Protein AF-V8AS07-F1 (afdb_monomer_lite)

pLDDT: mean 76.25, std 29.18, range [22.47, 98.94]

Radius of gyration: 30.53 Å; chains: 1; bounding box: 105×80×82 Å

Sequence (457 aa):
MKKITSTLALSVILLGAISPPVQTFANVQEEKEVNSTIPEYSSENENKISSSEEEQTLLESEEISEQNENIESPNLSSEDDQSLLGTEEEERAAVSSNDNYQISEQTESNDSTSSDYLIPDEALRKIINAKLGKLTSYSPSAEELESITGTLSLTGSKSNFLKVDSWDGLEYLQGITGLSFMYVETSSEVLTKIKSLENLTTISFNAITFTGTDASMKVNGKDVGIQQEVDFSPLGEVTNLQNLYMTYMNTEIKGTTGYPRLKGNLTGLGSLSHLKRLDIGQLGETDDNSFKWIENMTSLEQINIYETTMNSVTSISTLPNLASLNVVENKIRDFSPIVDKTYFKGASGNNYILDSVSMYSNPELGGRLVNINNLVTVGEVGMSSASIQRFTSYNNFTVKSTSFEGTTLDGVIQMGDLISLNNYNWQTGQYDKWETSIQGTAIPYTVTTNNNKTISG

Structure (mmCIF, N/CA/C/O backbone):
data_AF-V8AS07-F1
#
_entry.id   AF-V8AS07-F1
#
loop_
_atom_site.group_PDB
_atom_site.id
_atom_site.type_symbol
_atom_site.label_atom_id
_atom_site.label_alt_id
_atom_site.label_comp_id
_atom_site.label_asym_id
_atom_site.label_entity_id
_atom_site.label_seq_id
_atom_site.pdbx_PDB_ins_code
_atom_site.Cartn_x
_atom_site.Cartn_y
_atom_site.Cartn_z
_atom_site.occupancy
_atom_site.B_iso_or_equiv
_atom_site.auth_seq_id
_atom_site.auth_comp_id
_atom_site.auth_asym_id
_atom_site.auth_atom_id
_atom_site.pdbx_PDB_model_num
ATOM 1 N N . MET A 1 1 ? -55.309 -29.130 3.486 1.00 35.31 1 MET A N 1
ATOM 2 C CA . MET A 1 1 ? -54.346 -28.952 2.369 1.00 35.31 1 MET A CA 1
ATOM 3 C C . MET A 1 1 ? -53.855 -27.507 2.355 1.00 35.31 1 MET A C 1
ATOM 5 O O . MET A 1 1 ? -54.479 -26.673 2.995 1.00 35.31 1 MET A O 1
ATOM 9 N N . LYS A 1 2 ? -52.714 -27.237 1.707 1.00 33.47 2 LYS A N 1
ATOM 10 C CA . LYS A 1 2 ? -51.941 -25.983 1.812 1.00 33.47 2 LYS A CA 1
ATOM 11 C C . LYS A 1 2 ? -52.696 -24.732 1.326 1.00 33.47 2 LYS A C 1
ATOM 13 O O . LYS A 1 2 ? -53.290 -24.773 0.254 1.00 33.47 2 LYS A O 1
ATOM 18 N N . LYS A 1 3 ? -52.453 -23.599 1.993 1.00 27.98 3 LYS A N 1
ATOM 19 C CA . LYS A 1 3 ? -51.850 -22.402 1.370 1.00 27.98 3 LYS A CA 1
ATOM 20 C C . LYS A 1 3 ? -51.173 -21.552 2.452 1.00 27.98 3 LYS A C 1
ATOM 22 O O . LYS A 1 3 ? -51.829 -21.094 3.375 1.00 27.98 3 LYS A O 1
ATOM 27 N N . ILE A 1 4 ? -49.855 -21.403 2.336 1.00 29.81 4 ILE A N 1
ATOM 28 C CA . ILE A 1 4 ? -49.030 -20.509 3.157 1.00 29.81 4 ILE A CA 1
ATOM 29 C C . ILE A 1 4 ? -48.803 -19.255 2.316 1.00 29.81 4 ILE A C 1
ATOM 31 O O . ILE A 1 4 ? -48.340 -19.368 1.181 1.00 29.81 4 ILE A O 1
ATOM 35 N N . THR A 1 5 ? -49.123 -18.083 2.853 1.00 28.44 5 THR A N 1
ATOM 36 C CA . THR A 1 5 ? -48.747 -16.790 2.270 1.00 28.44 5 THR A CA 1
ATOM 37 C C . THR A 1 5 ? -47.494 -16.286 2.970 1.00 28.44 5 THR A C 1
ATOM 39 O O . THR A 1 5 ? -47.561 -15.832 4.109 1.00 28.44 5 THR A O 1
ATOM 42 N N . SER A 1 6 ? -46.354 -16.397 2.288 1.00 27.47 6 SER A N 1
ATOM 43 C CA . SER A 1 6 ? -45.116 -15.715 2.665 1.00 27.47 6 SER A CA 1
ATOM 44 C C . SER A 1 6 ? -45.076 -14.369 1.947 1.00 27.47 6 SER A C 1
ATOM 46 O O . SER A 1 6 ? -45.119 -14.336 0.716 1.00 27.47 6 SER A O 1
ATOM 48 N N . THR A 1 7 ? -45.010 -13.277 2.706 1.00 27.50 7 THR A N 1
ATOM 49 C CA . THR A 1 7 ? -44.771 -11.933 2.171 1.00 27.50 7 THR A CA 1
ATOM 50 C C . THR A 1 7 ? -43.298 -11.614 2.376 1.00 27.50 7 THR A C 1
ATOM 52 O O . THR A 1 7 ? -42.867 -11.367 3.501 1.00 27.50 7 THR A O 1
ATOM 55 N N . LEU A 1 8 ? -42.516 -11.651 1.298 1.00 24.69 8 LEU A N 1
ATOM 56 C CA . LEU A 1 8 ? -41.088 -11.356 1.340 1.00 24.69 8 LEU A CA 1
ATOM 57 C C . LEU A 1 8 ? -40.881 -9.833 1.295 1.00 24.69 8 LEU A C 1
ATOM 59 O O . LEU A 1 8 ? -41.020 -9.219 0.238 1.00 24.69 8 LEU A O 1
ATOM 63 N N . ALA A 1 9 ? -40.565 -9.222 2.436 1.00 24.34 9 ALA A N 1
ATOM 64 C CA . ALA A 1 9 ? -40.139 -7.826 2.492 1.00 24.34 9 ALA A CA 1
ATOM 65 C C . ALA A 1 9 ? -38.654 -7.737 2.104 1.00 24.34 9 ALA A C 1
ATOM 67 O O . ALA A 1 9 ? -37.781 -8.171 2.854 1.00 24.34 9 ALA A O 1
ATOM 68 N N . LEU A 1 10 ? -38.372 -7.212 0.909 1.00 22.47 10 LEU A N 1
ATOM 69 C CA . LEU A 1 10 ? -37.012 -7.063 0.393 1.00 22.47 10 LEU A CA 1
ATOM 70 C C . LEU A 1 10 ? -36.414 -5.724 0.855 1.00 22.47 10 LEU A C 1
ATOM 72 O O . LEU A 1 10 ? -36.532 -4.708 0.172 1.00 22.47 10 LEU A O 1
ATOM 76 N N . SER A 1 11 ? -35.778 -5.728 2.025 1.00 23.64 11 SER A N 1
ATOM 77 C CA . SER A 1 11 ? -35.042 -4.574 2.552 1.00 23.64 11 SER A CA 1
ATOM 78 C C . SER A 1 11 ? -33.713 -4.401 1.810 1.00 23.64 11 SER A C 1
ATOM 80 O O . SER A 1 11 ? -32.730 -5.072 2.119 1.00 23.64 11 SER A O 1
ATOM 82 N N . VAL A 1 12 ? -33.671 -3.501 0.826 1.00 22.72 12 VAL A N 1
ATOM 83 C CA . VAL A 1 12 ? -32.427 -3.131 0.132 1.00 22.72 12 VAL A CA 1
ATOM 84 C C . VAL A 1 12 ? -31.586 -2.241 1.050 1.00 22.72 12 VAL A C 1
ATOM 86 O O . VAL A 1 12 ? -31.894 -1.065 1.234 1.00 22.72 12 VAL A O 1
ATOM 89 N N . ILE A 1 13 ? -30.518 -2.799 1.624 1.00 24.53 13 ILE A N 1
ATOM 90 C CA . ILE A 1 13 ? -29.507 -2.028 2.359 1.00 24.53 13 ILE A CA 1
ATOM 91 C C . ILE A 1 13 ? -28.520 -1.450 1.343 1.00 24.53 13 ILE A C 1
ATOM 93 O O . ILE A 1 13 ? -27.765 -2.180 0.701 1.00 24.53 13 ILE A O 1
ATOM 97 N N . LEU A 1 14 ? -28.535 -0.126 1.197 1.00 22.66 14 LEU A N 1
ATOM 98 C CA . LEU A 1 14 ? -27.652 0.603 0.293 1.00 22.66 14 LEU A CA 1
ATOM 99 C C . LEU A 1 14 ? -26.295 0.861 0.975 1.00 22.66 14 LEU A C 1
ATOM 101 O O . LEU A 1 14 ? -26.086 1.901 1.595 1.00 22.66 14 LEU A O 1
ATOM 105 N N . LEU A 1 15 ? -25.368 -0.096 0.880 1.00 25.67 15 LEU A N 1
ATOM 106 C CA . LEU A 1 15 ? -23.976 0.102 1.299 1.00 25.67 15 LEU A CA 1
ATOM 107 C C . LEU A 1 15 ? -23.233 0.940 0.250 1.00 25.67 15 LEU A C 1
ATOM 109 O O . LEU A 1 15 ? -22.753 0.426 -0.760 1.00 25.67 15 LEU A O 1
ATOM 113 N N . GLY A 1 16 ? -23.155 2.249 0.491 1.00 23.45 16 GLY A N 1
ATOM 114 C CA . GLY A 1 16 ? -22.367 3.171 -0.321 1.00 23.45 16 GLY A CA 1
ATOM 115 C C . GLY A 1 16 ? -20.869 2.968 -0.101 1.00 23.45 16 GLY A C 1
ATOM 116 O O . GLY A 1 16 ? -20.305 3.504 0.850 1.00 23.45 16 GLY A O 1
ATOM 117 N N . ALA A 1 17 ? -20.217 2.226 -0.995 1.00 26.30 17 ALA A N 1
ATOM 118 C CA . ALA A 1 17 ? -18.762 2.186 -1.070 1.00 26.30 17 ALA A CA 1
ATOM 119 C C . ALA A 1 17 ? -18.242 3.525 -1.621 1.00 26.30 17 ALA A C 1
ATOM 121 O O . ALA A 1 17 ? -18.351 3.797 -2.817 1.00 26.30 17 ALA A O 1
ATOM 122 N N . ILE A 1 18 ? -17.677 4.365 -0.750 1.00 25.77 18 ILE A N 1
ATOM 123 C CA . ILE A 1 18 ? -16.967 5.580 -1.164 1.00 25.77 18 ILE A CA 1
ATOM 124 C C . ILE A 1 18 ? -15.564 5.170 -1.624 1.00 25.77 18 ILE A C 1
ATOM 126 O O . ILE A 1 18 ? -14.598 5.240 -0.868 1.00 25.77 18 ILE A O 1
ATOM 130 N N . SER A 1 19 ? -15.455 4.716 -2.871 1.00 27.67 19 SER A N 1
ATOM 131 C CA . SER A 1 19 ? -14.158 4.629 -3.542 1.00 27.67 19 SER A CA 1
ATOM 132 C C . SER A 1 19 ? -13.630 6.046 -3.808 1.00 27.67 19 SER A C 1
ATOM 134 O O . SER A 1 19 ? -14.411 6.895 -4.252 1.00 27.67 19 SER A O 1
ATOM 136 N N . PRO A 1 20 ? -12.328 6.330 -3.612 1.00 27.73 20 PRO A N 1
ATOM 137 C CA . PRO A 1 20 ? -11.721 7.520 -4.202 1.00 27.73 20 PRO A CA 1
ATOM 138 C C . PRO A 1 20 ? -11.829 7.450 -5.741 1.00 27.73 20 PRO A C 1
ATOM 140 O O . PRO A 1 20 ? -11.970 6.355 -6.300 1.00 27.73 20 PRO A O 1
ATOM 143 N N . PRO A 1 21 ? -11.810 8.594 -6.448 1.00 25.47 21 PRO A N 1
ATOM 144 C CA . PRO A 1 21 ? -12.090 8.632 -7.878 1.00 25.47 21 PRO A CA 1
ATOM 145 C C . PRO A 1 21 ? -10.985 7.946 -8.690 1.00 25.47 21 PRO A C 1
ATOM 147 O O . PRO A 1 21 ? -9.935 8.524 -8.961 1.00 25.47 21 PRO A O 1
ATOM 150 N N . VAL A 1 22 ? -11.265 6.723 -9.142 1.00 27.30 22 VAL A N 1
ATOM 151 C CA . VAL A 1 22 ? -10.519 6.078 -10.225 1.00 27.30 22 VAL A CA 1
ATOM 152 C C . VAL A 1 22 ? -10.697 6.926 -11.484 1.00 27.30 22 VAL A C 1
ATOM 154 O O . VAL A 1 22 ? -11.825 7.109 -11.947 1.00 27.30 22 VAL A O 1
ATOM 157 N N . GLN A 1 23 ? -9.601 7.421 -12.063 1.00 27.28 23 GLN A N 1
ATOM 158 C CA . GLN A 1 23 ? -9.640 8.004 -13.404 1.00 27.28 23 GLN A CA 1
ATOM 159 C C . GLN A 1 23 ? -9.936 6.895 -14.419 1.00 27.28 23 GLN A C 1
ATOM 161 O O . GLN A 1 23 ? -9.062 6.131 -14.826 1.00 27.28 23 GLN A O 1
ATOM 166 N N . THR A 1 24 ? -11.200 6.780 -14.817 1.00 26.19 24 THR A N 1
ATOM 167 C CA . THR A 1 24 ? -11.625 5.843 -15.855 1.00 26.19 24 THR A CA 1
ATOM 168 C C . THR A 1 24 ? -11.226 6.372 -17.229 1.00 26.19 24 THR A C 1
ATOM 170 O O . THR A 1 24 ? -11.873 7.282 -17.752 1.00 26.19 24 THR A O 1
ATOM 173 N N . PHE A 1 25 ? -10.216 5.767 -17.855 1.00 26.56 25 PHE A N 1
ATOM 174 C CA . PHE A 1 25 ? -10.012 5.913 -19.295 1.00 26.56 25 PHE A CA 1
ATOM 175 C C . PHE A 1 25 ? -11.197 5.272 -20.029 1.00 26.56 25 PHE A C 1
ATOM 177 O O . PHE A 1 25 ? -11.398 4.057 -19.982 1.00 26.56 25 PHE A O 1
ATOM 184 N N . ALA A 1 26 ? -12.022 6.106 -20.664 1.00 26.03 26 ALA A N 1
ATOM 185 C CA . ALA A 1 26 ? -13.203 5.657 -21.386 1.00 26.03 26 ALA A CA 1
ATOM 186 C C . ALA A 1 26 ? -12.810 5.020 -22.726 1.00 26.03 26 ALA A C 1
ATOM 188 O O . ALA A 1 26 ? -12.146 5.637 -23.556 1.00 26.03 26 ALA A O 1
ATOM 189 N N . ASN A 1 27 ? -13.266 3.790 -22.940 1.00 24.78 27 ASN A N 1
ATOM 190 C CA . ASN A 1 27 ? -13.094 3.062 -24.190 1.00 24.78 27 ASN A CA 1
ATOM 191 C C . ASN A 1 27 ? -14.251 3.423 -25.139 1.00 24.78 27 ASN A C 1
ATOM 193 O O . ASN A 1 27 ? -15.411 3.234 -24.770 1.00 24.78 27 ASN A O 1
ATOM 197 N N . VAL A 1 28 ? -13.962 3.910 -26.349 1.00 26.05 28 VAL A N 1
ATOM 198 C CA . VAL A 1 28 ? -14.963 4.096 -27.414 1.00 26.05 28 VAL A CA 1
ATOM 199 C C . VAL A 1 28 ? -14.397 3.565 -28.727 1.00 26.05 28 VAL A C 1
ATOM 201 O O . VAL A 1 28 ? -13.428 4.104 -29.253 1.00 26.05 28 VAL A O 1
ATOM 204 N N . GLN A 1 29 ? -15.033 2.526 -29.270 1.00 24.09 29 GLN A N 1
ATOM 205 C CA . GLN A 1 29 ? -14.930 2.182 -30.685 1.00 24.09 29 GLN A CA 1
ATOM 206 C C . GLN A 1 29 ? -16.145 2.748 -31.421 1.00 24.09 29 GLN A C 1
ATOM 208 O O . GLN A 1 29 ? -17.269 2.379 -31.096 1.00 24.09 29 GLN A O 1
ATOM 213 N N . GLU A 1 30 ? -15.909 3.556 -32.451 1.00 26.02 30 GLU A N 1
ATOM 214 C CA . GLU A 1 30 ? -16.588 3.408 -33.744 1.00 26.02 30 GLU A CA 1
ATOM 215 C C . GLU A 1 30 ? -15.761 4.109 -34.836 1.00 26.02 30 GLU A C 1
ATOM 217 O O . GLU A 1 30 ? -15.125 5.135 -34.594 1.00 26.02 30 GLU A O 1
ATOM 222 N N . GLU A 1 31 ? -15.700 3.514 -36.027 1.00 28.41 31 GLU A N 1
ATOM 223 C CA . GLU A 1 31 ? -14.802 3.945 -37.103 1.00 28.41 31 GLU A CA 1
ATOM 224 C C . GLU A 1 31 ? -15.293 5.209 -37.826 1.00 28.41 31 GLU A C 1
ATOM 226 O O . GLU A 1 31 ? -16.447 5.280 -38.260 1.00 28.41 31 GLU A O 1
ATOM 231 N N . LYS A 1 32 ? -14.370 6.145 -38.094 1.00 24.34 32 LYS A N 1
ATOM 232 C CA . LYS A 1 32 ? -14.326 6.912 -39.354 1.00 24.34 32 LYS A CA 1
ATOM 233 C C . LYS A 1 32 ? -12.989 7.627 -39.544 1.00 24.34 32 LYS A C 1
ATOM 235 O O . LYS A 1 32 ? -12.542 8.362 -38.671 1.00 24.34 32 LYS A O 1
ATOM 240 N N . GLU A 1 33 ? -12.382 7.441 -40.714 1.00 28.94 33 GLU A N 1
ATOM 241 C CA . GLU A 1 33 ? -11.161 8.137 -41.131 1.00 28.94 33 GLU A CA 1
ATOM 242 C C . GLU A 1 33 ? -11.378 9.658 -41.231 1.00 28.94 33 GLU A C 1
ATOM 244 O O . GLU A 1 33 ? -12.151 10.102 -42.080 1.00 28.94 33 GLU A O 1
ATOM 249 N N . VAL A 1 34 ? -10.631 10.462 -40.462 1.00 24.69 34 VAL A N 1
ATOM 250 C CA . VAL A 1 34 ? -10.188 11.808 -40.878 1.00 24.69 34 VAL A CA 1
ATOM 251 C C . VAL A 1 34 ? -8.781 12.082 -40.325 1.00 24.69 34 VAL A C 1
ATOM 253 O O . VAL A 1 34 ? -8.415 11.637 -39.243 1.00 24.69 34 VAL A O 1
ATOM 256 N N . ASN A 1 35 ? -8.012 12.811 -41.130 1.00 23.98 35 ASN A N 1
ATOM 257 C CA . ASN A 1 35 ? -6.611 13.208 -41.002 1.00 23.98 35 ASN A CA 1
ATOM 258 C C . ASN A 1 35 ? -6.132 13.758 -39.637 1.00 23.98 35 ASN A C 1
ATOM 260 O O . ASN A 1 35 ? -6.882 14.344 -38.862 1.00 23.98 35 ASN A O 1
ATOM 264 N N . SER A 1 36 ? -4.817 13.659 -39.434 1.00 27.20 36 SER A N 1
ATOM 265 C CA . SER A 1 36 ? -4.051 14.091 -38.258 1.00 27.20 36 SER A CA 1
ATOM 266 C C . SER A 1 36 ? -4.047 15.601 -37.960 1.00 27.20 36 SER A C 1
ATOM 268 O O . SER A 1 36 ? -3.726 16.385 -38.854 1.00 27.20 36 SER A O 1
ATOM 270 N N . THR A 1 37 ? -4.152 15.962 -36.675 1.00 25.89 37 THR A N 1
ATOM 271 C CA . THR A 1 37 ? -3.365 17.037 -36.022 1.00 25.89 37 THR A CA 1
ATOM 272 C C . THR A 1 37 ? -3.343 16.833 -34.500 1.00 25.89 37 THR A C 1
ATOM 274 O O . THR A 1 37 ? -4.359 16.497 -33.898 1.00 25.89 37 THR A O 1
ATOM 277 N N . ILE A 1 38 ? -2.179 17.031 -33.873 1.00 26.34 38 ILE A N 1
ATOM 278 C CA . ILE A 1 38 ? -1.983 16.957 -32.413 1.00 26.34 38 ILE A CA 1
ATOM 279 C C . ILE A 1 38 ? -2.250 18.350 -31.809 1.00 26.34 38 ILE A C 1
ATOM 281 O O . ILE A 1 38 ? -1.741 19.321 -32.369 1.00 26.34 38 ILE A O 1
ATOM 285 N N . PRO A 1 39 ? -2.986 18.492 -30.688 1.00 24.47 39 PRO A N 1
ATOM 286 C CA . PRO A 1 39 ? -3.056 19.754 -29.954 1.00 24.47 39 PRO A CA 1
ATOM 287 C C . PRO A 1 39 ? -1.797 19.957 -29.100 1.00 24.47 39 PRO A C 1
ATOM 289 O O . PRO A 1 39 ? -1.475 19.124 -28.252 1.00 24.47 39 PRO A O 1
ATOM 292 N N . GLU A 1 40 ? -1.106 21.079 -29.289 1.00 24.48 40 GLU A N 1
ATOM 293 C CA . GLU A 1 40 ? -0.056 21.532 -28.373 1.00 24.48 40 GLU A CA 1
ATOM 294 C C . GLU A 1 40 ? -0.679 22.028 -27.058 1.00 24.48 40 GLU A C 1
ATOM 296 O O . GLU A 1 40 ? -1.606 22.838 -27.065 1.00 24.48 40 GLU A O 1
ATOM 301 N N . TYR A 1 41 ? -0.144 21.583 -25.917 1.00 23.58 41 TYR A N 1
ATOM 302 C CA . TYR A 1 41 ? -0.434 22.199 -24.621 1.00 23.58 41 TYR A CA 1
ATOM 303 C C . TYR A 1 41 ? 0.532 23.363 -24.386 1.00 23.58 41 TYR A C 1
ATOM 305 O O . TYR A 1 41 ? 1.686 23.168 -24.008 1.00 23.58 41 TYR A O 1
ATOM 313 N N . SER A 1 42 ? 0.048 24.585 -24.602 1.00 24.77 42 SER A N 1
ATOM 314 C CA . SER A 1 42 ? 0.774 25.822 -24.314 1.00 24.77 42 SER A CA 1
ATOM 315 C C . SER A 1 42 ? 0.813 26.115 -22.810 1.00 24.77 42 SER A C 1
ATOM 317 O O . SER A 1 42 ? -0.226 26.371 -22.199 1.00 24.77 42 SER A O 1
ATOM 319 N N . SER A 1 43 ? 2.007 26.155 -22.216 1.00 26.66 43 SER A N 1
ATOM 320 C CA . SER A 1 43 ? 2.220 26.727 -20.882 1.00 26.66 43 SER A CA 1
ATOM 321 C C . SER A 1 43 ? 2.628 28.199 -20.995 1.00 26.66 43 SER A C 1
ATOM 323 O O . SER A 1 43 ? 3.814 28.512 -21.105 1.00 26.66 43 SER A O 1
ATOM 325 N N . GLU A 1 44 ? 1.656 29.111 -20.957 1.00 25.00 44 GLU A N 1
ATOM 326 C CA . GLU A 1 44 ? 1.934 30.537 -20.766 1.00 25.00 44 GLU A CA 1
ATOM 327 C C . GLU A 1 44 ? 2.173 30.845 -19.282 1.00 25.00 44 GLU A C 1
ATOM 329 O O . GLU A 1 44 ? 1.285 30.678 -18.446 1.00 25.00 44 GLU A O 1
ATOM 334 N N . ASN A 1 45 ? 3.368 31.340 -18.965 1.00 26.23 45 ASN A N 1
ATOM 335 C CA . ASN A 1 45 ? 3.531 32.538 -18.140 1.00 26.23 45 ASN A CA 1
ATOM 336 C C . ASN A 1 45 ? 4.987 33.005 -18.224 1.00 26.23 45 ASN A C 1
ATOM 338 O O . ASN A 1 45 ? 5.867 32.508 -17.520 1.00 26.23 45 ASN A O 1
ATOM 342 N N . GLU A 1 46 ? 5.237 33.981 -19.096 1.00 26.31 46 GLU A N 1
ATOM 343 C CA . GLU A 1 46 ? 6.459 34.773 -19.018 1.00 26.31 46 GLU A CA 1
ATOM 344 C C . GLU A 1 46 ? 6.473 35.551 -17.697 1.00 26.31 46 GLU A C 1
ATOM 346 O O . GLU A 1 46 ? 5.472 36.153 -17.307 1.00 26.31 46 GLU A O 1
ATOM 351 N N . ASN A 1 47 ? 7.639 35.655 -17.063 1.00 27.27 47 ASN A N 1
ATOM 352 C CA . ASN A 1 47 ? 7.937 36.867 -16.317 1.00 27.27 47 ASN A CA 1
ATOM 353 C C . ASN A 1 47 ? 9.365 37.321 -16.612 1.00 27.27 47 ASN A C 1
ATOM 355 O O . ASN A 1 47 ? 10.304 36.529 -16.664 1.00 27.27 47 ASN A O 1
ATOM 359 N N . LYS A 1 48 ? 9.482 38.610 -16.913 1.00 26.52 48 LYS A N 1
ATOM 360 C CA . LYS A 1 48 ? 10.505 39.171 -17.795 1.00 26.52 48 LYS A CA 1
ATOM 361 C C . LYS A 1 48 ? 11.339 40.185 -17.027 1.00 26.52 48 LYS A C 1
ATOM 363 O O . LYS A 1 48 ? 10.829 41.252 -16.697 1.00 26.52 48 LYS A O 1
ATOM 368 N N . ILE A 1 49 ? 12.618 39.893 -16.795 1.00 26.25 49 ILE A N 1
ATOM 369 C CA . ILE A 1 49 ? 13.595 40.893 -16.33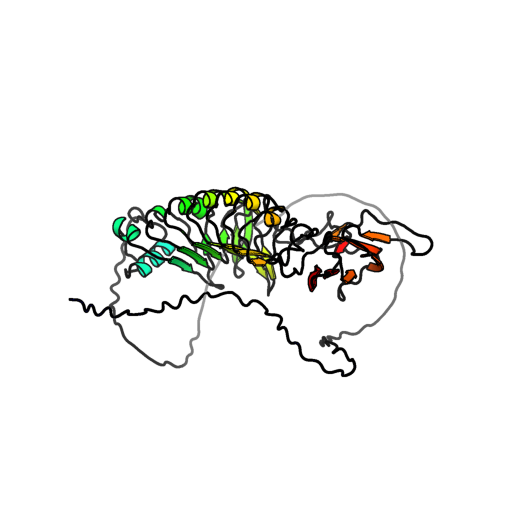7 1.00 26.25 49 ILE A CA 1
ATOM 370 C C . ILE A 1 49 ? 14.822 40.862 -17.254 1.00 26.25 49 ILE A C 1
ATOM 372 O O . ILE A 1 49 ? 15.269 39.806 -17.693 1.00 26.25 49 ILE A O 1
ATOM 376 N N . SER A 1 50 ? 15.276 42.065 -17.607 1.00 26.00 50 SER A N 1
ATOM 377 C CA . SER A 1 50 ? 16.228 42.354 -18.681 1.00 26.00 50 SER A CA 1
ATOM 378 C C . SER A 1 50 ? 17.687 42.123 -18.292 1.00 26.00 50 SER A C 1
ATOM 380 O O . SER A 1 50 ? 18.074 42.283 -17.138 1.00 26.00 50 SER A O 1
ATOM 382 N N . SER A 1 51 ? 18.497 41.854 -19.311 1.00 28.83 51 SER A N 1
ATOM 383 C CA . SER A 1 51 ? 19.958 41.927 -19.315 1.00 28.83 51 SER A CA 1
ATOM 384 C C . SER A 1 51 ? 20.502 43.363 -19.358 1.00 28.83 51 SER A C 1
ATOM 386 O O . SER A 1 51 ? 19.888 44.223 -19.992 1.00 28.83 51 SER A O 1
ATOM 388 N N . SER A 1 52 ? 21.705 43.540 -18.806 1.00 27.08 52 SER A N 1
ATOM 389 C CA . SER A 1 52 ? 22.801 44.444 -19.226 1.00 27.08 52 SER A CA 1
ATOM 390 C C . SER A 1 52 ? 24.049 43.988 -18.436 1.00 27.08 52 SER A C 1
ATOM 392 O O . SER A 1 52 ? 23.912 43.738 -17.241 1.00 27.08 52 SER A O 1
ATOM 394 N N . GLU A 1 53 ? 25.153 43.570 -19.069 1.00 29.98 53 GLU A N 1
ATOM 395 C CA . GLU A 1 53 ? 26.353 44.401 -19.363 1.00 29.98 53 GLU A CA 1
ATOM 396 C C . GLU A 1 53 ? 27.057 44.893 -18.067 1.00 29.98 53 GLU A C 1
ATOM 398 O O . GLU A 1 53 ? 26.392 45.306 -17.124 1.00 29.98 53 GLU A O 1
ATOM 403 N N . GLU A 1 54 ? 28.384 44.850 -17.896 1.00 27.44 54 GLU A N 1
ATOM 404 C CA . GLU A 1 54 ? 29.488 44.774 -18.870 1.00 27.44 54 GLU A CA 1
ATOM 405 C C . GLU A 1 54 ? 30.783 44.196 -18.222 1.00 27.44 54 GLU A C 1
ATOM 407 O O . GLU A 1 54 ? 30.777 43.765 -17.068 1.00 27.44 54 GLU A O 1
ATOM 412 N N . GLU A 1 55 ? 31.891 44.145 -18.968 1.00 28.73 55 GLU A N 1
ATOM 413 C CA . GLU A 1 55 ? 33.186 43.568 -18.558 1.00 28.73 55 GLU A CA 1
ATOM 414 C C . GLU A 1 55 ? 33.915 44.350 -17.441 1.00 28.73 55 GLU A C 1
ATOM 416 O O . GLU A 1 55 ? 33.885 45.578 -17.431 1.00 28.73 55 GLU A O 1
ATOM 421 N N . GLN A 1 56 ? 34.745 43.667 -16.630 1.00 28.44 56 GLN A N 1
ATOM 422 C CA . GLN A 1 56 ? 36.176 44.022 -16.556 1.00 28.44 56 GLN A CA 1
ATOM 423 C C . GLN A 1 56 ? 37.075 42.960 -15.899 1.00 28.44 56 GLN A C 1
ATOM 425 O O . GLN A 1 56 ? 36.734 42.308 -14.916 1.00 28.44 56 GLN A O 1
ATOM 430 N N . THR A 1 57 ? 38.268 42.821 -16.475 1.00 25.72 57 THR A N 1
ATOM 431 C CA . THR A 1 57 ? 39.391 41.988 -16.027 1.00 25.72 57 THR A CA 1
ATOM 432 C C . THR A 1 57 ? 40.176 42.620 -14.878 1.00 25.72 57 THR A C 1
ATOM 434 O O . THR A 1 57 ? 40.447 43.817 -14.951 1.00 25.72 57 THR A O 1
ATOM 437 N N . LEU A 1 58 ? 40.723 41.810 -13.963 1.00 25.58 58 LEU A N 1
ATOM 438 C CA . LEU A 1 58 ? 42.116 41.954 -13.501 1.00 25.58 58 LEU A CA 1
ATOM 439 C C . LEU A 1 58 ? 42.627 40.683 -12.795 1.00 25.58 58 LEU A C 1
ATOM 441 O O . LEU A 1 58 ? 41.853 39.889 -12.267 1.00 25.58 58 LEU A O 1
ATOM 445 N N . LEU A 1 59 ? 43.942 40.487 -12.885 1.00 27.44 59 LEU A N 1
ATOM 446 C CA . LEU A 1 59 ? 44.725 39.335 -12.424 1.00 27.44 59 LEU A CA 1
ATOM 447 C C . LEU A 1 59 ? 45.449 39.650 -11.104 1.00 27.44 59 LEU A C 1
ATOM 449 O O . LEU A 1 59 ? 45.612 40.824 -10.785 1.00 27.44 59 LEU A O 1
ATOM 453 N N . GLU A 1 60 ? 45.989 38.592 -10.475 1.00 28.69 60 GLU A N 1
ATOM 454 C CA . GLU A 1 60 ? 47.128 38.625 -9.528 1.00 28.69 60 GLU A CA 1
ATOM 455 C C . GLU A 1 60 ? 46.877 39.325 -8.163 1.00 28.69 60 GLU A C 1
ATOM 457 O O . GLU A 1 60 ? 46.071 40.239 -8.045 1.00 28.69 60 GLU A O 1
ATOM 462 N N . SER A 1 61 ? 47.511 38.949 -7.046 1.00 28.11 61 SER A N 1
ATOM 463 C CA . SER A 1 61 ? 48.349 37.786 -6.681 1.00 28.11 61 SER A CA 1
ATOM 464 C C . SER A 1 61 ? 48.694 37.885 -5.183 1.00 28.11 61 SER A C 1
ATOM 466 O O . SER A 1 61 ? 48.901 39.007 -4.736 1.00 28.11 61 SER A O 1
ATOM 468 N N . GLU A 1 62 ? 48.899 36.750 -4.490 1.00 28.75 62 GLU A N 1
ATOM 469 C CA . GLU A 1 62 ? 49.768 36.633 -3.284 1.00 28.75 62 GLU A CA 1
ATOM 470 C C . GLU A 1 62 ? 49.348 37.469 -2.028 1.00 28.75 62 GLU A C 1
ATOM 472 O O . GLU A 1 62 ? 48.594 38.428 -2.109 1.00 28.75 62 GLU A O 1
ATOM 477 N N . GLU A 1 63 ? 49.712 37.171 -0.776 1.00 28.16 63 GLU A N 1
ATOM 478 C CA . GLU A 1 63 ? 50.325 36.001 -0.127 1.00 28.16 63 GLU A CA 1
ATOM 479 C C . GLU A 1 63 ? 49.975 36.022 1.388 1.00 28.16 63 GLU A C 1
ATOM 481 O O . GLU A 1 63 ? 49.623 37.069 1.919 1.00 28.16 63 GLU A O 1
ATOM 486 N N . ILE A 1 64 ? 50.156 34.878 2.070 1.00 28.08 64 ILE A N 1
ATOM 487 C CA . ILE A 1 64 ? 50.627 34.735 3.474 1.00 28.08 64 ILE A CA 1
ATOM 488 C C . ILE A 1 64 ? 49.826 35.383 4.641 1.00 28.08 64 ILE A C 1
ATOM 490 O O . ILE A 1 64 ? 49.769 36.594 4.782 1.00 28.08 64 ILE A O 1
ATOM 494 N N . SER A 1 65 ? 49.329 34.485 5.518 1.00 26.02 65 SER A N 1
ATOM 495 C CA . SER A 1 65 ? 49.393 34.421 7.011 1.00 26.02 65 SER A CA 1
ATOM 496 C C . SER A 1 65 ? 49.138 35.688 7.884 1.00 26.02 65 SER A C 1
ATOM 498 O O . SER A 1 65 ? 49.144 36.817 7.427 1.00 26.02 65 SER A O 1
ATOM 500 N N . GLU A 1 66 ? 48.807 35.609 9.181 1.00 29.25 66 GLU A N 1
ATOM 501 C CA . GLU A 1 66 ? 48.984 34.540 10.170 1.00 29.25 66 GLU A CA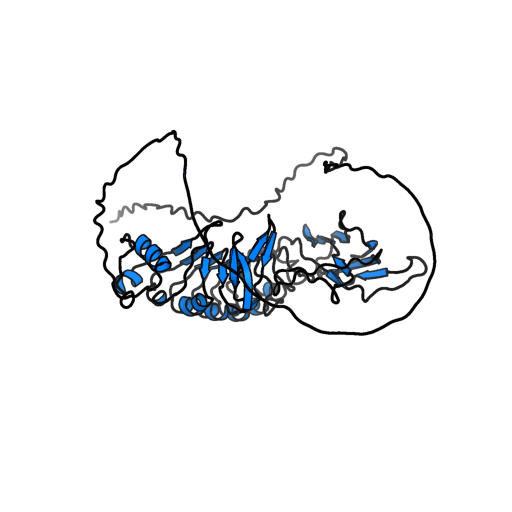 1
ATOM 502 C C . GLU A 1 66 ? 47.985 34.677 11.345 1.00 29.25 66 GLU A C 1
ATOM 504 O O . GLU A 1 66 ? 47.574 35.779 11.679 1.00 29.25 66 GLU A O 1
ATOM 509 N N . GLN A 1 67 ? 47.649 33.538 11.966 1.00 26.67 67 GLN A N 1
ATOM 510 C CA . GLN A 1 67 ? 47.363 33.309 13.400 1.00 26.67 67 GLN A CA 1
ATOM 511 C C . GLN A 1 67 ? 46.537 34.289 14.274 1.00 26.67 67 GLN A C 1
ATOM 513 O O . GLN A 1 67 ? 46.909 35.435 14.486 1.00 26.67 67 GLN A O 1
ATOM 518 N N . ASN A 1 68 ? 45.612 33.660 15.024 1.00 27.19 68 ASN A N 1
ATOM 519 C CA . ASN A 1 68 ? 45.318 33.883 16.457 1.00 27.19 68 ASN A CA 1
ATOM 520 C C . ASN A 1 68 ? 44.665 35.235 16.870 1.00 27.19 68 ASN A C 1
ATOM 522 O O . ASN A 1 68 ? 44.865 36.269 16.256 1.00 27.19 68 ASN A O 1
ATOM 526 N N . GLU A 1 69 ? 43.840 35.323 17.920 1.00 27.84 69 GLU A N 1
ATOM 527 C CA . GLU A 1 69 ? 43.452 34.358 18.962 1.00 27.84 69 GLU A CA 1
ATOM 528 C C . GLU A 1 69 ? 42.106 34.763 19.612 1.00 27.84 69 GLU A C 1
ATOM 530 O O . GLU A 1 69 ? 41.719 35.920 19.512 1.00 27.84 69 GLU A O 1
ATOM 535 N N . ASN A 1 70 ? 41.469 33.819 20.323 1.00 27.20 70 ASN A N 1
ATOM 536 C CA . ASN A 1 70 ? 40.654 33.981 21.549 1.00 27.20 70 ASN A CA 1
ATOM 537 C C . ASN A 1 70 ? 39.514 35.044 21.615 1.00 27.20 70 ASN A C 1
ATOM 539 O O . ASN A 1 70 ? 39.710 36.235 21.425 1.00 27.20 70 ASN A O 1
ATOM 543 N N . ILE A 1 71 ? 38.256 34.616 21.838 1.00 26.06 71 ILE A N 1
ATOM 544 C CA . ILE A 1 71 ? 37.576 34.569 23.168 1.00 26.06 71 ILE A CA 1
ATOM 545 C C . ILE A 1 71 ? 37.532 35.979 23.808 1.00 26.06 71 ILE A C 1
ATOM 547 O O . ILE A 1 71 ? 38.568 36.528 24.147 1.00 26.06 71 ILE A O 1
ATOM 551 N N . GLU A 1 72 ? 36.385 36.646 23.994 1.00 26.77 72 GLU A N 1
ATOM 552 C CA . GLU A 1 72 ? 35.334 36.279 24.960 1.00 26.77 72 GLU A CA 1
ATOM 553 C C . GLU A 1 72 ? 34.078 37.170 24.796 1.00 26.77 72 GLU A C 1
ATOM 555 O O . GLU A 1 72 ? 34.188 38.352 24.466 1.00 26.77 72 GLU A O 1
ATOM 560 N N . SER A 1 73 ? 32.887 36.642 25.097 1.00 31.16 73 SER A N 1
ATOM 561 C CA . SER A 1 73 ? 31.651 37.437 25.228 1.00 31.16 73 SER A CA 1
ATOM 562 C C . SER A 1 73 ? 31.378 37.791 26.694 1.00 31.16 73 SER A C 1
ATOM 564 O O . SER A 1 73 ? 31.485 36.907 27.543 1.00 31.16 73 SER A O 1
ATOM 566 N N . PRO A 1 74 ? 30.848 38.993 26.990 1.00 32.78 74 PRO A N 1
ATOM 567 C CA . PRO A 1 74 ? 30.063 39.209 28.204 1.00 32.78 74 PRO A CA 1
ATOM 568 C C . PRO A 1 74 ? 28.664 39.797 27.920 1.00 32.78 74 PRO A C 1
ATOM 570 O O . PRO A 1 74 ? 28.512 40.981 27.654 1.00 32.78 74 PRO A O 1
ATOM 573 N N . ASN A 1 75 ? 27.662 38.911 27.950 1.00 26.75 75 ASN A N 1
ATOM 574 C CA . ASN A 1 75 ? 26.531 38.855 28.901 1.00 26.75 75 ASN A CA 1
ATOM 575 C C . ASN A 1 75 ? 25.788 40.139 29.390 1.00 26.75 75 ASN A C 1
ATOM 577 O O . ASN A 1 75 ? 26.420 41.148 29.675 1.00 26.75 75 ASN A O 1
ATOM 581 N N . LEU A 1 76 ? 24.481 39.967 29.706 1.00 26.86 76 LEU A N 1
ATOM 582 C CA . LEU A 1 76 ? 23.548 40.879 30.438 1.00 26.86 76 LEU A CA 1
ATOM 583 C C . LEU A 1 76 ? 23.120 42.160 29.667 1.00 26.86 76 LEU A C 1
ATOM 585 O O . LEU A 1 76 ? 23.888 42.659 28.858 1.00 26.86 76 LEU A O 1
ATOM 589 N N . SER A 1 77 ? 21.948 42.801 29.835 1.00 26.05 77 SER A N 1
ATOM 590 C CA . SER A 1 77 ? 20.609 42.511 30.426 1.00 26.05 77 SER A CA 1
ATOM 591 C C . SER A 1 77 ? 19.595 43.529 29.795 1.00 26.05 77 SER A C 1
ATOM 593 O O . SER A 1 77 ? 19.973 44.172 28.819 1.00 26.05 77 SER A O 1
ATOM 595 N N . SER A 1 78 ? 18.330 43.785 30.183 1.00 28.00 78 SER A N 1
ATOM 596 C CA . SER A 1 78 ? 17.407 43.354 31.264 1.00 28.00 78 SER A CA 1
ATOM 597 C C . SER A 1 78 ? 15.947 43.757 30.911 1.00 28.00 78 SER A C 1
ATOM 599 O O . SER A 1 78 ? 15.751 44.670 30.119 1.00 28.00 78 SER A O 1
ATOM 601 N N . GLU A 1 79 ? 14.978 43.066 31.525 1.00 29.02 79 GLU A N 1
ATOM 602 C CA . GLU A 1 79 ? 13.623 43.464 31.999 1.00 29.02 79 GLU A CA 1
ATOM 603 C C . GLU A 1 79 ? 12.913 44.793 31.582 1.00 29.02 79 GLU A C 1
ATOM 605 O O . GLU A 1 79 ? 13.471 45.884 31.655 1.00 29.02 79 GLU A O 1
ATOM 610 N N . ASP A 1 80 ? 11.597 44.629 31.340 1.00 28.09 80 ASP A N 1
ATOM 611 C CA . ASP A 1 80 ? 10.448 45.404 31.875 1.00 28.09 80 ASP A CA 1
ATOM 612 C C . ASP A 1 80 ? 9.643 46.500 31.109 1.00 28.09 80 ASP A C 1
ATOM 614 O O . ASP A 1 80 ? 10.136 47.498 30.592 1.00 28.09 80 ASP A O 1
ATOM 618 N N . ASP A 1 81 ? 8.319 46.277 31.224 1.00 25.97 81 ASP A N 1
ATOM 619 C CA . ASP A 1 81 ? 7.164 47.173 31.446 1.00 25.97 81 ASP A CA 1
ATOM 620 C C . ASP A 1 81 ? 6.292 47.825 30.327 1.00 25.97 81 ASP A C 1
ATOM 622 O O . ASP A 1 81 ? 6.597 48.859 29.743 1.00 25.97 81 ASP A O 1
ATOM 626 N N . GLN A 1 82 ? 5.082 47.244 30.211 1.00 28.19 82 GLN A N 1
ATOM 627 C CA . GLN A 1 82 ? 3.730 47.849 30.274 1.00 28.19 82 GLN A CA 1
ATOM 628 C C . GLN A 1 82 ? 3.130 48.838 29.239 1.00 28.19 82 GLN A C 1
ATOM 630 O O . GLN A 1 82 ? 3.668 49.895 28.924 1.00 28.19 82 GLN A O 1
ATOM 635 N N . SER A 1 83 ? 1.819 48.593 29.003 1.00 26.34 83 SER A N 1
ATOM 636 C CA . SER A 1 83 ? 0.725 49.564 28.721 1.00 26.34 83 SER A CA 1
ATOM 637 C C . SER A 1 83 ? 0.595 50.115 27.277 1.00 26.34 83 SER A C 1
ATOM 639 O O . SER A 1 83 ? 1.597 50.253 26.591 1.00 26.34 83 SER A O 1
ATOM 641 N N . LEU A 1 84 ? -0.580 50.457 26.705 1.00 26.58 84 LEU A N 1
ATOM 642 C CA . LEU A 1 84 ? -2.015 50.456 27.102 1.00 26.58 84 LEU A CA 1
ATOM 643 C C . LEU A 1 84 ? -2.902 50.595 25.820 1.00 26.58 84 LEU A C 1
ATOM 645 O O . LEU A 1 84 ? -2.424 51.180 24.858 1.00 26.58 84 LEU A O 1
ATOM 649 N N . LEU A 1 85 ? -4.190 50.183 25.870 1.00 25.97 85 LEU A N 1
ATOM 650 C CA . LEU A 1 85 ? -5.359 50.619 25.033 1.00 25.97 85 LEU A CA 1
ATOM 651 C C . LEU A 1 85 ? -5.247 50.509 23.483 1.00 25.97 85 LEU A C 1
ATOM 653 O O . LEU A 1 85 ? -4.371 51.094 22.871 1.00 25.97 85 LEU A O 1
ATOM 657 N N . GLY A 1 86 ? -6.129 49.854 22.719 1.00 23.56 86 GLY A N 1
ATOM 658 C CA . GLY A 1 86 ? -7.581 49.704 22.840 1.00 23.56 86 GLY A CA 1
ATOM 659 C C . GLY A 1 86 ? -8.295 50.416 21.671 1.00 23.56 86 GLY A C 1
ATOM 660 O O . GLY A 1 86 ? -8.085 51.610 21.501 1.00 23.56 86 GLY A O 1
ATOM 661 N N . THR A 1 87 ? -9.155 49.708 20.926 1.00 27.88 87 THR A N 1
ATOM 662 C CA . THR A 1 87 ? -10.392 50.237 20.299 1.00 27.88 87 THR A CA 1
ATOM 663 C C . THR A 1 87 ? -11.298 49.091 19.833 1.00 27.88 87 THR A C 1
ATOM 665 O O . THR A 1 87 ? -10.824 48.076 19.326 1.00 27.88 87 THR A O 1
ATOM 668 N N . GLU A 1 88 ? -12.605 49.276 20.013 1.00 28.48 88 GLU A N 1
ATOM 669 C CA . GLU A 1 88 ? -13.695 48.427 19.512 1.00 28.48 88 GLU A CA 1
ATOM 670 C C . GLU A 1 88 ? -14.355 49.093 18.290 1.00 28.48 88 GLU A C 1
ATOM 672 O O . GLU A 1 88 ? -14.366 50.318 18.220 1.00 28.48 88 GLU A O 1
ATOM 677 N N . GLU A 1 89 ? -14.917 48.292 17.378 1.00 26.86 89 GLU A N 1
ATOM 678 C CA . GLU A 1 89 ? -16.087 48.549 16.498 1.00 26.86 89 GLU A CA 1
ATOM 679 C C . GLU A 1 89 ? -16.314 47.216 15.731 1.00 26.86 89 GLU A C 1
ATOM 681 O O . GLU A 1 89 ? -15.368 46.646 15.190 1.00 26.86 89 GLU A O 1
ATOM 686 N N . GLU A 1 90 ? -17.417 46.477 15.917 1.00 27.38 90 GLU A N 1
ATOM 687 C CA . GLU A 1 90 ? -18.753 46.660 15.298 1.00 27.38 90 GLU A CA 1
ATOM 688 C C . GLU A 1 90 ? -18.717 46.608 13.744 1.00 27.38 90 GLU A C 1
ATOM 690 O O . GLU A 1 90 ? -17.832 47.173 13.120 1.00 27.38 90 GLU A O 1
ATOM 695 N N . GLU A 1 91 ? -19.610 45.927 13.006 1.00 26.47 91 GLU A N 1
ATOM 696 C CA . GLU A 1 91 ? -20.956 45.406 13.308 1.00 26.47 91 GLU A CA 1
ATOM 697 C C . GLU A 1 91 ? -21.422 44.359 12.240 1.00 26.47 91 GLU A C 1
ATOM 699 O O . GLU A 1 91 ? -21.028 44.482 11.084 1.00 26.47 91 GLU A O 1
ATOM 704 N N . ARG A 1 92 ? -22.376 43.454 12.583 1.00 26.78 92 ARG A N 1
ATOM 705 C CA . ARG A 1 92 ? -23.355 42.742 11.681 1.00 26.78 92 ARG A CA 1
ATOM 706 C C . ARG A 1 92 ? -22.814 41.831 10.542 1.00 26.78 92 ARG A C 1
ATOM 708 O O . ARG A 1 92 ? -21.695 41.970 10.087 1.00 26.78 92 ARG A O 1
ATOM 715 N N . ALA A 1 93 ? -23.555 40.899 9.922 1.00 24.50 93 ALA A N 1
ATOM 716 C CA . ALA A 1 93 ? -24.737 40.045 10.198 1.00 24.50 93 ALA A CA 1
ATOM 717 C C . ALA A 1 93 ? -24.697 38.908 9.114 1.00 24.50 93 ALA A C 1
ATOM 719 O O . ALA A 1 93 ? -23.944 39.034 8.155 1.00 24.50 93 ALA A O 1
ATOM 720 N N . ALA A 1 94 ? -25.417 37.777 9.127 1.00 25.75 94 ALA A N 1
ATOM 721 C CA . ALA A 1 94 ? -26.759 37.475 9.625 1.00 25.75 94 ALA A CA 1
ATOM 722 C C . ALA A 1 94 ? -26.980 35.954 9.850 1.00 25.75 94 ALA A C 1
ATOM 724 O O . ALA A 1 94 ? -26.148 35.127 9.486 1.00 25.75 94 ALA A O 1
ATOM 725 N N . VAL A 1 95 ? -28.137 35.598 10.423 1.00 28.00 95 VAL A N 1
ATOM 726 C CA . VAL A 1 95 ? -28.553 34.237 10.823 1.00 28.00 95 VAL A CA 1
ATOM 727 C C . VAL A 1 95 ? -29.723 33.729 9.964 1.00 28.00 95 VAL A C 1
ATOM 729 O O . VAL A 1 95 ? -30.611 34.509 9.626 1.00 28.00 95 VAL A O 1
ATOM 732 N N . SER A 1 96 ? -29.796 32.412 9.731 1.00 26.88 96 SER A N 1
ATOM 733 C CA . SER A 1 96 ? -31.058 31.662 9.553 1.00 26.88 96 SER A CA 1
ATOM 734 C C . SER A 1 96 ? -30.859 30.224 10.077 1.00 26.88 96 SER A C 1
ATOM 736 O O . SER A 1 96 ? -30.120 29.461 9.464 1.00 26.88 96 SER A O 1
ATOM 738 N N . SER A 1 97 ? -31.278 29.899 11.311 1.00 29.50 97 SER A N 1
ATOM 739 C CA . SER A 1 97 ? -32.601 29.323 11.673 1.00 29.50 97 SER A CA 1
ATOM 740 C C . SER A 1 97 ? -32.844 27.912 11.108 1.00 29.50 97 SER A C 1
ATOM 742 O O . SER A 1 97 ? -32.709 27.745 9.901 1.00 29.50 97 SER A O 1
ATOM 744 N N . ASN A 1 98 ? -33.284 26.874 11.829 1.00 25.69 98 ASN A N 1
ATOM 745 C CA . ASN A 1 98 ? -33.674 26.613 13.235 1.00 25.69 98 ASN A CA 1
ATOM 746 C C . ASN A 1 98 ? -33.401 25.088 13.480 1.00 25.69 98 ASN A C 1
ATOM 748 O O . ASN A 1 98 ? -33.127 24.382 12.515 1.00 25.69 98 ASN A O 1
ATOM 752 N N . ASP A 1 99 ? -33.345 24.492 14.678 1.00 28.45 99 ASP A N 1
ATOM 753 C CA . ASP A 1 99 ? -34.372 24.419 15.732 1.00 28.45 99 ASP A CA 1
ATOM 754 C C . ASP A 1 99 ? -33.789 24.159 17.138 1.00 28.45 99 ASP A C 1
ATOM 756 O O . ASP A 1 99 ? -32.685 23.644 17.305 1.00 28.45 99 ASP A O 1
ATOM 760 N N . ASN A 1 100 ? -34.569 24.515 18.164 1.00 24.02 100 ASN A N 1
ATOM 761 C CA . ASN A 1 100 ? -34.179 24.463 19.575 1.00 24.02 100 ASN A CA 1
ATOM 762 C C . ASN A 1 100 ? -34.118 23.043 20.164 1.00 24.02 100 ASN A C 1
ATOM 764 O O . ASN A 1 100 ? -35.126 22.340 20.178 1.00 24.02 100 ASN A O 1
ATOM 768 N N . TYR A 1 101 ? -33.033 22.750 20.885 1.00 28.67 101 TYR A N 1
ATOM 769 C CA . TYR A 1 101 ? -33.120 22.061 22.176 1.00 28.67 101 TYR A CA 1
ATOM 770 C C . TYR A 1 101 ? -32.364 22.872 23.233 1.00 28.67 101 TYR A C 1
ATOM 772 O O . TYR A 1 101 ? -31.144 22.990 23.195 1.00 28.67 101 TYR A O 1
ATOM 780 N N . GLN A 1 102 ? -33.110 23.447 24.177 1.00 26.22 102 GLN A N 1
ATOM 781 C CA . GLN A 1 102 ? -32.552 24.054 25.383 1.00 26.22 102 GLN A CA 1
ATOM 782 C C . GLN A 1 102 ? -32.120 22.937 26.338 1.00 26.22 102 GLN A C 1
ATOM 784 O O . GLN A 1 102 ? -32.963 22.175 26.811 1.00 26.22 102 GLN A O 1
ATOM 789 N N . ILE A 1 103 ? -30.827 22.870 26.651 1.00 28.64 103 ILE A N 1
ATOM 790 C CA . ILE A 1 103 ? -30.318 22.176 27.837 1.00 28.64 103 ILE A CA 1
ATOM 791 C C . ILE A 1 103 ? -29.606 23.233 28.675 1.00 28.64 103 ILE A C 1
ATOM 793 O O . ILE A 1 103 ? -28.772 23.979 28.170 1.00 28.64 103 ILE A O 1
ATOM 797 N N . SER A 1 104 ? -29.996 23.331 29.941 1.00 28.86 104 SER A N 1
ATOM 798 C CA . SER A 1 104 ? -29.464 24.303 30.889 1.00 28.86 104 SER A CA 1
ATOM 799 C C . SER A 1 104 ? -27.993 24.037 31.192 1.00 28.86 104 SER A C 1
ATOM 801 O O . SER A 1 104 ? -27.657 22.962 31.693 1.00 28.86 104 SER A O 1
ATOM 803 N N . GLU A 1 105 ? -27.141 25.039 30.991 1.00 30.48 105 GLU A N 1
ATOM 804 C CA . GLU A 1 105 ? -25.813 25.060 31.596 1.00 30.48 105 GLU A CA 1
ATOM 805 C C . GLU A 1 105 ? -25.961 25.167 33.120 1.00 30.48 105 GLU A C 1
ATOM 807 O O . GLU A 1 105 ? -26.322 26.214 33.657 1.00 30.48 105 GLU A O 1
ATOM 812 N N . GLN A 1 106 ? -25.674 24.076 33.830 1.00 29.39 106 GLN A N 1
ATOM 813 C CA . GLN A 1 106 ? -25.222 24.163 35.213 1.00 29.39 106 GLN A CA 1
ATOM 814 C C . GLN A 1 106 ? -23.723 23.903 35.236 1.00 29.39 106 GLN A C 1
ATOM 816 O O . GLN A 1 106 ? -23.252 22.795 34.993 1.00 29.39 106 GLN A O 1
ATOM 821 N N . THR A 1 107 ? -22.979 24.962 35.532 1.00 32.50 107 THR A N 1
ATOM 822 C CA . THR A 1 107 ? -21.569 24.894 35.891 1.00 32.50 107 THR A CA 1
ATOM 823 C C . THR A 1 107 ? -21.420 24.176 37.229 1.00 32.50 107 THR A C 1
ATOM 825 O O . THR A 1 107 ? -21.740 24.755 38.267 1.00 32.50 107 THR A O 1
ATOM 828 N N . GLU A 1 108 ? -20.864 22.968 37.227 1.00 32.75 108 GLU A N 1
ATOM 829 C CA . GLU A 1 108 ? -20.198 22.421 38.409 1.00 32.75 108 GLU A CA 1
ATOM 830 C C . GLU A 1 108 ? -18.760 22.049 38.060 1.00 32.75 108 GLU A C 1
ATOM 832 O O . GLU A 1 108 ? -18.477 21.139 37.284 1.00 32.75 108 GLU A O 1
ATOM 837 N N . SER A 1 109 ? -17.836 22.792 38.661 1.00 37.47 109 SER A N 1
ATOM 838 C CA . SER A 1 109 ? -16.457 22.367 38.825 1.00 37.47 109 SER A CA 1
ATOM 839 C C . SER A 1 109 ? -16.413 21.180 39.784 1.00 37.47 109 SER A C 1
ATOM 841 O O . SER A 1 109 ? -16.834 21.329 40.932 1.00 37.47 109 SER A O 1
ATOM 843 N N . ASN A 1 110 ? -15.819 20.062 39.377 1.00 33.50 110 ASN A N 1
ATOM 844 C CA . ASN A 1 110 ? -15.140 19.192 40.329 1.00 33.50 110 ASN A CA 1
ATOM 845 C C . ASN A 1 110 ? -13.967 18.461 39.680 1.00 33.50 110 ASN A C 1
ATOM 847 O O . ASN A 1 110 ? -14.116 17.697 38.728 1.00 33.50 110 ASN A O 1
ATOM 851 N N . ASP A 1 111 ? -12.805 18.711 40.272 1.00 43.75 111 ASP A N 1
ATOM 852 C CA . ASP A 1 111 ? -11.644 17.838 40.250 1.00 43.75 111 ASP A CA 1
ATOM 853 C C . ASP A 1 111 ? -12.084 16.407 40.613 1.00 43.75 111 ASP A C 1
ATOM 855 O O . ASP A 1 111 ? -12.660 16.174 41.679 1.00 43.75 111 ASP A O 1
ATOM 859 N N . SER A 1 112 ? -11.889 15.456 39.700 1.00 38.34 112 SER A N 1
ATOM 860 C CA . SER A 1 112 ? -12.111 14.034 39.967 1.00 38.34 112 SER A CA 1
ATOM 861 C C . SER A 1 112 ? -11.082 13.193 39.221 1.00 38.34 112 SER A C 1
ATOM 863 O O . SER A 1 112 ? -10.709 13.470 38.081 1.00 38.34 112 SER A O 1
ATOM 865 N N . THR A 1 113 ? -10.568 12.189 39.921 1.00 40.91 113 THR A N 1
ATOM 866 C CA . THR A 1 113 ? -9.369 11.443 39.549 1.00 40.91 113 THR A CA 1
ATOM 867 C C . THR A 1 113 ? -9.570 10.562 38.318 1.00 40.91 113 THR A C 1
ATOM 869 O O . THR A 1 113 ? -10.558 9.844 38.194 1.00 40.91 113 THR A O 1
ATOM 872 N N . SER A 1 114 ? -8.566 10.557 37.439 1.00 48.97 114 SER A N 1
ATOM 873 C CA . SER A 1 114 ? -8.521 9.838 36.155 1.00 48.97 114 SER A CA 1
ATOM 874 C C . SER A 1 114 ? -8.390 8.297 36.267 1.00 48.97 114 SER A C 1
ATOM 876 O O . SER A 1 114 ? -7.674 7.694 35.470 1.00 48.97 114 SER A O 1
ATOM 878 N N . SER A 1 115 ? -9.013 7.641 37.254 1.00 53.81 115 SER A N 1
ATOM 879 C CA . SER A 1 115 ? -8.765 6.219 37.577 1.00 53.81 115 SER A CA 1
ATOM 880 C C . SER A 1 115 ? -9.830 5.209 37.122 1.00 53.81 115 SER A C 1
ATOM 882 O O . SER A 1 115 ? -9.517 4.024 37.057 1.00 53.81 115 SER A O 1
ATOM 884 N N . ASP A 1 116 ? -11.057 5.640 36.801 1.00 75.81 116 ASP A N 1
ATOM 885 C CA . ASP A 1 116 ? -12.235 4.742 36.791 1.00 75.81 116 ASP A CA 1
ATOM 886 C C . ASP A 1 116 ? -12.921 4.586 35.409 1.00 75.81 116 ASP A C 1
ATOM 888 O O . ASP A 1 116 ? -14.044 4.086 35.309 1.00 75.81 116 ASP A O 1
ATOM 892 N N . TYR A 1 117 ? -12.271 5.002 34.316 1.00 88.81 117 TYR A N 1
ATOM 893 C CA . TYR A 1 117 ? -12.781 4.789 32.954 1.00 88.81 117 TYR A CA 1
ATOM 894 C C . TYR A 1 117 ? -12.167 3.535 32.322 1.00 88.81 117 TYR A C 1
ATOM 896 O O . TYR A 1 117 ? -10.949 3.463 32.180 1.00 88.81 117 TYR A O 1
ATOM 904 N N . LEU A 1 118 ? -13.002 2.599 31.847 1.00 94.75 118 LEU A N 1
ATOM 905 C CA . LEU A 1 118 ? -12.537 1.457 31.038 1.00 94.75 118 LEU A CA 1
ATOM 906 C C . LEU A 1 118 ? -11.897 1.902 29.714 1.00 94.75 118 LEU A C 1
ATOM 908 O O . LEU A 1 118 ? -10.983 1.248 29.235 1.00 94.75 118 LEU A O 1
ATOM 912 N N . ILE A 1 119 ? -12.364 3.023 29.154 1.00 96.44 119 ILE A N 1
ATOM 913 C CA . ILE A 1 119 ? -11.739 3.726 28.028 1.00 96.44 119 ILE A CA 1
ATOM 914 C C . ILE A 1 119 ? -11.134 5.026 28.584 1.00 96.44 119 ILE A C 1
ATOM 916 O O . ILE A 1 119 ? -11.870 6.014 28.696 1.00 96.44 119 ILE A O 1
ATOM 920 N N . PRO A 1 120 ? -9.853 5.068 28.994 1.00 95.81 120 PRO A N 1
ATOM 921 C CA . PRO A 1 120 ? -9.268 6.247 29.636 1.00 95.81 120 PRO A CA 1
ATOM 922 C C . PRO A 1 120 ? -9.080 7.421 28.666 1.00 95.81 120 PRO A C 1
ATOM 924 O O . PRO A 1 120 ? -9.311 8.571 29.053 1.00 95.81 120 PRO A O 1
ATOM 927 N N . ASP A 1 121 ? -8.757 7.149 27.399 1.00 97.12 121 ASP A N 1
ATOM 928 C CA . ASP A 1 121 ? -8.619 8.168 26.357 1.00 97.12 121 ASP A CA 1
ATOM 929 C C . ASP A 1 121 ? -9.951 8.899 26.101 1.00 97.12 121 ASP A C 1
ATOM 931 O O . ASP A 1 121 ? -10.982 8.294 25.797 1.00 97.12 121 ASP A O 1
ATOM 935 N N . GLU A 1 122 ? -9.948 10.226 26.255 1.00 96.56 122 GLU A N 1
ATOM 936 C CA . GLU A 1 122 ? -11.164 11.037 26.158 1.00 96.56 122 GLU A CA 1
ATOM 937 C C . GLU A 1 122 ? -11.710 11.110 24.721 1.00 96.56 122 GLU A C 1
ATOM 939 O O . GLU A 1 122 ? -12.927 11.171 24.527 1.00 96.56 122 GLU A O 1
ATOM 944 N N . ALA A 1 123 ? -10.844 11.097 23.706 1.00 97.50 123 ALA A N 1
ATOM 945 C CA . ALA A 1 123 ? -11.248 11.198 22.309 1.00 97.50 123 ALA A CA 1
ATOM 946 C C . ALA A 1 123 ? -11.906 9.893 21.833 1.00 97.50 123 ALA A C 1
ATOM 948 O O . ALA A 1 123 ? -13.008 9.921 21.274 1.00 97.50 123 ALA A O 1
ATOM 949 N N . LEU A 1 124 ? -11.292 8.750 22.149 1.00 97.94 124 LEU A N 1
ATOM 950 C CA . LEU A 1 124 ? -11.846 7.416 21.928 1.00 97.94 124 LEU A CA 1
ATOM 951 C C . LEU A 1 124 ? -13.159 7.230 22.704 1.00 97.94 124 LEU A C 1
ATOM 953 O O . LEU A 1 124 ? -14.171 6.831 22.119 1.00 97.94 124 LEU A O 1
ATOM 957 N N . ARG A 1 125 ? -13.192 7.604 23.993 1.00 97.69 125 ARG A N 1
ATOM 958 C CA . ARG A 1 125 ? -14.399 7.519 24.833 1.00 97.69 125 ARG A CA 1
ATOM 959 C C . ARG A 1 125 ? -15.547 8.368 24.289 1.00 97.69 125 ARG A C 1
ATOM 961 O O . ARG A 1 125 ? -16.678 7.892 24.264 1.00 97.69 125 ARG A O 1
ATOM 968 N N . LYS A 1 126 ? -15.289 9.582 23.786 1.00 97.69 126 LYS A N 1
ATOM 969 C CA . LYS A 1 126 ? -16.312 10.427 23.135 1.00 97.69 126 LYS A CA 1
ATOM 970 C C . LYS A 1 126 ? -16.933 9.755 21.907 1.00 97.69 126 LYS A C 1
ATOM 972 O O . LYS A 1 126 ? -18.152 9.804 21.751 1.00 97.69 126 LYS A O 1
ATOM 977 N N . ILE A 1 127 ? -16.125 9.110 21.064 1.00 98.12 127 ILE A N 1
ATOM 978 C CA . ILE A 1 127 ? -16.595 8.401 19.860 1.00 98.12 127 ILE A CA 1
ATOM 979 C C . ILE A 1 127 ? -17.439 7.177 20.243 1.00 98.12 127 ILE A C 1
ATOM 981 O O . ILE A 1 127 ? -18.523 6.968 19.693 1.00 98.12 127 ILE A O 1
ATOM 985 N N . ILE A 1 128 ? -16.981 6.404 21.229 1.00 98.19 128 ILE A N 1
ATOM 986 C CA . ILE A 1 128 ? -17.700 5.248 21.780 1.00 98.19 128 ILE A CA 1
ATOM 987 C C . ILE A 1 128 ? -19.035 5.679 22.407 1.00 98.19 128 ILE A C 1
ATOM 989 O O . ILE A 1 128 ? -20.081 5.124 22.068 1.00 98.19 128 ILE A O 1
ATOM 993 N N . ASN A 1 129 ? -19.032 6.724 23.239 1.00 97.88 129 ASN A N 1
ATOM 994 C CA . ASN A 1 129 ? -20.236 7.281 23.856 1.00 97.88 129 ASN A CA 1
ATOM 995 C C . ASN A 1 129 ? -21.244 7.765 22.808 1.00 97.88 129 ASN A C 1
ATOM 997 O O . ASN A 1 129 ? -22.429 7.456 22.921 1.00 97.88 129 ASN A O 1
ATOM 1001 N N . ALA A 1 130 ? -20.792 8.441 21.746 1.00 97.69 130 ALA A N 1
ATOM 1002 C CA . ALA A 1 130 ? -21.663 8.835 20.640 1.00 97.69 130 ALA A CA 1
ATOM 1003 C C . ALA A 1 130 ? -22.303 7.617 19.943 1.00 97.69 130 ALA A C 1
ATOM 1005 O O . ALA A 1 130 ? -23.501 7.635 19.660 1.00 97.69 130 ALA A O 1
ATOM 1006 N N . LYS A 1 131 ? -21.545 6.530 19.729 1.00 97.31 131 LYS A N 1
ATOM 1007 C CA . LYS A 1 131 ? -22.058 5.272 19.152 1.00 97.31 131 LYS A CA 1
ATOM 1008 C C . LYS A 1 131 ? -23.038 4.536 20.084 1.00 97.31 131 LYS A C 1
ATOM 1010 O O . LYS A 1 131 ? -23.930 3.854 19.587 1.00 97.31 131 LYS A O 1
ATOM 1015 N N . LEU A 1 132 ? -22.922 4.724 21.402 1.00 97.31 132 LEU A N 1
ATOM 1016 C CA . LEU A 1 132 ? -23.872 4.253 22.423 1.00 97.31 132 LEU A CA 1
ATOM 1017 C C . LEU A 1 132 ? -25.078 5.192 22.647 1.00 97.31 132 LEU A C 1
ATOM 1019 O O . LEU A 1 132 ? -25.976 4.854 23.420 1.00 97.31 132 LEU A O 1
ATOM 1023 N N . GLY A 1 133 ? -25.112 6.379 22.028 1.00 97.44 133 GLY A N 1
ATOM 1024 C CA . GLY A 1 133 ? -26.139 7.397 22.294 1.00 97.44 133 GLY A CA 1
ATOM 1025 C C . GLY A 1 133 ? -26.042 8.032 23.692 1.00 97.44 133 GLY A C 1
ATOM 1026 O O . GLY A 1 133 ? -27.057 8.423 24.268 1.00 97.44 133 GLY A O 1
ATOM 1027 N N . LYS A 1 134 ? -24.833 8.101 24.259 1.00 97.50 134 LYS A N 1
ATOM 1028 C CA . LYS A 1 134 ? -24.526 8.596 25.610 1.00 97.50 134 LYS A CA 1
ATOM 1029 C C . LYS A 1 134 ? -23.860 9.975 25.567 1.00 97.50 134 LYS A C 1
ATOM 1031 O O . LYS A 1 134 ? -23.330 10.403 24.544 1.00 97.50 134 LYS A O 1
ATOM 1036 N N . LEU A 1 135 ? -23.859 10.663 26.711 1.00 95.62 135 LEU A N 1
ATOM 1037 C CA . LEU A 1 135 ? -23.131 11.924 26.892 1.00 95.62 135 LEU A CA 1
ATOM 1038 C C . LEU A 1 135 ? -21.615 11.711 26.778 1.00 95.62 135 LEU A C 1
ATOM 1040 O O . LEU A 1 135 ? -21.101 10.649 27.113 1.00 95.62 135 LEU A O 1
ATOM 1044 N N . THR A 1 136 ? -20.884 12.745 26.366 1.00 93.69 136 THR A N 1
ATOM 1045 C CA . THR A 1 136 ? -19.422 12.701 26.180 1.00 93.69 136 THR A CA 1
ATOM 1046 C C . THR A 1 136 ? -18.650 12.326 27.448 1.00 93.69 136 THR A C 1
ATOM 1048 O O . THR A 1 136 ? -17.634 11.643 27.347 1.00 93.69 136 THR A O 1
ATOM 1051 N N . SER A 1 137 ? -19.150 12.713 28.625 1.00 92.12 137 SER A N 1
ATOM 1052 C CA . SER A 1 137 ? -18.586 12.412 29.949 1.00 92.12 137 SER A CA 1
ATOM 1053 C C . SER A 1 137 ? -18.971 11.040 30.521 1.00 92.12 137 SER A C 1
ATOM 1055 O O . SER A 1 137 ? -18.538 10.697 31.617 1.00 92.12 137 SER A O 1
ATOM 1057 N N . TYR A 1 138 ? -19.793 10.252 29.824 1.00 95.62 138 TYR A N 1
ATOM 1058 C CA . TYR A 1 138 ? -20.244 8.950 30.315 1.00 95.62 138 TYR A CA 1
ATOM 1059 C C . TYR A 1 138 ? -19.086 7.937 30.413 1.00 95.62 138 TYR A C 1
ATOM 1061 O O . TYR A 1 138 ? -18.163 7.968 29.597 1.00 95.62 138 TYR A O 1
ATOM 1069 N N . SER A 1 139 ? -19.150 7.026 31.389 1.00 95.50 139 SER A N 1
ATOM 1070 C CA . SER A 1 139 ? -18.238 5.881 31.518 1.00 95.50 139 SER A CA 1
ATOM 1071 C C . SER A 1 139 ? -19.017 4.592 31.221 1.00 95.50 139 SER A C 1
ATOM 1073 O O . SER A 1 139 ? -19.837 4.196 32.053 1.00 95.50 139 SER A O 1
ATOM 1075 N N . PRO A 1 140 ? -18.846 3.973 30.037 1.00 96.12 140 PRO A N 1
ATOM 1076 C CA . PRO A 1 140 ? -19.508 2.714 29.697 1.00 96.12 140 PRO A CA 1
ATOM 1077 C C . PRO A 1 140 ? -19.068 1.547 30.583 1.00 96.12 140 PRO A C 1
ATOM 1079 O O . PRO A 1 140 ? -17.890 1.441 30.928 1.00 96.12 140 PRO A O 1
ATOM 1082 N N . SER A 1 141 ? -19.993 0.631 30.885 1.00 96.25 141 SER A N 1
ATOM 1083 C CA . SER A 1 141 ? -19.628 -0.677 31.446 1.00 96.25 141 SER A CA 1
ATOM 1084 C C . SER A 1 141 ? -19.060 -1.613 30.371 1.00 96.25 141 SER A C 1
ATOM 1086 O O . SER A 1 141 ? -19.235 -1.381 29.173 1.00 96.25 141 SER A O 1
ATOM 1088 N N . ALA A 1 142 ? -18.409 -2.704 30.786 1.00 95.94 142 ALA A N 1
ATOM 1089 C CA . ALA A 1 142 ? -17.887 -3.704 29.855 1.00 95.94 142 ALA A CA 1
ATOM 1090 C C . ALA A 1 142 ? -19.003 -4.343 29.005 1.00 95.94 142 ALA A C 1
ATOM 1092 O O . ALA A 1 142 ? -18.808 -4.550 27.812 1.00 95.94 142 ALA A O 1
ATOM 1093 N N . GLU A 1 143 ? -20.192 -4.575 29.573 1.00 96.31 143 GLU A N 1
ATOM 1094 C CA . GLU A 1 143 ? -21.344 -5.106 28.831 1.00 96.31 143 GLU A CA 1
ATOM 1095 C C . GLU A 1 143 ? -21.885 -4.101 27.799 1.00 96.31 143 GLU A C 1
ATOM 1097 O O . GLU A 1 143 ? -22.334 -4.489 26.720 1.00 96.31 143 GLU A O 1
ATOM 1102 N N . GLU A 1 144 ? -21.835 -2.797 28.098 1.00 97.88 144 GLU A N 1
ATOM 1103 C CA . GLU A 1 144 ? -22.198 -1.766 27.122 1.00 97.88 144 GLU A CA 1
ATOM 1104 C C . GLU A 1 144 ? -21.181 -1.700 25.978 1.00 97.88 144 GLU A C 1
ATOM 1106 O O . GLU A 1 144 ? -21.593 -1.612 24.823 1.00 97.88 144 GLU A O 1
ATOM 1111 N N . LEU A 1 145 ? -19.882 -1.805 26.276 1.00 97.75 145 LEU A N 1
ATOM 1112 C CA . LEU A 1 145 ? -18.805 -1.873 25.280 1.00 97.75 145 LEU A CA 1
ATOM 1113 C C . LEU A 1 145 ? -18.927 -3.118 24.382 1.00 97.75 145 LEU A C 1
ATOM 1115 O O . LEU A 1 145 ? -18.850 -2.995 23.160 1.00 97.75 145 LEU A O 1
ATOM 1119 N N . GLU A 1 146 ? -19.207 -4.287 24.962 1.00 96.62 146 GLU A N 1
ATOM 1120 C CA . GLU A 1 146 ? -19.420 -5.543 24.228 1.00 96.62 146 GLU A CA 1
ATOM 1121 C C . GLU A 1 146 ? -20.646 -5.466 23.298 1.00 96.62 146 GLU A C 1
ATOM 1123 O O . GLU A 1 146 ? -20.631 -6.007 22.190 1.00 96.62 146 GLU A O 1
ATOM 1128 N N . SER A 1 147 ? -21.692 -4.729 23.697 1.00 97.25 147 SER A N 1
ATOM 1129 C CA . SER A 1 147 ? -22.909 -4.542 22.891 1.00 97.25 147 SER A CA 1
ATOM 1130 C C . SER A 1 147 ? -22.706 -3.723 21.602 1.00 97.25 147 SER A C 1
ATOM 1132 O O . SER A 1 147 ? -23.591 -3.686 20.738 1.00 97.25 147 SER A O 1
ATOM 1134 N N . ILE A 1 148 ? -21.555 -3.058 21.447 1.00 97.94 148 ILE A N 1
ATOM 1135 C CA . ILE A 1 148 ? -21.246 -2.218 20.290 1.00 97.94 148 ILE A CA 1
ATOM 1136 C C . ILE A 1 148 ? -20.952 -3.092 19.068 1.00 97.94 148 ILE A C 1
ATOM 1138 O O . ILE A 1 148 ? -20.001 -3.864 19.047 1.00 97.94 148 ILE A O 1
ATOM 1142 N N . THR A 1 149 ? -21.738 -2.912 18.003 1.00 97.56 149 THR A N 1
ATOM 1143 C CA . THR A 1 149 ? -21.633 -3.710 16.770 1.00 97.56 149 THR A CA 1
ATOM 1144 C C . THR A 1 149 ? -21.428 -2.873 15.501 1.00 97.56 149 THR A C 1
ATOM 1146 O O . THR A 1 149 ? -21.563 -1.638 15.482 1.00 97.56 149 THR A O 1
ATOM 1149 N N . GLY A 1 150 ? -21.082 -3.559 14.407 1.00 98.19 150 GLY A N 1
ATOM 1150 C CA . GLY A 1 150 ? -20.806 -2.952 13.102 1.00 98.19 150 GLY A CA 1
ATOM 1151 C C . GLY A 1 150 ? -19.446 -2.254 13.066 1.00 98.19 150 GLY A C 1
ATOM 1152 O O . GLY A 1 150 ? -18.500 -2.703 13.707 1.00 98.19 150 GLY A O 1
ATOM 1153 N N . THR A 1 151 ? -19.344 -1.151 12.322 1.00 98.38 151 THR A N 1
ATOM 1154 C CA . THR A 1 151 ? -18.091 -0.389 12.199 1.00 98.38 151 THR A CA 1
ATOM 1155 C C . THR A 1 151 ? -17.938 0.643 13.318 1.00 98.38 151 THR A C 1
ATOM 1157 O O . THR A 1 151 ? -18.862 1.428 13.561 1.00 98.38 151 THR A O 1
ATOM 1160 N N . LEU A 1 152 ? -16.772 0.686 13.967 1.00 98.44 152 LEU A N 1
ATOM 1161 C CA . LEU A 1 152 ? -16.301 1.846 14.729 1.00 98.44 152 LEU A CA 1
ATOM 1162 C C . LEU A 1 152 ? -15.468 2.739 13.797 1.00 98.44 152 LEU A C 1
ATOM 1164 O O . LEU A 1 152 ? -14.507 2.268 13.189 1.00 98.44 152 LEU A O 1
ATOM 1168 N N . SER A 1 153 ? -15.844 4.014 13.679 1.00 98.31 153 SER A N 1
ATOM 1169 C CA . SER A 1 153 ? -15.160 4.987 12.819 1.00 98.31 153 SER A CA 1
ATOM 1170 C C . SER A 1 153 ? -14.487 6.069 13.657 1.00 98.31 153 SER A C 1
ATOM 1172 O O . SER A 1 153 ? -15.153 6.863 14.318 1.00 98.31 153 SER A O 1
ATOM 1174 N N . LEU A 1 154 ? -13.162 6.100 13.593 1.00 98.31 154 LEU A N 1
ATOM 1175 C CA . LEU A 1 154 ? -12.275 7.090 14.184 1.00 98.31 154 LEU A CA 1
ATOM 1176 C C . LEU A 1 154 ? -11.946 8.107 13.092 1.00 98.31 154 LEU A C 1
ATOM 1178 O O . LEU A 1 154 ? -11.250 7.790 12.129 1.00 98.31 154 LEU A O 1
ATOM 1182 N N . THR A 1 155 ? -12.523 9.304 13.166 1.00 97.94 155 THR A N 1
ATOM 1183 C CA . THR A 1 155 ? -12.467 10.269 12.058 1.00 97.94 155 THR A CA 1
ATOM 1184 C C . THR A 1 155 ? -12.117 11.662 12.560 1.00 97.94 155 THR A C 1
ATOM 1186 O O . THR A 1 155 ? -12.928 12.326 13.201 1.00 97.94 155 THR A O 1
ATOM 1189 N N . GLY A 1 156 ? -10.898 12.095 12.244 1.00 97.44 156 GLY A N 1
ATOM 1190 C CA . GLY A 1 156 ? -10.485 13.491 12.277 1.00 97.44 156 GLY A CA 1
ATOM 1191 C C . GLY A 1 156 ? -10.744 14.178 10.934 1.00 97.44 156 GLY A C 1
ATOM 1192 O O . GLY A 1 156 ? -11.677 13.857 10.200 1.00 97.44 156 GLY A O 1
ATOM 1193 N N . SER A 1 157 ? -9.893 15.138 10.586 1.00 95.50 157 SER A N 1
ATOM 1194 C CA . SER A 1 157 ? -9.985 15.911 9.346 1.00 95.50 157 SER A CA 1
ATOM 1195 C C . SER A 1 157 ? -8.610 16.330 8.821 1.00 95.50 157 SER A C 1
ATOM 1197 O O . SER A 1 157 ? -7.644 16.417 9.579 1.00 95.50 157 SER A O 1
ATOM 1199 N N . LYS A 1 158 ? -8.552 16.727 7.541 1.00 90.69 158 LYS A N 1
ATOM 1200 C CA . LYS A 1 158 ? -7.368 17.338 6.900 1.00 90.69 158 LYS A CA 1
ATOM 1201 C C . LYS A 1 158 ? -6.819 18.595 7.595 1.00 90.69 158 LYS A C 1
ATOM 1203 O O . LYS A 1 158 ? -5.733 19.030 7.242 1.00 90.69 158 LYS A O 1
ATOM 1208 N N . SER A 1 159 ? -7.555 19.197 8.530 1.00 91.50 159 SER A N 1
ATOM 1209 C CA . SER A 1 159 ? -7.107 20.378 9.287 1.00 91.50 159 SER A CA 1
ATOM 1210 C C . SER A 1 159 ? -6.796 20.044 10.747 1.00 91.50 159 SER A C 1
ATOM 1212 O O . SER A 1 159 ? -5.908 20.642 11.352 1.00 91.50 159 SER A O 1
ATOM 1214 N N . ASN A 1 160 ? -7.499 19.063 11.310 1.00 93.94 160 ASN A N 1
ATOM 1215 C CA . ASN A 1 160 ? -7.381 18.631 12.695 1.00 93.94 160 ASN A CA 1
ATOM 1216 C C . ASN A 1 160 ? -7.504 17.105 12.755 1.00 93.94 160 ASN A C 1
ATOM 1218 O O . ASN A 1 160 ? -8.612 16.578 12.619 1.00 93.94 160 ASN A O 1
ATOM 1222 N N . PHE A 1 161 ? -6.374 16.414 12.912 1.00 96.00 161 PHE A N 1
ATOM 1223 C CA . PHE A 1 161 ? -6.350 14.964 13.092 1.00 96.00 161 PHE A CA 1
ATOM 1224 C C . PHE A 1 161 ? -6.950 14.613 14.459 1.00 96.00 161 PHE A C 1
ATOM 1226 O O . PHE A 1 161 ? -6.817 15.367 15.425 1.00 96.00 161 PHE A O 1
ATOM 1233 N N . LEU A 1 162 ? -7.622 13.469 14.533 1.00 98.00 162 LEU A N 1
ATOM 1234 C CA . LEU A 1 162 ? -8.065 12.887 15.791 1.00 98.00 162 LEU A CA 1
ATOM 1235 C C . LEU A 1 162 ? -6.831 12.341 16.514 1.00 98.00 162 LEU A C 1
ATOM 1237 O O . LEU A 1 162 ? -6.204 11.413 16.011 1.00 98.00 162 LEU A O 1
ATOM 1241 N N . LYS A 1 163 ? -6.490 12.905 17.671 1.00 97.75 163 LYS A N 1
ATOM 1242 C CA . LYS A 1 163 ? -5.458 12.349 18.552 1.00 97.75 163 LYS A CA 1
ATOM 1243 C C . LYS A 1 163 ? -6.073 11.260 19.426 1.00 97.75 163 LYS A C 1
ATOM 1245 O O . LYS A 1 163 ? -7.157 11.480 19.963 1.00 97.75 163 LYS A O 1
ATOM 1250 N N . VAL A 1 164 ? -5.401 10.115 19.525 1.00 98.12 164 VAL A N 1
ATOM 1251 C CA . VAL A 1 164 ? -5.731 9.025 20.457 1.00 98.12 164 VAL A CA 1
ATOM 1252 C C . VAL A 1 164 ? -4.422 8.547 21.075 1.00 98.12 164 VAL A C 1
ATOM 1254 O O . VAL A 1 164 ? -3.569 8.010 20.366 1.00 98.12 164 VAL A O 1
ATOM 1257 N N . ASP A 1 165 ? -4.261 8.765 22.374 1.00 95.00 165 ASP A N 1
ATOM 1258 C CA . ASP A 1 165 ? -3.008 8.544 23.102 1.00 95.00 165 ASP A CA 1
ATOM 1259 C C . ASP A 1 165 ? -2.998 7.197 23.851 1.00 95.00 165 ASP A C 1
ATOM 1261 O O . ASP A 1 165 ? -1.927 6.635 24.073 1.00 95.00 165 ASP A O 1
ATOM 1265 N N . SER A 1 166 ? -4.171 6.647 24.197 1.00 95.94 166 SER A N 1
ATOM 1266 C CA . SER A 1 166 ? -4.323 5.289 24.751 1.00 95.94 166 SER A CA 1
ATOM 1267 C C . SER A 1 166 ? -5.428 4.500 24.042 1.00 95.94 166 SER A C 1
ATOM 1269 O O . SER A 1 166 ? -6.468 5.035 23.655 1.00 95.94 166 SER A O 1
ATOM 1271 N N . TRP A 1 167 ? -5.192 3.194 23.916 1.00 96.50 167 TRP A N 1
ATOM 1272 C CA . TRP A 1 167 ? -6.113 2.206 23.348 1.00 96.50 167 TRP A CA 1
ATOM 1273 C C . TRP A 1 167 ? -6.601 1.189 24.383 1.00 96.50 167 TRP A C 1
ATOM 1275 O O . TRP A 1 167 ? -7.119 0.136 24.012 1.00 96.50 167 TRP A O 1
ATOM 1285 N N . ASP A 1 168 ? -6.423 1.475 25.673 1.00 95.19 168 ASP A N 1
ATOM 1286 C CA . ASP A 1 168 ? -6.953 0.635 26.746 1.00 95.19 168 ASP A CA 1
ATOM 1287 C C . ASP A 1 168 ? -8.483 0.552 26.683 1.00 95.19 168 ASP A C 1
ATOM 1289 O O . ASP A 1 168 ? -9.180 1.531 26.394 1.00 95.19 168 ASP A O 1
ATOM 1293 N N . GLY A 1 169 ? -8.992 -0.658 26.911 1.00 94.75 169 GLY A N 1
ATOM 1294 C CA . GLY A 1 169 ? -10.402 -0.996 26.800 1.00 94.75 169 GLY A CA 1
ATOM 1295 C C . GLY A 1 169 ? -10.939 -1.103 25.371 1.00 94.75 169 GLY A C 1
ATOM 1296 O O . GLY A 1 169 ? -12.113 -1.448 25.205 1.00 94.75 169 GLY A O 1
ATOM 1297 N N . LEU A 1 170 ? -10.112 -0.898 24.333 1.00 96.25 170 LEU A N 1
ATOM 1298 C CA . LEU A 1 170 ? -10.472 -1.280 22.962 1.00 96.25 170 LEU A CA 1
ATOM 1299 C C . LEU A 1 170 ? -10.861 -2.767 22.917 1.00 96.25 170 LEU A C 1
ATOM 1301 O O . LEU A 1 170 ? -11.831 -3.124 22.257 1.00 96.25 170 LEU A O 1
ATOM 1305 N N . GLU A 1 171 ? -10.164 -3.605 23.688 1.00 95.12 171 GLU A N 1
ATOM 1306 C CA . GLU A 1 171 ? -10.391 -5.043 23.851 1.00 9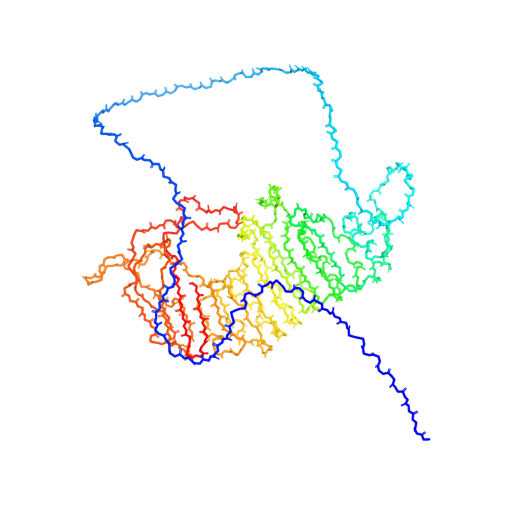5.12 171 GLU A CA 1
ATOM 1307 C C . GLU A 1 171 ? -11.798 -5.439 24.344 1.00 95.12 171 GLU A C 1
ATOM 1309 O O . GLU A 1 171 ? -12.186 -6.597 24.189 1.00 95.12 171 GLU A O 1
ATOM 1314 N N . TYR A 1 172 ? -12.594 -4.513 24.892 1.00 96.69 172 TYR A N 1
ATOM 1315 C CA . TYR A 1 172 ? -13.987 -4.789 25.269 1.00 96.69 172 TYR A CA 1
ATOM 1316 C C . TYR A 1 172 ? -14.969 -4.688 24.090 1.00 96.69 172 TYR A C 1
ATOM 1318 O O . TYR A 1 172 ? -16.102 -5.149 24.202 1.00 96.69 172 TYR A O 1
ATOM 1326 N N . LEU A 1 173 ? -14.564 -4.131 22.941 1.00 97.12 173 LEU A N 1
ATOM 1327 C CA . LEU A 1 173 ? -15.435 -3.904 21.777 1.00 97.12 173 LEU A CA 1
ATOM 1328 C C . LEU A 1 173 ? -15.662 -5.162 20.918 1.00 97.12 173 LEU A C 1
ATOM 1330 O O . LEU A 1 173 ? -15.649 -5.104 19.690 1.00 97.12 173 LEU A O 1
ATOM 1334 N N . GLN A 1 174 ? -15.888 -6.314 21.548 1.00 96.12 174 GLN A N 1
ATOM 1335 C CA . GLN A 1 174 ? -15.923 -7.619 20.876 1.00 96.12 174 GLN A CA 1
ATOM 1336 C C . GLN A 1 174 ? -17.016 -7.758 19.804 1.00 96.12 174 GLN A C 1
ATOM 1338 O O . GLN A 1 174 ? -16.876 -8.576 18.897 1.00 96.12 174 GLN A O 1
ATOM 1343 N N . GLY A 1 175 ? -18.087 -6.959 19.852 1.00 97.19 175 GLY A N 1
ATOM 1344 C CA . GLY A 1 175 ? -19.149 -6.969 18.843 1.00 97.19 175 GLY A CA 1
ATOM 1345 C C . GLY A 1 175 ? -18.813 -6.271 17.513 1.00 97.19 175 GLY A C 1
ATOM 1346 O O . GLY A 1 175 ? -19.591 -6.394 16.557 1.00 97.19 175 GLY A O 1
ATOM 1347 N N . ILE A 1 176 ? -17.704 -5.522 17.409 1.00 98.25 176 ILE A N 1
ATOM 1348 C CA . ILE A 1 176 ? -17.405 -4.752 16.191 1.00 98.25 176 ILE A CA 1
ATOM 1349 C C . ILE A 1 176 ? -16.866 -5.641 15.068 1.00 98.25 176 ILE A C 1
ATOM 1351 O O . ILE A 1 176 ? -16.016 -6.504 15.264 1.00 98.25 176 ILE A O 1
ATOM 1355 N N . THR A 1 177 ? -17.350 -5.392 13.852 1.00 98.50 177 THR A N 1
ATOM 1356 C CA . THR A 1 177 ? -16.953 -6.130 12.642 1.00 98.50 177 THR A CA 1
ATOM 1357 C C . THR A 1 177 ? -16.077 -5.307 11.704 1.00 98.50 177 THR A C 1
ATOM 1359 O O . THR A 1 177 ? -15.473 -5.865 10.781 1.00 98.50 177 THR A O 1
ATOM 1362 N N . GLY A 1 178 ? -15.983 -3.996 11.946 1.00 98.75 178 GLY A N 1
ATOM 1363 C CA . GLY A 1 178 ? -15.114 -3.083 11.217 1.00 98.75 178 GLY A CA 1
ATOM 1364 C C . GLY A 1 178 ? -14.465 -2.040 12.124 1.00 98.75 178 GLY A C 1
ATOM 1365 O O . GLY A 1 178 ? -15.118 -1.497 13.016 1.00 98.75 178 GLY A O 1
ATOM 1366 N N . LEU A 1 179 ? -13.206 -1.708 11.850 1.00 98.69 179 LEU A N 1
ATOM 1367 C CA . LEU A 1 179 ? -12.485 -0.617 12.501 1.00 98.69 179 LEU A CA 1
ATOM 1368 C C . LEU A 1 179 ? -11.882 0.299 11.431 1.00 98.69 179 LEU A C 1
ATOM 1370 O O . LEU A 1 179 ? -11.062 -0.130 10.619 1.00 98.69 179 LEU A O 1
ATOM 1374 N N . SER A 1 180 ? -12.335 1.549 11.391 1.00 98.69 180 SER A N 1
ATOM 1375 C CA . SER A 1 180 ? -11.949 2.523 10.370 1.00 98.69 180 SER A CA 1
ATOM 1376 C C . SER A 1 180 ? -11.291 3.735 11.007 1.00 98.69 180 SER A C 1
ATOM 1378 O O . SER A 1 180 ? -11.836 4.312 11.943 1.00 98.69 180 SER A O 1
ATOM 1380 N N . PHE A 1 181 ? -10.151 4.136 10.465 1.00 98.69 181 PHE A N 1
ATOM 1381 C CA . PHE A 1 181 ? -9.372 5.291 10.867 1.00 98.69 181 PHE A CA 1
ATOM 1382 C C . PHE A 1 181 ? -9.247 6.246 9.679 1.00 98.69 181 PHE A C 1
ATOM 1384 O O . PHE A 1 181 ? -8.902 5.829 8.571 1.00 98.69 181 PHE A O 1
ATOM 1391 N N . MET A 1 182 ? -9.497 7.530 9.914 1.00 98.38 182 MET A N 1
ATOM 1392 C CA . MET A 1 182 ? -9.349 8.585 8.919 1.00 98.38 182 MET A CA 1
ATOM 1393 C C . MET A 1 182 ? -8.810 9.856 9.581 1.00 98.38 182 MET A C 1
ATOM 1395 O O . MET A 1 182 ? -9.487 10.416 10.440 1.00 98.38 182 MET A O 1
ATOM 1399 N N . TYR A 1 183 ? -7.624 10.322 9.177 1.00 97.69 183 TYR A N 1
ATOM 1400 C CA . TYR A 1 183 ? -6.936 11.474 9.790 1.00 97.69 183 TYR A CA 1
ATOM 1401 C C . TYR A 1 183 ? -6.739 11.284 11.303 1.00 97.69 183 TYR A C 1
ATOM 1403 O O . TYR A 1 183 ? -7.308 12.025 12.108 1.00 97.69 183 TYR A O 1
ATOM 1411 N N . VAL A 1 184 ? -5.970 10.260 11.685 1.00 98.31 184 VAL A N 1
ATOM 1412 C CA . VAL A 1 184 ? -5.717 9.889 13.091 1.00 98.31 184 VAL A CA 1
ATOM 1413 C C . VAL A 1 184 ? -4.228 10.007 13.406 1.00 98.31 184 VAL A C 1
ATOM 1415 O O . VAL A 1 184 ? -3.385 9.563 12.631 1.00 98.31 184 VAL A O 1
ATOM 1418 N N . GLU A 1 185 ? -3.910 10.614 14.543 1.00 97.81 185 GLU A N 1
ATOM 1419 C CA . GLU A 1 185 ? -2.570 10.725 15.114 1.00 97.81 185 GLU A CA 1
ATOM 1420 C C . GLU A 1 185 ? -2.532 9.872 16.393 1.00 97.81 185 GLU A C 1
ATOM 1422 O O . GLU A 1 185 ? -3.345 10.084 17.293 1.00 97.81 185 GLU A O 1
ATOM 1427 N N . THR A 1 186 ? -1.674 8.850 16.452 1.00 98.12 186 THR A N 1
ATOM 1428 C CA . THR A 1 186 ? -1.707 7.846 17.532 1.00 98.12 186 THR A CA 1
ATOM 1429 C C . THR A 1 186 ? -0.434 6.998 17.591 1.00 98.12 186 THR A C 1
ATOM 1431 O O . THR A 1 186 ? 0.295 6.950 16.610 1.00 98.12 186 THR A O 1
ATOM 1434 N N . SER A 1 187 ? -0.157 6.288 18.686 1.00 97.06 187 SER A N 1
ATOM 1435 C CA . SER A 1 187 ? 0.984 5.360 18.766 1.00 97.06 187 SER A CA 1
ATOM 1436 C C . SER A 1 187 ? 0.737 4.059 17.979 1.00 97.06 187 SER A C 1
ATOM 1438 O O . SER A 1 187 ? -0.404 3.666 17.719 1.00 97.06 187 SER A O 1
ATOM 1440 N N . SER A 1 188 ? 1.799 3.320 17.631 1.00 96.69 188 SER A N 1
ATOM 1441 C CA . SER A 1 188 ? 1.658 1.997 16.995 1.00 96.69 188 SER A CA 1
ATOM 1442 C C . SER A 1 188 ? 1.081 0.915 17.924 1.00 96.69 188 SER A C 1
ATOM 1444 O O . SER A 1 188 ? 0.804 -0.195 17.468 1.00 96.69 188 SER A O 1
ATOM 1446 N N . GLU A 1 189 ? 0.883 1.211 19.215 1.00 95.38 189 GLU A N 1
ATOM 1447 C CA . GLU A 1 189 ? 0.325 0.285 20.210 1.00 95.38 189 GLU A CA 1
ATOM 1448 C C . GLU A 1 189 ? -1.033 -0.278 19.768 1.00 95.38 189 GLU A C 1
ATOM 1450 O O . GLU A 1 189 ? -1.317 -1.457 19.997 1.00 95.38 189 GLU A O 1
ATOM 1455 N N . VAL A 1 190 ? -1.829 0.526 19.051 1.00 97.19 190 VAL A N 1
ATOM 1456 C CA . VAL A 1 190 ? -3.137 0.141 18.502 1.00 97.19 190 VAL A CA 1
ATOM 1457 C C . VAL A 1 190 ? -3.108 -1.196 17.761 1.00 97.19 190 VAL A C 1
ATOM 1459 O O . VAL A 1 190 ? -4.027 -2.000 17.902 1.00 97.19 190 VAL A O 1
ATOM 1462 N N . LEU A 1 191 ? -2.024 -1.488 17.035 1.00 97.12 191 LEU A N 1
ATOM 1463 C CA . LEU A 1 191 ? -1.863 -2.723 16.266 1.00 97.12 191 LEU A CA 1
ATOM 1464 C C . LEU A 1 191 ? -1.850 -3.953 17.189 1.00 97.12 191 LEU A C 1
ATOM 1466 O O . LEU A 1 191 ? -2.428 -4.987 16.861 1.00 97.12 191 LEU A O 1
ATOM 1470 N N . THR A 1 192 ? -1.261 -3.820 18.381 1.00 95.44 192 THR A N 1
ATOM 1471 C CA . THR A 1 192 ? -1.211 -4.881 19.400 1.00 95.44 192 THR A CA 1
ATOM 1472 C C . THR A 1 192 ? -2.532 -5.071 20.144 1.00 95.44 192 THR A C 1
ATOM 1474 O O . THR A 1 192 ? -2.801 -6.171 20.623 1.00 95.44 192 THR A O 1
ATOM 1477 N N . LYS A 1 193 ? -3.373 -4.031 20.215 1.00 95.94 193 LYS A N 1
ATOM 1478 C CA . LYS A 1 193 ? -4.691 -4.065 20.869 1.00 95.94 193 LYS A CA 1
ATOM 1479 C C . LYS A 1 193 ? -5.760 -4.635 19.938 1.00 95.94 193 LYS A C 1
ATOM 1481 O O . LYS A 1 193 ? -6.554 -5.476 20.357 1.00 95.94 193 LYS A O 1
ATOM 1486 N N . ILE A 1 194 ? -5.723 -4.255 18.656 1.00 95.75 194 ILE A N 1
ATOM 1487 C CA . ILE A 1 194 ? -6.638 -4.721 17.600 1.00 95.75 194 ILE A CA 1
ATOM 1488 C C . ILE A 1 194 ? -6.729 -6.252 17.536 1.00 95.75 194 ILE A C 1
ATOM 1490 O O . ILE A 1 194 ? -7.809 -6.785 17.294 1.00 95.75 194 ILE A O 1
ATOM 1494 N N . LYS A 1 195 ? -5.627 -6.971 17.788 1.00 89.81 195 LYS A N 1
ATOM 1495 C CA . LYS A 1 195 ? -5.587 -8.441 17.706 1.00 89.81 195 LYS A CA 1
ATOM 1496 C C . LYS A 1 195 ? -6.517 -9.172 18.682 1.00 89.81 195 LYS A C 1
ATOM 1498 O O . LYS A 1 195 ? -6.783 -10.351 18.490 1.00 89.81 195 LYS A O 1
ATOM 1503 N N . SER A 1 196 ? -7.010 -8.479 19.710 1.00 90.25 196 SER A N 1
ATOM 1504 C CA . SER A 1 196 ? -8.000 -9.010 20.655 1.00 90.25 196 SER A CA 1
ATOM 1505 C C . SER A 1 196 ? -9.433 -9.038 20.108 1.00 90.25 196 SER A C 1
ATOM 1507 O O . SER A 1 196 ? -10.300 -9.634 20.736 1.00 90.25 196 SER A O 1
ATOM 1509 N N . LEU A 1 197 ? -9.707 -8.390 18.970 1.00 95.00 197 LEU A N 1
ATOM 1510 C CA . LEU A 1 197 ? -11.056 -8.184 18.442 1.00 95.00 197 LEU A CA 1
ATOM 1511 C C . LEU A 1 197 ? -11.448 -9.307 17.473 1.00 95.00 197 LEU A C 1
ATOM 1513 O O . LEU A 1 197 ? -11.314 -9.181 16.253 1.00 95.00 197 LEU A O 1
ATOM 1517 N N . GLU A 1 198 ? -11.946 -10.415 18.022 1.00 89.62 198 GLU A N 1
ATOM 1518 C CA . GLU A 1 198 ? -12.133 -11.671 17.282 1.00 89.62 198 GLU A CA 1
ATOM 1519 C C . GLU A 1 198 ? -13.119 -11.560 16.102 1.00 89.62 198 GLU A C 1
ATOM 1521 O O . GLU A 1 198 ? -12.966 -12.262 15.101 1.00 89.62 198 GLU A O 1
ATOM 1526 N N . ASN A 1 199 ? -14.106 -10.661 16.177 1.00 95.94 199 ASN A N 1
ATOM 1527 C CA . ASN A 1 199 ? -15.133 -10.482 15.141 1.00 95.94 199 ASN A CA 1
ATOM 1528 C C . ASN A 1 199 ? -14.748 -9.502 14.013 1.00 95.94 199 ASN A C 1
ATOM 1530 O O . ASN A 1 199 ? -15.556 -9.272 13.105 1.00 95.94 199 ASN A O 1
ATOM 1534 N N . LEU A 1 200 ? -13.536 -8.927 14.020 1.00 98.00 200 LEU A N 1
ATOM 1535 C CA . LEU A 1 200 ? -13.114 -8.006 12.963 1.00 98.00 200 LEU A CA 1
ATOM 1536 C C . LEU A 1 200 ? -12.983 -8.699 11.602 1.00 98.00 200 LEU A C 1
ATOM 1538 O O . LEU A 1 200 ? -12.196 -9.619 11.401 1.00 98.00 200 LEU A O 1
ATOM 1542 N N . THR A 1 201 ? -13.717 -8.161 10.627 1.00 98.56 201 THR A N 1
ATOM 1543 C CA . THR A 1 201 ? -13.666 -8.571 9.214 1.00 98.56 201 THR A CA 1
ATOM 1544 C C . THR A 1 201 ? -13.071 -7.490 8.315 1.00 98.56 201 THR A C 1
ATOM 1546 O O . THR A 1 201 ? -12.665 -7.782 7.192 1.00 98.56 201 THR A O 1
ATOM 1549 N N . THR A 1 202 ? -13.021 -6.237 8.779 1.00 98.88 202 THR A N 1
ATOM 1550 C CA . THR A 1 202 ? -12.534 -5.094 7.999 1.00 98.88 202 THR A CA 1
ATOM 1551 C C . THR A 1 202 ? -11.717 -4.139 8.861 1.00 98.88 202 THR A C 1
ATOM 1553 O O . THR A 1 202 ? -12.208 -3.652 9.877 1.00 98.88 202 THR A O 1
ATOM 1556 N N . ILE A 1 203 ? -10.505 -3.809 8.422 1.00 98.81 203 ILE A N 1
ATOM 1557 C CA . ILE A 1 203 ? -9.681 -2.748 9.011 1.00 98.81 203 ILE A CA 1
ATOM 1558 C C . ILE A 1 203 ? -9.306 -1.764 7.904 1.00 98.81 203 ILE A C 1
ATOM 1560 O O . ILE A 1 203 ? -8.904 -2.174 6.816 1.00 98.81 203 ILE A O 1
ATOM 1564 N N . SER A 1 204 ? -9.454 -0.467 8.171 1.00 98.75 204 SER A N 1
ATOM 1565 C CA . SER A 1 204 ? -9.114 0.600 7.229 1.00 98.75 204 SER A CA 1
ATOM 1566 C C . SER A 1 204 ? -8.289 1.684 7.908 1.00 98.75 204 SER A C 1
ATOM 1568 O O . SER A 1 204 ? -8.832 2.480 8.666 1.00 98.75 204 SER A O 1
ATOM 1570 N N . PHE A 1 205 ? -7.004 1.759 7.583 1.00 98.56 205 PHE A N 1
ATOM 1571 C CA . PHE A 1 205 ? -6.112 2.858 7.929 1.00 98.56 205 PHE A CA 1
ATOM 1572 C C . PHE A 1 205 ? -6.038 3.843 6.756 1.00 98.56 205 PHE A C 1
ATOM 1574 O O . PHE A 1 205 ? -5.603 3.476 5.665 1.00 98.56 205 PHE A O 1
ATOM 1581 N N . ASN A 1 206 ? -6.467 5.089 6.969 1.00 97.69 206 ASN A N 1
ATOM 1582 C CA . ASN A 1 206 ? -6.363 6.169 5.989 1.00 97.69 206 ASN A CA 1
ATOM 1583 C C . ASN A 1 206 ? -5.850 7.445 6.669 1.00 97.69 206 ASN A C 1
ATOM 1585 O O . ASN A 1 206 ? -6.456 7.919 7.630 1.00 97.69 206 ASN A O 1
ATOM 1589 N N . ALA A 1 207 ? -4.753 8.015 6.171 1.00 96.69 207 ALA A N 1
ATOM 1590 C CA . ALA A 1 207 ? -4.131 9.209 6.746 1.00 96.69 207 ALA A CA 1
ATOM 1591 C C . ALA A 1 207 ? -3.810 9.019 8.244 1.00 96.69 207 ALA A C 1
ATOM 1593 O O . ALA A 1 207 ? -4.302 9.752 9.106 1.00 96.69 207 ALA A O 1
ATOM 1594 N N . ILE A 1 208 ? -3.009 7.992 8.545 1.00 97.50 208 ILE A N 1
ATOM 1595 C CA . ILE A 1 208 ? -2.483 7.735 9.891 1.00 97.50 208 ILE A CA 1
ATOM 1596 C C . ILE A 1 208 ? -1.153 8.455 10.066 1.00 97.50 208 ILE A C 1
ATOM 1598 O O . ILE A 1 208 ? -0.280 8.367 9.205 1.00 97.50 208 ILE A O 1
ATOM 1602 N N . THR A 1 209 ? -0.970 9.101 11.212 1.00 97.50 209 THR A N 1
ATOM 1603 C CA . THR A 1 209 ? 0.351 9.470 11.726 1.00 97.50 209 THR A CA 1
ATOM 1604 C C . THR A 1 209 ? 0.636 8.638 12.970 1.00 97.50 209 THR A C 1
ATOM 1606 O O . THR A 1 209 ? 0.063 8.896 14.027 1.00 97.50 209 THR A O 1
ATOM 1609 N N . PHE A 1 210 ? 1.507 7.638 12.834 1.00 98.00 210 PHE A N 1
ATOM 1610 C CA . PHE A 1 210 ? 2.057 6.901 13.963 1.00 98.00 210 PHE A CA 1
ATOM 1611 C C . PHE A 1 210 ? 3.047 7.800 14.701 1.00 98.00 210 PHE A C 1
ATOM 1613 O O . PHE A 1 210 ? 4.072 8.182 14.132 1.00 98.00 210 PHE A O 1
ATOM 1620 N N . THR A 1 211 ? 2.722 8.184 15.933 1.00 97.62 211 THR A N 1
ATOM 1621 C CA . THR A 1 211 ? 3.534 9.084 16.754 1.00 97.62 211 THR A CA 1
ATOM 1622 C C . THR A 1 211 ? 4.718 8.367 17.384 1.00 97.62 211 THR A C 1
ATOM 1624 O O . THR A 1 211 ? 4.672 7.173 17.677 1.00 97.62 211 THR A O 1
ATOM 1627 N N . GLY A 1 212 ? 5.797 9.115 17.596 1.00 96.94 212 GLY A N 1
ATOM 1628 C CA . GLY A 1 212 ? 7.047 8.590 18.131 1.00 96.94 212 GLY A CA 1
ATOM 1629 C C . GLY A 1 212 ? 8.115 9.673 18.266 1.00 96.94 212 GLY A C 1
ATOM 1630 O O . GLY A 1 212 ? 7.812 10.868 18.307 1.00 96.94 212 GLY A O 1
ATOM 1631 N N . THR A 1 213 ? 9.370 9.241 18.373 1.00 95.94 213 THR A N 1
ATOM 1632 C CA . THR A 1 213 ? 10.525 10.110 18.641 1.00 95.94 213 THR A CA 1
ATOM 1633 C C . THR A 1 213 ? 11.717 9.872 17.710 1.00 95.94 213 THR A C 1
ATOM 1635 O O . THR A 1 213 ? 12.761 10.488 17.920 1.00 95.94 213 THR A O 1
ATOM 1638 N N . ASP A 1 214 ? 11.599 9.005 16.697 1.00 93.88 214 ASP A N 1
ATOM 1639 C CA . ASP A 1 214 ? 12.715 8.687 15.791 1.00 93.88 214 ASP A CA 1
ATOM 1640 C C . ASP A 1 214 ? 12.893 9.734 14.675 1.00 93.88 214 ASP A C 1
ATOM 1642 O O . ASP A 1 214 ? 14.019 10.008 14.258 1.00 93.88 214 ASP A O 1
ATOM 1646 N N . ALA A 1 215 ? 11.809 10.399 14.267 1.00 94.75 215 ALA A N 1
ATOM 1647 C CA . ALA A 1 215 ? 11.831 11.562 13.387 1.00 94.75 215 ALA A CA 1
ATOM 1648 C C . ALA A 1 215 ? 10.670 12.532 13.676 1.00 94.75 215 ALA A C 1
ATOM 1650 O O . ALA A 1 215 ? 9.798 12.274 14.502 1.00 94.75 215 ALA A O 1
ATOM 1651 N N . SER A 1 216 ? 10.628 13.661 12.963 1.00 95.00 216 SER A N 1
ATOM 1652 C CA . SER A 1 216 ? 9.484 14.580 12.954 1.00 95.00 216 SER A CA 1
ATOM 1653 C C . SER A 1 216 ? 9.106 14.988 11.533 1.00 95.00 216 SER A C 1
ATOM 1655 O O . SER A 1 216 ? 9.978 15.138 10.672 1.00 95.00 216 SER A O 1
ATOM 1657 N N . MET A 1 217 ? 7.808 15.166 11.273 1.00 94.50 217 MET A N 1
ATOM 1658 C CA . MET A 1 217 ? 7.267 15.574 9.970 1.00 94.50 217 MET A CA 1
ATOM 1659 C C . MET A 1 217 ? 6.172 16.634 10.106 1.00 94.50 217 MET A C 1
ATOM 1661 O O . MET A 1 217 ? 5.629 16.838 11.194 1.00 94.50 217 MET A O 1
ATOM 1665 N N . LYS A 1 218 ? 5.812 17.292 8.997 1.00 93.00 218 LYS A N 1
ATOM 1666 C CA . LYS A 1 218 ? 4.689 18.240 8.993 1.00 93.00 218 LYS A CA 1
ATOM 1667 C C . LYS A 1 218 ? 3.350 17.526 8.800 1.00 93.00 218 LYS A C 1
ATOM 1669 O O . LYS A 1 218 ? 3.067 17.005 7.725 1.00 93.00 218 LYS A O 1
ATOM 1674 N N . VAL A 1 219 ? 2.478 17.607 9.801 1.00 91.88 219 VAL A N 1
ATOM 1675 C CA . VAL A 1 219 ? 1.049 17.278 9.683 1.00 91.88 219 VAL A CA 1
ATOM 1676 C C . VAL A 1 219 ? 0.268 18.583 9.758 1.00 91.88 219 VAL A C 1
ATOM 1678 O O . VAL A 1 219 ? 0.289 19.285 10.768 1.00 91.88 219 VAL A O 1
ATOM 1681 N N . ASN A 1 220 ? -0.392 18.956 8.661 1.00 85.94 220 ASN A N 1
ATOM 1682 C CA . ASN A 1 220 ? -1.171 20.197 8.543 1.00 85.94 220 ASN A CA 1
ATOM 1683 C C . ASN A 1 220 ? -0.361 21.457 8.936 1.00 85.94 220 ASN A C 1
ATOM 1685 O O . ASN A 1 220 ? -0.868 22.367 9.591 1.00 85.94 220 ASN A O 1
ATOM 1689 N N . GLY A 1 221 ? 0.931 21.482 8.583 1.00 87.56 221 GLY A N 1
ATOM 1690 C CA . GLY A 1 221 ? 1.876 22.559 8.913 1.00 87.56 221 GLY A CA 1
ATOM 1691 C C . GLY A 1 221 ? 2.466 22.520 10.332 1.00 87.56 221 GLY A C 1
ATOM 1692 O O . GLY A 1 221 ? 3.440 23.228 10.594 1.00 87.56 221 GLY A O 1
ATOM 1693 N N . LYS A 1 222 ? 1.942 21.677 11.229 1.00 91.62 222 LYS A N 1
ATOM 1694 C CA . LYS A 1 222 ? 2.472 21.463 12.585 1.00 91.62 222 LYS A CA 1
ATOM 1695 C C . LYS A 1 222 ? 3.542 20.376 12.569 1.00 91.62 222 LYS A C 1
ATOM 1697 O O . LYS A 1 222 ? 3.399 19.396 11.844 1.00 91.62 222 LYS A O 1
ATOM 1702 N N . ASP A 1 223 ? 4.592 20.535 13.367 1.00 94.62 223 ASP A N 1
ATOM 1703 C CA . ASP A 1 223 ? 5.551 19.455 13.607 1.00 94.62 223 ASP A CA 1
ATOM 1704 C C . ASP A 1 223 ? 4.911 18.380 14.488 1.00 94.62 223 ASP A C 1
ATOM 1706 O O . ASP A 1 223 ? 4.378 18.682 15.556 1.00 94.62 223 ASP A O 1
ATOM 1710 N N . VAL A 1 224 ? 4.977 17.131 14.034 1.00 95.88 224 VAL A N 1
ATOM 1711 C CA . VAL A 1 224 ? 4.567 15.945 14.790 1.00 95.88 224 VAL A CA 1
ATOM 1712 C C . VAL A 1 224 ? 5.748 14.982 14.820 1.00 95.88 224 VAL A C 1
ATOM 1714 O O . VAL A 1 224 ? 6.340 14.697 13.777 1.00 95.88 224 VAL A O 1
ATOM 1717 N N . GLY A 1 225 ? 6.112 14.516 16.017 1.00 97.31 225 GLY A N 1
ATOM 1718 C CA . GLY A 1 225 ? 7.072 13.426 16.191 1.00 97.31 225 GLY A CA 1
ATOM 1719 C C . GLY A 1 225 ? 6.436 12.115 15.744 1.00 97.31 225 GLY A C 1
ATOM 1720 O O . GLY A 1 225 ? 5.327 11.798 16.173 1.00 97.31 225 GLY A O 1
ATOM 1721 N N . ILE A 1 226 ? 7.109 11.383 14.863 1.00 97.31 226 ILE A N 1
ATOM 1722 C CA . ILE A 1 226 ? 6.611 10.141 14.267 1.00 97.31 226 ILE A CA 1
ATOM 1723 C C . ILE A 1 226 ? 7.415 8.933 14.747 1.00 97.31 226 ILE A C 1
ATOM 1725 O O . ILE A 1 226 ? 8.463 9.088 15.369 1.00 97.31 226 ILE A O 1
ATOM 1729 N N . GLN A 1 227 ? 6.886 7.745 14.470 1.00 97.50 227 GLN A N 1
ATOM 1730 C CA . GLN A 1 227 ? 7.611 6.480 14.459 1.00 97.50 227 GLN A CA 1
ATOM 1731 C C . GLN A 1 227 ? 7.737 6.019 13.005 1.00 97.50 227 GLN A C 1
ATOM 1733 O O . GLN A 1 227 ? 6.729 5.707 12.369 1.00 97.50 227 GLN A O 1
ATOM 1738 N N . GLN A 1 228 ? 8.952 5.979 12.464 1.00 94.81 228 GLN A N 1
ATOM 1739 C CA . GLN A 1 228 ? 9.201 5.652 11.063 1.00 94.81 228 GLN A CA 1
ATOM 1740 C C . GLN A 1 228 ? 9.221 4.154 10.769 1.00 94.81 228 GLN A C 1
ATOM 1742 O O . GLN A 1 228 ? 8.851 3.771 9.665 1.00 94.81 228 GLN A O 1
ATOM 1747 N N . GLU A 1 229 ? 9.645 3.302 11.703 1.00 96.75 229 GLU A N 1
ATOM 1748 C CA . GLU A 1 229 ? 9.576 1.842 11.536 1.00 96.75 229 GLU A CA 1
ATOM 1749 C C . GLU A 1 229 ? 8.411 1.272 12.357 1.00 96.75 229 GLU A C 1
ATOM 1751 O O . GLU A 1 229 ? 8.441 1.294 13.589 1.00 96.75 229 GLU A O 1
ATOM 1756 N N . VAL A 1 230 ? 7.374 0.765 11.679 1.00 97.62 230 VAL A N 1
ATOM 1757 C CA . VAL A 1 230 ? 6.154 0.230 12.317 1.00 97.62 230 VAL A CA 1
ATOM 1758 C C . VAL A 1 230 ? 5.942 -1.230 11.927 1.00 97.62 230 VAL A C 1
ATOM 1760 O O . VAL A 1 230 ? 5.973 -1.588 10.747 1.00 97.62 230 VAL A O 1
ATOM 1763 N N . ASP A 1 231 ? 5.707 -2.073 12.933 1.00 97.81 231 ASP A N 1
ATOM 1764 C CA . ASP A 1 231 ? 5.438 -3.499 12.762 1.00 97.81 231 ASP A CA 1
ATOM 1765 C C . ASP A 1 231 ? 3.936 -3.791 12.676 1.00 97.81 231 ASP A C 1
ATOM 1767 O O . ASP A 1 231 ? 3.201 -3.627 13.651 1.00 97.81 231 ASP A O 1
ATOM 1771 N N . PHE A 1 232 ? 3.488 -4.262 11.510 1.00 97.81 232 PHE A N 1
ATOM 1772 C CA . PHE A 1 232 ? 2.103 -4.668 11.267 1.00 97.81 232 PHE A CA 1
ATOM 1773 C C . PHE A 1 232 ? 1.871 -6.168 11.494 1.00 97.81 232 PHE A C 1
ATOM 1775 O O . PHE A 1 232 ? 0.739 -6.631 11.353 1.00 97.81 232 PHE A O 1
ATOM 1782 N N . SER A 1 233 ? 2.891 -6.929 11.912 1.00 96.88 233 SER A N 1
ATOM 1783 C CA . SER A 1 233 ? 2.761 -8.355 12.246 1.00 96.88 233 SER A CA 1
ATOM 1784 C C . SER A 1 233 ? 1.627 -8.683 13.234 1.00 96.88 233 SER A C 1
ATOM 1786 O O . SER A 1 233 ? 0.961 -9.695 13.004 1.00 96.88 233 SER A O 1
ATOM 1788 N N . PRO A 1 234 ? 1.305 -7.854 14.256 1.00 97.25 234 PRO A N 1
ATOM 1789 C CA . PRO A 1 234 ? 0.146 -8.081 15.126 1.00 97.25 234 PRO A CA 1
ATOM 1790 C C . PRO A 1 234 ? -1.202 -8.160 14.392 1.00 97.25 234 PRO A C 1
ATOM 1792 O O . PRO A 1 234 ? -2.103 -8.858 14.849 1.00 97.25 234 PRO A O 1
ATOM 1795 N N . LEU A 1 235 ? -1.350 -7.502 13.233 1.00 97.06 235 LEU A N 1
ATOM 1796 C CA . LEU A 1 235 ? -2.567 -7.620 12.421 1.00 97.06 235 LEU A CA 1
ATOM 1797 C C . LEU A 1 235 ? -2.719 -9.021 11.818 1.00 97.06 235 LEU A C 1
ATOM 1799 O O . LEU A 1 235 ? -3.844 -9.455 11.600 1.00 97.06 235 LEU A O 1
ATOM 1803 N N . GLY A 1 236 ? -1.618 -9.751 11.603 1.00 96.19 236 GLY A N 1
ATOM 1804 C CA . GLY A 1 236 ? -1.629 -11.141 11.137 1.00 96.19 236 GLY A CA 1
ATOM 1805 C C . GLY A 1 236 ? -2.305 -12.121 12.104 1.00 96.19 236 GLY A C 1
ATOM 1806 O O . GLY A 1 236 ? -2.714 -13.202 11.684 1.00 96.19 236 GLY A O 1
ATOM 1807 N N . GLU A 1 237 ? -2.476 -11.739 13.374 1.00 95.94 237 GLU A N 1
ATOM 1808 C CA . GLU A 1 237 ? -3.235 -12.506 14.370 1.00 95.94 237 GLU A CA 1
ATOM 1809 C C . GLU A 1 237 ? -4.765 -12.324 14.225 1.00 95.94 237 GLU A C 1
ATOM 1811 O O . GLU A 1 237 ? -5.527 -13.159 14.715 1.00 95.94 237 GLU A O 1
ATOM 1816 N N . VAL A 1 238 ? -5.242 -11.300 13.494 1.00 95.88 238 VAL A N 1
ATOM 1817 C CA . VAL A 1 238 ? -6.675 -11.051 13.214 1.00 95.88 238 VAL A CA 1
ATOM 1818 C C . VAL A 1 238 ? -7.165 -11.994 12.106 1.00 95.88 238 VAL A C 1
ATOM 1820 O O . VAL A 1 238 ? -7.515 -11.589 11.000 1.00 95.88 238 VAL A O 1
ATOM 1823 N N . THR A 1 239 ? -7.162 -13.297 12.378 1.00 90.69 239 THR A N 1
ATOM 1824 C CA . THR A 1 239 ? -7.367 -14.340 11.353 1.00 90.69 239 THR A CA 1
ATOM 1825 C C . THR A 1 239 ? -8.718 -14.282 10.623 1.00 90.69 239 THR A C 1
ATOM 1827 O O . THR A 1 239 ? -8.798 -14.737 9.484 1.00 90.69 239 THR A O 1
ATOM 1830 N N . ASN A 1 240 ? -9.752 -13.673 11.216 1.00 95.75 240 ASN A N 1
ATOM 1831 C CA . ASN A 1 240 ? -11.070 -13.469 10.595 1.00 95.75 240 ASN A CA 1
ATOM 1832 C C . ASN A 1 240 ? -11.133 -12.287 9.602 1.00 95.75 240 ASN A C 1
ATOM 1834 O O . ASN A 1 240 ? -12.182 -12.059 8.987 1.00 95.75 240 ASN A O 1
ATOM 1838 N N . LEU A 1 241 ? -10.039 -11.537 9.424 1.00 98.31 241 LEU A N 1
ATOM 1839 C CA . LEU A 1 241 ? -10.003 -10.360 8.562 1.00 98.31 241 LEU A CA 1
ATOM 1840 C C . LEU A 1 241 ? -10.216 -10.731 7.086 1.00 98.31 241 LEU A C 1
ATOM 1842 O O . LEU A 1 241 ? -9.536 -11.592 6.533 1.00 98.31 241 LEU A O 1
ATOM 1846 N N . GLN A 1 242 ? -11.145 -10.032 6.431 1.00 98.75 242 GLN A N 1
ATOM 1847 C CA . GLN A 1 242 ? -11.505 -10.221 5.021 1.00 98.75 242 GLN A CA 1
ATOM 1848 C C . GLN A 1 242 ? -11.080 -9.035 4.150 1.00 98.75 242 GLN A C 1
ATOM 1850 O O . GLN A 1 242 ? -10.778 -9.224 2.973 1.00 98.75 242 GLN A O 1
ATOM 1855 N N . ASN A 1 243 ? -11.021 -7.825 4.715 1.00 98.94 243 ASN A N 1
ATOM 1856 C CA . ASN A 1 243 ? -10.601 -6.619 4.007 1.00 98.94 243 ASN A CA 1
ATOM 1857 C C . ASN A 1 243 ? -9.591 -5.819 4.841 1.00 98.94 243 ASN A C 1
ATOM 1859 O O . ASN A 1 243 ? -9.874 -5.476 5.991 1.00 98.94 243 ASN A O 1
ATOM 1863 N N . LEU A 1 244 ? -8.453 -5.477 4.241 1.00 98.88 244 LEU A N 1
ATOM 1864 C CA . LEU A 1 244 ? -7.434 -4.615 4.837 1.00 98.88 244 LEU A CA 1
ATOM 1865 C C . LEU A 1 244 ? -7.120 -3.469 3.877 1.00 98.88 244 LEU A C 1
ATOM 1867 O O . LEU A 1 244 ? -6.725 -3.711 2.736 1.00 98.88 244 LEU A O 1
ATOM 1871 N N . TYR A 1 245 ? -7.294 -2.239 4.356 1.00 98.81 245 TYR A N 1
ATOM 1872 C CA . TYR A 1 245 ? -6.958 -1.014 3.637 1.00 98.81 245 TYR A CA 1
ATOM 1873 C C . TYR A 1 245 ? -5.912 -0.235 4.437 1.00 98.81 245 TYR A C 1
ATOM 1875 O O . TYR A 1 245 ? -6.091 -0.019 5.635 1.00 98.81 245 TYR A O 1
ATOM 1883 N N . MET A 1 246 ? -4.820 0.166 3.793 1.00 98.44 246 MET A N 1
ATOM 1884 C CA . MET A 1 246 ? -3.661 0.827 4.394 1.00 98.44 246 MET A CA 1
ATOM 1885 C C . MET A 1 246 ? -3.159 1.907 3.434 1.00 98.44 246 MET A C 1
ATOM 1887 O O . MET A 1 246 ? -2.389 1.620 2.521 1.00 98.44 246 MET A O 1
ATOM 1891 N N . THR A 1 247 ? -3.626 3.145 3.610 1.00 97.12 247 THR A N 1
ATOM 1892 C CA . THR A 1 247 ? -3.309 4.271 2.720 1.00 97.12 247 THR A CA 1
ATOM 1893 C C . THR A 1 247 ? -2.887 5.528 3.484 1.00 97.12 247 THR A C 1
ATOM 1895 O O . THR A 1 247 ? -3.403 5.805 4.569 1.00 97.12 247 THR A O 1
ATOM 1898 N N . TYR A 1 248 ? -1.947 6.296 2.927 1.00 95.81 248 TYR A N 1
ATOM 1899 C CA . TYR A 1 248 ? -1.388 7.513 3.531 1.00 95.81 248 TYR A CA 1
ATOM 1900 C C . TYR A 1 248 ? -0.896 7.310 4.978 1.00 95.81 248 TYR A C 1
ATOM 1902 O O . TYR A 1 248 ? -1.424 7.910 5.916 1.00 95.81 248 TYR A O 1
ATOM 1910 N N . MET A 1 249 ? 0.091 6.441 5.195 1.00 96.06 249 MET A N 1
ATOM 1911 C CA . MET A 1 249 ? 0.649 6.226 6.537 1.00 96.06 249 MET A CA 1
ATOM 1912 C C . MET A 1 249 ? 1.975 6.977 6.697 1.00 96.06 249 MET A C 1
ATOM 1914 O O . MET A 1 249 ? 2.859 6.888 5.847 1.00 96.06 249 MET A O 1
ATOM 1918 N N . ASN A 1 250 ? 2.077 7.773 7.765 1.00 96.38 250 ASN A N 1
ATOM 1919 C CA . ASN A 1 250 ? 3.133 8.765 8.008 1.00 96.38 250 ASN A CA 1
ATOM 1920 C C . ASN A 1 250 ? 3.463 9.587 6.753 1.00 96.38 250 ASN A C 1
ATOM 1922 O O . ASN A 1 250 ? 4.627 9.786 6.409 1.00 96.38 250 ASN A O 1
ATOM 1926 N N . THR A 1 251 ? 2.439 10.018 6.017 1.00 94.50 251 THR A N 1
ATOM 1927 C CA . THR A 1 251 ? 2.622 10.741 4.756 1.00 94.50 251 THR A CA 1
ATOM 1928 C C . THR A 1 251 ? 2.528 12.245 4.974 1.00 94.50 251 THR A C 1
ATOM 1930 O O . THR A 1 251 ? 1.462 12.778 5.277 1.00 94.50 251 THR A O 1
ATOM 1933 N N . GLU A 1 252 ? 3.640 12.949 4.776 1.00 92.62 252 GLU A N 1
ATOM 1934 C CA . GLU A 1 252 ? 3.653 14.410 4.734 1.00 92.62 252 GLU A CA 1
ATOM 1935 C C . GLU A 1 252 ? 3.110 14.873 3.372 1.00 92.62 252 GLU A C 1
ATOM 1937 O O . GLU A 1 252 ? 3.639 14.501 2.327 1.00 92.62 252 GLU A O 1
ATOM 1942 N N . ILE A 1 253 ? 2.040 15.672 3.355 1.00 89.69 253 ILE A N 1
ATOM 1943 C CA . ILE A 1 253 ? 1.435 16.172 2.109 1.00 89.69 253 ILE A CA 1
ATOM 1944 C C . ILE A 1 253 ? 1.977 17.571 1.803 1.00 89.69 253 ILE A C 1
ATOM 1946 O O . ILE A 1 253 ? 1.783 18.496 2.595 1.00 89.69 253 ILE A O 1
ATOM 1950 N N . LYS A 1 254 ? 2.607 17.758 0.635 1.00 87.31 254 LYS A N 1
ATOM 1951 C CA . LYS A 1 254 ? 3.046 19.078 0.142 1.00 87.31 254 LYS A CA 1
ATOM 1952 C C . LYS A 1 254 ? 2.369 19.356 -1.198 1.00 87.31 254 LYS A C 1
ATOM 1954 O O . LYS A 1 254 ? 2.672 18.723 -2.207 1.00 87.31 254 LYS A O 1
ATOM 1959 N N . GLY A 1 255 ? 1.427 20.299 -1.207 1.00 87.50 255 GLY A N 1
ATOM 1960 C CA . GLY A 1 255 ? 0.581 20.555 -2.376 1.00 87.50 255 GLY A CA 1
ATOM 1961 C C . GLY A 1 255 ? -0.297 19.342 -2.693 1.00 87.50 255 GLY A C 1
ATOM 1962 O O . GLY A 1 255 ? -1.125 18.952 -1.874 1.00 87.50 255 GLY A O 1
ATOM 1963 N N . THR A 1 256 ? -0.113 18.752 -3.874 1.00 84.94 256 THR A N 1
ATOM 1964 C CA . THR A 1 256 ? -0.802 17.526 -4.317 1.00 84.94 256 THR A CA 1
ATOM 1965 C C . THR A 1 256 ? 0.015 16.249 -4.114 1.00 84.94 256 THR A C 1
ATOM 1967 O O . THR A 1 256 ? -0.499 15.172 -4.396 1.00 84.94 256 THR A O 1
ATOM 1970 N N . THR A 1 257 ? 1.265 16.346 -3.652 1.00 86.81 257 THR A N 1
ATOM 1971 C CA . THR A 1 257 ? 2.192 15.208 -3.579 1.00 86.81 257 THR A CA 1
ATOM 1972 C C . THR A 1 257 ? 2.295 14.674 -2.154 1.00 86.81 257 THR A C 1
ATOM 1974 O O . THR A 1 257 ? 2.473 15.445 -1.203 1.00 86.81 257 THR A O 1
ATOM 1977 N N . GLY A 1 258 ? 2.188 13.352 -2.014 1.00 90.62 258 GLY A N 1
ATOM 1978 C CA . GLY A 1 258 ? 2.462 12.640 -0.773 1.00 90.62 258 GLY A CA 1
ATOM 1979 C C . GLY A 1 258 ? 3.943 12.301 -0.632 1.00 90.62 258 GLY A C 1
ATOM 1980 O O . GLY A 1 258 ? 4.609 11.946 -1.599 1.00 90.62 258 GLY A O 1
ATOM 1981 N N . TYR A 1 259 ? 4.453 12.406 0.590 1.00 91.75 259 TYR A N 1
ATOM 1982 C CA . TYR A 1 259 ? 5.816 12.042 0.957 1.00 91.75 259 TYR A CA 1
ATOM 1983 C C . TYR A 1 259 ? 5.766 11.059 2.133 1.00 91.75 259 TYR A C 1
ATOM 1985 O O . TYR A 1 259 ? 5.737 11.498 3.286 1.00 91.75 259 TYR A O 1
ATOM 1993 N N . PRO A 1 260 ? 5.661 9.741 1.869 1.00 93.94 260 PRO A N 1
ATOM 1994 C CA . PRO A 1 260 ? 5.588 8.730 2.918 1.00 93.94 260 PRO A CA 1
ATOM 1995 C C . PRO A 1 260 ? 6.901 8.623 3.697 1.00 93.94 260 PRO A C 1
ATOM 1997 O O . PRO A 1 260 ? 7.979 8.520 3.114 1.00 93.94 260 PRO A O 1
ATOM 2000 N N . ARG A 1 261 ? 6.803 8.620 5.027 1.00 94.94 261 ARG A N 1
ATOM 2001 C CA . ARG A 1 261 ? 7.939 8.571 5.965 1.00 94.94 261 ARG A CA 1
ATOM 2002 C C . ARG A 1 261 ? 7.935 7.334 6.850 1.00 94.94 261 ARG A C 1
ATOM 2004 O O . ARG A 1 261 ? 8.555 7.322 7.912 1.00 94.94 261 ARG A O 1
ATOM 2011 N N . LEU A 1 262 ? 7.211 6.315 6.408 1.00 95.75 262 LEU A N 1
ATOM 2012 C CA . LEU A 1 262 ? 7.104 5.013 7.035 1.00 95.75 262 LEU A CA 1
ATOM 2013 C C . LEU A 1 262 ? 7.945 3.985 6.262 1.00 95.75 262 LEU A C 1
ATOM 2015 O O . LEU A 1 262 ? 8.052 4.020 5.034 1.00 95.75 262 LEU A O 1
ATOM 2019 N N . LYS A 1 263 ? 8.493 3.039 7.018 1.00 95.94 263 LYS A N 1
ATOM 2020 C CA . LYS A 1 263 ? 8.903 1.719 6.567 1.00 95.94 263 LYS A CA 1
ATOM 2021 C C . LYS A 1 263 ? 8.077 0.690 7.336 1.00 95.94 263 LYS A C 1
ATOM 2023 O O . LYS A 1 263 ? 8.218 0.553 8.553 1.00 95.94 263 LYS A O 1
ATOM 2028 N N . GLY A 1 264 ? 7.177 0.001 6.641 1.00 97.00 264 GLY A N 1
ATOM 2029 C CA . GLY A 1 264 ? 6.314 -1.010 7.254 1.00 97.00 264 GLY A CA 1
ATOM 2030 C C . GLY A 1 264 ? 6.971 -2.388 7.260 1.00 97.00 264 GLY A C 1
ATOM 2031 O O . GLY A 1 264 ? 7.428 -2.838 6.212 1.00 97.00 264 GLY A O 1
ATOM 2032 N N . ASN A 1 265 ? 6.970 -3.079 8.404 1.00 97.94 265 ASN A N 1
ATOM 2033 C CA . ASN A 1 265 ? 7.131 -4.536 8.422 1.00 97.94 265 ASN A CA 1
ATOM 2034 C C . ASN A 1 265 ? 5.763 -5.173 8.152 1.00 97.94 265 ASN A C 1
ATOM 2036 O O . ASN A 1 265 ? 4.853 -5.075 8.978 1.00 97.94 265 ASN A O 1
ATOM 2040 N N . LEU A 1 266 ? 5.621 -5.771 6.968 1.00 97.62 266 LEU A N 1
ATOM 2041 C CA . LEU A 1 266 ? 4.375 -6.327 6.445 1.00 97.62 266 LEU A CA 1
ATOM 2042 C C . LEU A 1 266 ? 4.394 -7.859 6.361 1.00 97.62 266 LEU A C 1
ATOM 2044 O O . LEU A 1 266 ? 3.337 -8.456 6.164 1.00 97.62 266 LEU A O 1
ATOM 2048 N N . THR A 1 267 ? 5.546 -8.515 6.542 1.00 96.94 267 THR A N 1
ATOM 2049 C CA . THR A 1 267 ? 5.681 -9.972 6.353 1.00 96.94 267 THR A CA 1
ATOM 2050 C C . THR A 1 267 ? 4.684 -10.790 7.188 1.00 96.94 267 THR A C 1
ATOM 2052 O O . THR A 1 267 ? 4.153 -11.795 6.706 1.00 96.94 267 THR A O 1
ATOM 2055 N N . GLY A 1 268 ? 4.348 -10.347 8.406 1.00 96.81 268 GLY A N 1
ATOM 2056 C CA . GLY A 1 268 ? 3.357 -11.019 9.258 1.00 96.81 268 GLY A CA 1
ATOM 2057 C C . GLY A 1 268 ? 1.930 -11.068 8.679 1.00 96.81 268 GLY A C 1
ATOM 2058 O O . GLY A 1 268 ? 1.172 -11.986 9.013 1.00 96.81 268 GLY A O 1
ATOM 2059 N N . LEU A 1 269 ? 1.578 -10.159 7.755 1.00 97.50 269 LEU A N 1
ATOM 2060 C CA . LEU A 1 269 ? 0.272 -10.125 7.078 1.00 97.50 269 LEU A CA 1
ATOM 2061 C C . LEU A 1 269 ? 0.017 -11.363 6.204 1.00 97.50 269 LEU A C 1
ATOM 2063 O O . LEU A 1 269 ? -1.141 -11.699 5.960 1.00 97.50 269 LEU A O 1
ATOM 2067 N N . GLY A 1 270 ? 1.063 -12.097 5.799 1.00 97.19 270 GLY A N 1
ATOM 2068 C CA . GLY A 1 270 ? 0.927 -13.369 5.074 1.00 97.19 270 GLY A CA 1
ATOM 2069 C C . GLY A 1 270 ? 0.130 -14.448 5.828 1.00 97.19 270 GLY A C 1
ATOM 2070 O O . GLY A 1 270 ? -0.333 -15.409 5.217 1.00 97.19 270 GLY A O 1
ATOM 2071 N N . SER A 1 271 ? -0.082 -14.274 7.138 1.00 96.81 271 SER A N 1
ATOM 2072 C CA . SER A 1 271 ? -0.921 -15.143 7.981 1.00 96.81 271 SER A CA 1
ATOM 2073 C C . SER A 1 271 ? -2.432 -14.962 7.748 1.00 96.81 271 SER A C 1
ATOM 2075 O O . SER A 1 271 ? -3.223 -15.819 8.149 1.00 96.81 271 SER A O 1
ATOM 2077 N N . LEU A 1 272 ? -2.852 -13.875 7.085 1.00 97.31 272 LEU A N 1
ATOM 2078 C CA . LEU A 1 272 ? -4.255 -13.508 6.849 1.00 97.31 272 LEU A CA 1
ATOM 2079 C C . LEU A 1 272 ? -4.900 -14.351 5.733 1.00 97.31 272 LEU A C 1
ATOM 2081 O O . LEU A 1 272 ? -5.315 -13.855 4.685 1.00 97.31 272 LEU A O 1
ATOM 2085 N N . SER A 1 273 ? -4.996 -15.658 5.966 1.00 94.69 273 SER A N 1
ATOM 2086 C CA . SER A 1 273 ? -5.474 -16.654 4.996 1.00 94.69 273 SER A CA 1
ATOM 2087 C C . SER A 1 273 ? -6.931 -16.473 4.539 1.00 94.69 273 SER A C 1
ATOM 2089 O O . SER A 1 273 ? -7.299 -17.005 3.490 1.00 94.69 273 SER A O 1
ATOM 2091 N N . HIS A 1 274 ? -7.748 -15.706 5.271 1.00 97.25 274 HIS A N 1
ATOM 2092 C CA . HIS A 1 274 ? -9.131 -15.358 4.917 1.00 97.25 274 HIS A CA 1
ATOM 2093 C C . HIS A 1 274 ? -9.287 -13.985 4.239 1.00 97.25 274 HIS A C 1
ATOM 2095 O O . HIS A 1 274 ? -10.407 -13.620 3.866 1.00 97.25 274 HIS A O 1
ATOM 2101 N N . LEU A 1 275 ? -8.191 -13.246 4.016 1.00 98.75 275 LEU A N 1
ATOM 2102 C CA . LEU A 1 275 ? -8.249 -11.941 3.366 1.00 98.75 275 LEU A CA 1
ATOM 2103 C C . LEU A 1 275 ? -8.665 -12.083 1.897 1.00 98.75 275 LEU A C 1
ATOM 2105 O O . LEU A 1 275 ? -8.052 -12.822 1.130 1.00 98.75 275 LEU A O 1
ATOM 2109 N N . LYS A 1 276 ? -9.702 -11.341 1.510 1.00 98.88 276 LYS A N 1
ATOM 2110 C CA . LYS A 1 276 ? -10.256 -11.278 0.151 1.00 98.88 276 LYS A CA 1
ATOM 2111 C C . LYS A 1 276 ? -9.820 -10.025 -0.587 1.00 98.88 276 LYS A C 1
ATOM 2113 O O . LYS A 1 276 ? -9.619 -10.073 -1.800 1.00 98.88 276 LYS A O 1
ATOM 2118 N N . ARG A 1 277 ? -9.672 -8.913 0.136 1.00 98.88 277 ARG A N 1
ATOM 2119 C CA . ARG A 1 277 ? -9.213 -7.639 -0.414 1.00 98.88 277 ARG A CA 1
ATOM 2120 C C . ARG A 1 277 ? -8.050 -7.069 0.383 1.00 98.88 277 ARG A C 1
ATOM 2122 O O . ARG A 1 277 ? -8.170 -6.843 1.587 1.00 98.88 277 ARG A O 1
ATOM 2129 N N . LEU A 1 278 ? -6.972 -6.777 -0.336 1.00 98.81 278 LEU A N 1
ATOM 2130 C CA . LEU A 1 278 ? -5.817 -6.037 0.152 1.00 98.81 278 LEU A CA 1
ATOM 2131 C C . LEU A 1 278 ? -5.680 -4.731 -0.636 1.00 98.81 278 LEU A C 1
ATOM 2133 O O . LEU A 1 278 ? -5.666 -4.748 -1.867 1.00 98.81 278 LEU A O 1
ATOM 2137 N N . ASP A 1 279 ? -5.585 -3.616 0.078 1.00 98.75 279 ASP A N 1
ATOM 2138 C CA . ASP A 1 279 ? -5.419 -2.276 -0.478 1.00 98.75 279 ASP A CA 1
ATOM 2139 C C . ASP A 1 279 ? -4.264 -1.587 0.268 1.00 98.75 279 ASP A C 1
ATOM 2141 O O . ASP A 1 279 ? -4.403 -1.253 1.443 1.00 98.75 279 ASP A O 1
ATOM 2145 N N . ILE A 1 280 ? -3.104 -1.444 -0.374 1.00 98.25 280 ILE A N 1
ATOM 2146 C CA . ILE A 1 280 ? -1.905 -0.807 0.187 1.00 98.25 280 ILE A CA 1
ATOM 2147 C C . ILE A 1 280 ? -1.492 0.338 -0.738 1.00 98.25 280 ILE A C 1
ATOM 2149 O O . ILE A 1 280 ? -1.167 0.120 -1.903 1.00 98.25 280 ILE A O 1
ATOM 2153 N N . GLY A 1 281 ? -1.486 1.558 -0.209 1.00 96.50 281 GLY A N 1
ATOM 2154 C CA . GLY A 1 281 ? -1.205 2.772 -0.967 1.00 96.50 281 GLY A CA 1
ATOM 2155 C C . GLY A 1 281 ? -0.311 3.738 -0.210 1.00 96.50 281 GLY A C 1
ATOM 2156 O O . GLY A 1 281 ? -0.530 3.953 0.979 1.00 96.50 281 GLY A O 1
ATOM 2157 N N . GLN A 1 282 ? 0.655 4.373 -0.877 1.00 92.69 282 GLN A N 1
ATOM 2158 C CA . GLN A 1 282 ? 1.393 5.518 -0.304 1.00 92.69 282 GLN A CA 1
ATOM 2159 C C . GLN A 1 282 ? 1.984 5.220 1.086 1.00 92.69 282 GLN A C 1
ATOM 2161 O O . GLN A 1 282 ? 1.877 6.008 2.028 1.00 92.69 282 GLN A O 1
ATOM 2166 N N . LEU A 1 283 ? 2.565 4.023 1.212 1.00 90.38 283 LEU A N 1
ATOM 2167 C CA . LEU A 1 283 ? 3.058 3.467 2.473 1.00 90.38 283 LEU A CA 1
ATOM 2168 C C . LEU A 1 283 ? 4.518 3.857 2.750 1.00 90.38 283 LEU A C 1
ATOM 2170 O O . LEU A 1 283 ? 4.901 3.966 3.907 1.00 90.38 283 LEU A O 1
ATOM 2174 N N . GLY A 1 284 ? 5.311 4.115 1.706 1.00 87.62 284 GLY A N 1
ATOM 2175 C CA . GLY A 1 284 ? 6.760 4.303 1.810 1.00 87.62 284 GLY A CA 1
ATOM 2176 C C . GLY A 1 284 ? 7.514 3.016 1.502 1.00 87.62 284 GLY A C 1
ATOM 2177 O O . GLY A 1 284 ? 7.110 2.276 0.606 1.00 87.62 284 GLY A O 1
ATOM 2178 N N . GLU A 1 285 ? 8.618 2.771 2.208 1.00 91.06 285 GLU A N 1
ATOM 2179 C CA . GLU A 1 285 ? 9.398 1.535 2.054 1.00 91.06 285 GLU A CA 1
ATOM 2180 C C . GLU A 1 285 ? 8.739 0.357 2.799 1.00 91.06 285 GLU A C 1
ATOM 2182 O O . GLU A 1 285 ? 7.885 0.527 3.674 1.00 91.06 285 GLU A O 1
ATOM 2187 N N . THR A 1 286 ? 9.158 -0.866 2.473 1.00 95.12 286 THR A N 1
ATOM 2188 C CA . THR A 1 286 ? 8.720 -2.088 3.169 1.00 95.12 286 THR A CA 1
ATOM 2189 C C . THR A 1 286 ? 9.915 -2.933 3.602 1.00 95.12 286 THR A C 1
ATOM 2191 O O . THR A 1 286 ? 11.034 -2.738 3.124 1.00 95.12 286 THR A O 1
ATOM 2194 N N . ASP A 1 287 ? 9.695 -3.865 4.526 1.00 95.00 287 ASP A N 1
ATOM 2195 C CA . ASP A 1 287 ? 10.676 -4.885 4.909 1.00 95.00 287 ASP A CA 1
ATOM 2196 C C . ASP A 1 287 ? 10.995 -5.863 3.764 1.00 95.00 287 ASP A C 1
ATOM 2198 O O . ASP A 1 287 ? 12.151 -6.254 3.594 1.00 95.00 287 ASP A O 1
ATOM 2202 N N . ASP A 1 288 ? 9.992 -6.207 2.950 1.00 96.62 288 ASP A N 1
ATOM 2203 C CA . ASP A 1 288 ? 10.126 -7.053 1.764 1.00 96.62 288 ASP A CA 1
ATOM 2204 C C . ASP A 1 288 ? 9.464 -6.423 0.529 1.00 96.62 288 ASP A C 1
ATOM 2206 O O . ASP A 1 288 ? 8.303 -6.680 0.199 1.00 96.62 288 ASP A O 1
ATOM 2210 N N . ASN A 1 289 ? 10.268 -5.679 -0.233 1.00 95.06 289 ASN A N 1
ATOM 2211 C CA . ASN A 1 289 ? 9.868 -5.079 -1.507 1.00 95.06 289 ASN A CA 1
ATOM 2212 C C . ASN A 1 289 ? 9.495 -6.117 -2.597 1.00 95.06 289 ASN A C 1
ATOM 2214 O O . ASN A 1 289 ? 8.985 -5.723 -3.645 1.00 95.06 289 ASN A O 1
ATOM 2218 N N . SER A 1 290 ? 9.706 -7.425 -2.389 1.00 96.81 290 SER A N 1
ATOM 2219 C CA . SER A 1 290 ? 9.194 -8.474 -3.289 1.00 96.81 290 SER A CA 1
ATOM 2220 C C . SER A 1 290 ? 7.765 -8.930 -2.958 1.00 96.81 290 SER A C 1
ATOM 2222 O O . SER A 1 290 ? 7.161 -9.633 -3.768 1.00 96.81 290 SER A O 1
ATOM 2224 N N . PHE A 1 291 ? 7.217 -8.506 -1.808 1.00 97.44 291 PHE A N 1
ATOM 2225 C CA . PHE A 1 291 ? 5.889 -8.867 -1.298 1.00 97.44 291 PHE A CA 1
ATOM 2226 C C . PHE A 1 291 ? 5.666 -10.389 -1.266 1.00 97.44 291 PHE A C 1
ATOM 2228 O O . PHE A 1 291 ? 4.578 -10.892 -1.567 1.00 97.44 291 PHE A O 1
ATOM 2235 N N . LYS A 1 292 ? 6.703 -11.155 -0.902 1.00 97.44 292 LYS A N 1
ATOM 2236 C CA . LYS A 1 292 ? 6.671 -12.614 -0.994 1.00 97.44 292 LYS A CA 1
ATOM 2237 C C . LYS A 1 292 ? 5.582 -13.225 -0.118 1.00 97.44 292 LYS A C 1
ATOM 2239 O O . LYS A 1 292 ? 4.926 -14.178 -0.535 1.00 97.44 292 LYS A O 1
ATOM 2244 N N . TRP A 1 293 ? 5.352 -12.638 1.054 1.00 96.69 293 TRP A N 1
ATOM 2245 C CA . TRP A 1 293 ? 4.339 -13.039 2.032 1.00 96.69 293 TRP A CA 1
ATOM 2246 C C . TRP A 1 293 ? 2.915 -13.168 1.458 1.00 96.69 293 TRP A C 1
ATOM 2248 O O . TRP A 1 293 ? 2.138 -13.975 1.976 1.00 96.69 293 TRP A O 1
ATOM 2258 N N . ILE A 1 294 ? 2.594 -12.477 0.353 1.00 97.75 294 ILE A N 1
ATOM 2259 C CA . ILE A 1 294 ? 1.312 -12.606 -0.360 1.00 97.75 294 ILE A CA 1
ATOM 2260 C C . ILE A 1 294 ? 1.059 -14.038 -0.866 1.00 97.75 294 ILE A C 1
ATOM 2262 O O . ILE A 1 294 ? -0.099 -14.441 -0.952 1.00 97.75 294 ILE A O 1
ATOM 2266 N N . GLU A 1 295 ? 2.094 -14.846 -1.139 1.00 96.38 295 GLU A N 1
ATOM 2267 C CA . GLU A 1 295 ? 1.946 -16.205 -1.702 1.00 96.38 295 GLU A CA 1
ATOM 2268 C C . GLU A 1 295 ? 1.055 -17.142 -0.855 1.00 96.38 295 GLU A C 1
ATOM 2270 O O . GLU A 1 295 ? 0.455 -18.078 -1.384 1.00 96.38 295 GLU A O 1
ATOM 2275 N N . ASN A 1 296 ? 0.926 -16.868 0.448 1.00 94.88 296 ASN A N 1
ATOM 2276 C CA . ASN A 1 296 ? 0.122 -17.655 1.390 1.00 94.88 296 ASN A CA 1
ATOM 2277 C C . ASN A 1 296 ? -1.348 -17.194 1.485 1.00 94.88 296 ASN A C 1
ATOM 2279 O O . ASN A 1 296 ? -2.205 -17.924 1.989 1.00 94.88 296 ASN A O 1
ATOM 2283 N N . MET A 1 297 ? -1.673 -16.006 0.969 1.00 97.50 297 MET A N 1
ATOM 2284 C CA . MET A 1 297 ? -2.979 -15.347 1.109 1.00 97.50 297 MET A CA 1
ATOM 2285 C C . MET A 1 297 ? -3.973 -15.831 0.039 1.00 97.50 297 MET A C 1
ATOM 2287 O O . MET A 1 297 ? -4.550 -15.061 -0.727 1.00 97.50 297 MET A O 1
ATOM 2291 N N . THR A 1 298 ? -4.163 -17.149 -0.033 1.00 97.31 298 THR A N 1
ATOM 2292 C CA . THR A 1 298 ? -4.867 -17.836 -1.135 1.00 97.31 298 THR A CA 1
ATOM 2293 C C . THR A 1 298 ? -6.343 -17.454 -1.322 1.00 97.31 298 THR A C 1
ATOM 2295 O O . THR A 1 298 ? -6.900 -17.726 -2.388 1.00 97.31 298 THR A O 1
ATOM 2298 N N . SER A 1 299 ? -6.976 -16.798 -0.342 1.00 98.56 299 SER A N 1
ATOM 2299 C CA . SER A 1 299 ? -8.345 -16.262 -0.450 1.00 98.56 299 SER A CA 1
ATOM 2300 C C . SER A 1 299 ? -8.446 -14.916 -1.182 1.00 98.56 299 SER A C 1
ATOM 2302 O O . SER A 1 299 ? -9.564 -14.454 -1.401 1.00 98.56 299 SER A O 1
ATOM 2304 N N . LEU A 1 300 ? -7.329 -14.282 -1.567 1.00 98.81 300 LEU A N 1
ATOM 2305 C CA . LEU A 1 300 ? -7.345 -12.963 -2.205 1.00 98.81 300 LEU A CA 1
ATOM 2306 C C . LEU A 1 300 ? -8.077 -12.981 -3.555 1.00 98.81 300 LEU A C 1
ATOM 2308 O O . LEU A 1 300 ? -7.678 -13.658 -4.502 1.00 98.81 300 LEU A O 1
ATOM 2312 N N . GLU A 1 301 ? -9.127 -12.165 -3.635 1.00 98.88 301 GLU A N 1
ATOM 2313 C CA . GLU A 1 301 ? -9.944 -11.900 -4.821 1.00 98.88 301 GLU A CA 1
ATOM 2314 C C . GLU A 1 301 ? -9.536 -10.564 -5.479 1.00 98.88 301 GLU A C 1
ATOM 2316 O O . GLU A 1 301 ? -9.623 -10.411 -6.702 1.00 98.88 301 GLU A O 1
ATOM 2321 N N . GLN A 1 302 ? -9.075 -9.589 -4.682 1.00 98.94 302 GLN A N 1
ATOM 2322 C CA . GLN A 1 302 ? -8.707 -8.238 -5.124 1.00 98.94 302 GLN A CA 1
ATOM 2323 C C . GLN A 1 302 ? -7.417 -7.751 -4.447 1.00 98.94 302 GLN A C 1
ATOM 2325 O O . GLN A 1 302 ? -7.320 -7.742 -3.220 1.00 98.94 302 GLN A O 1
ATOM 2330 N N . ILE A 1 303 ? -6.458 -7.284 -5.249 1.00 98.88 303 ILE A N 1
ATOM 2331 C CA . ILE A 1 303 ? -5.230 -6.631 -4.776 1.00 98.88 303 ILE A CA 1
ATOM 2332 C C . ILE A 1 303 ? -5.105 -5.254 -5.429 1.00 98.88 303 ILE A C 1
ATOM 2334 O O . ILE A 1 303 ? -5.162 -5.131 -6.655 1.00 98.88 303 ILE A O 1
ATOM 2338 N N . ASN A 1 304 ? -4.891 -4.233 -4.604 1.00 98.75 304 ASN A N 1
ATOM 2339 C CA . ASN A 1 304 ? -4.469 -2.900 -5.010 1.00 98.75 304 ASN A CA 1
ATOM 2340 C C . ASN A 1 304 ? -3.188 -2.552 -4.242 1.00 98.75 304 ASN A C 1
ATOM 2342 O O . ASN A 1 304 ? -3.238 -2.409 -3.025 1.00 98.75 304 ASN A O 1
ATOM 2346 N N . ILE A 1 305 ? -2.046 -2.465 -4.925 1.00 98.38 305 ILE A N 1
ATOM 2347 C CA . ILE A 1 305 ? -0.766 -2.046 -4.334 1.00 98.38 305 ILE A CA 1
ATOM 2348 C C . ILE A 1 305 ? -0.230 -0.908 -5.196 1.00 98.38 305 ILE A C 1
ATOM 2350 O O . ILE A 1 305 ? 0.122 -1.145 -6.349 1.00 98.38 305 ILE A O 1
ATOM 2354 N N . TYR A 1 306 ? -0.207 0.323 -4.690 1.00 96.25 306 TYR A N 1
ATOM 2355 C CA . TYR A 1 306 ? 0.119 1.497 -5.508 1.00 96.25 306 TYR A CA 1
ATOM 2356 C C . TYR A 1 306 ? 0.957 2.543 -4.775 1.00 96.25 306 TYR A C 1
ATOM 2358 O O . TYR A 1 306 ? 0.812 2.735 -3.569 1.00 96.25 306 TYR A O 1
ATOM 2366 N N . GLU A 1 307 ? 1.826 3.239 -5.510 1.00 93.00 307 GLU A N 1
ATOM 2367 C CA . GLU A 1 307 ? 2.732 4.250 -4.943 1.00 93.00 307 GLU A CA 1
ATOM 2368 C C . GLU A 1 307 ? 3.535 3.674 -3.753 1.00 93.00 307 GLU A C 1
ATOM 2370 O O . GLU A 1 307 ? 3.614 4.239 -2.658 1.00 93.00 307 GLU A O 1
ATOM 2375 N N . THR A 1 308 ? 4.076 2.467 -3.966 1.00 93.25 308 THR A N 1
ATOM 2376 C CA . THR A 1 308 ? 4.908 1.727 -3.005 1.00 93.25 308 THR A CA 1
ATOM 2377 C C . THR A 1 308 ? 6.246 1.331 -3.632 1.00 93.25 308 THR A C 1
ATOM 2379 O O . THR A 1 308 ? 6.646 1.791 -4.703 1.00 93.25 308 THR A O 1
ATOM 2382 N N . THR A 1 309 ? 6.979 0.460 -2.952 1.00 92.25 309 THR A N 1
ATOM 2383 C CA . THR A 1 309 ? 8.319 0.017 -3.327 1.00 92.25 309 THR A CA 1
ATOM 2384 C C . THR A 1 309 ? 8.349 -1.406 -3.887 1.00 92.25 309 THR A C 1
ATOM 2386 O O . THR A 1 309 ? 9.436 -1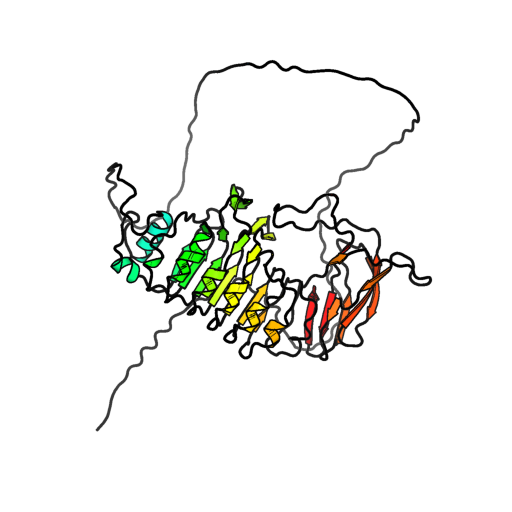.939 -4.119 1.00 92.25 309 THR A O 1
ATOM 2389 N N . MET A 1 310 ? 7.173 -1.991 -4.163 1.00 95.88 310 MET A N 1
ATOM 2390 C CA . MET A 1 310 ? 7.004 -3.316 -4.769 1.00 95.88 310 MET A CA 1
ATOM 2391 C C . MET A 1 310 ? 7.828 -3.465 -6.058 1.00 95.88 310 MET A C 1
ATOM 2393 O O . MET A 1 310 ? 7.741 -2.629 -6.951 1.00 95.88 310 MET A O 1
ATOM 2397 N N . ASN A 1 311 ? 8.617 -4.532 -6.182 1.00 96.00 311 ASN A N 1
ATOM 2398 C CA . ASN A 1 311 ? 9.525 -4.750 -7.318 1.00 96.00 311 ASN A CA 1
ATOM 2399 C C . ASN A 1 311 ? 9.277 -6.056 -8.096 1.00 96.00 311 ASN A C 1
ATOM 2401 O O . ASN A 1 311 ? 9.873 -6.268 -9.154 1.00 96.00 311 ASN A O 1
ATOM 2405 N N . SER A 1 312 ? 8.385 -6.914 -7.598 1.00 97.31 312 SER A N 1
ATOM 2406 C CA . SER A 1 312 ? 8.102 -8.241 -8.142 1.00 97.31 312 SER A CA 1
ATOM 2407 C C . SER A 1 312 ? 6.615 -8.557 -8.045 1.00 97.31 312 SER A C 1
ATOM 2409 O O . SER A 1 312 ? 5.957 -8.182 -7.083 1.00 97.31 312 SER A O 1
ATOM 2411 N N . VAL A 1 313 ? 6.092 -9.287 -9.030 1.00 98.19 313 VAL A N 1
ATOM 2412 C CA . VAL A 1 313 ? 4.712 -9.810 -9.056 1.00 98.19 313 VAL A CA 1
ATOM 2413 C C . VAL A 1 313 ? 4.672 -11.341 -9.089 1.00 98.19 313 VAL A C 1
ATOM 2415 O O . VAL A 1 313 ? 3.612 -11.939 -9.279 1.00 98.19 313 VAL A O 1
ATOM 2418 N N . THR A 1 314 ? 5.817 -11.998 -8.875 1.00 98.38 314 THR A N 1
ATOM 2419 C CA . THR A 1 314 ? 5.947 -13.462 -8.909 1.00 98.38 314 THR A CA 1
ATOM 2420 C C . THR A 1 314 ? 4.997 -14.140 -7.923 1.00 98.38 314 THR A C 1
ATOM 2422 O O . THR A 1 314 ? 4.265 -15.047 -8.311 1.00 98.38 314 THR A O 1
ATOM 2425 N N . SER A 1 315 ? 4.923 -13.656 -6.682 1.00 97.69 315 SER A N 1
ATOM 2426 C CA . SER A 1 315 ? 4.042 -14.202 -5.637 1.00 97.69 315 SER A CA 1
ATOM 2427 C C . SER A 1 315 ? 2.557 -14.036 -5.951 1.00 97.69 315 SER A C 1
ATOM 2429 O O . SER A 1 315 ? 1.750 -14.881 -5.590 1.00 97.69 315 SER A O 1
ATOM 2431 N N . ILE A 1 316 ? 2.189 -12.979 -6.680 1.00 98.38 316 ILE A N 1
ATOM 2432 C CA . ILE A 1 316 ? 0.805 -12.734 -7.105 1.00 98.38 316 ILE A CA 1
ATOM 2433 C C . ILE A 1 316 ? 0.375 -13.725 -8.199 1.00 98.38 316 ILE A C 1
ATOM 2435 O O . ILE A 1 316 ? -0.797 -14.088 -8.273 1.00 98.38 316 ILE A O 1
ATOM 2439 N N . SER A 1 317 ? 1.306 -14.207 -9.033 1.00 97.56 317 SER A N 1
ATOM 2440 C CA . SER A 1 317 ? 1.004 -15.152 -10.124 1.00 97.56 317 SER A CA 1
ATOM 2441 C C . SER A 1 317 ? 0.483 -16.522 -9.676 1.00 97.56 317 SER A C 1
ATOM 2443 O O . SER A 1 317 ? -0.084 -17.250 -10.493 1.00 97.56 317 SER A O 1
ATOM 2445 N N . THR A 1 318 ? 0.661 -16.875 -8.400 1.00 96.06 318 THR A N 1
ATOM 2446 C CA . THR A 1 318 ? 0.256 -18.168 -7.829 1.00 96.06 318 THR A CA 1
ATOM 2447 C C . THR A 1 318 ? -1.136 -18.146 -7.189 1.00 96.06 318 THR A C 1
ATOM 2449 O O . THR A 1 318 ? -1.657 -19.208 -6.846 1.00 96.06 318 THR A O 1
ATOM 2452 N N . LEU A 1 319 ? -1.755 -16.969 -7.031 1.00 98.38 319 LEU A N 1
ATOM 2453 C CA . LEU A 1 319 ? -3.019 -16.814 -6.308 1.00 98.38 319 LEU A CA 1
ATOM 2454 C C . LEU A 1 319 ? -4.212 -17.371 -7.110 1.00 98.38 319 LEU A C 1
ATOM 2456 O O . LEU A 1 319 ? -4.544 -16.831 -8.168 1.00 98.38 319 LEU A O 1
ATOM 2460 N N . PRO A 1 320 ? -4.911 -18.412 -6.617 1.00 97.88 320 PRO A N 1
ATOM 2461 C CA . PRO A 1 320 ? -5.895 -19.144 -7.418 1.00 97.88 320 PRO A CA 1
ATOM 2462 C C . PRO A 1 320 ? -7.233 -18.411 -7.593 1.00 97.88 320 PRO A C 1
ATOM 2464 O O . PRO A 1 320 ? -7.966 -18.711 -8.533 1.00 97.88 320 PRO A O 1
ATOM 2467 N N . ASN A 1 321 ? -7.560 -17.475 -6.696 1.00 98.38 321 ASN A N 1
ATOM 2468 C CA . ASN A 1 321 ? -8.858 -16.792 -6.638 1.00 98.38 321 ASN A CA 1
ATOM 2469 C C . ASN A 1 321 ? -8.815 -15.334 -7.134 1.00 98.38 321 ASN A C 1
ATOM 2471 O O . ASN A 1 321 ? -9.844 -14.655 -7.130 1.00 98.38 321 ASN A O 1
ATOM 2475 N N . LEU A 1 322 ? -7.649 -14.841 -7.566 1.00 98.81 322 LEU A N 1
ATOM 2476 C CA . LEU A 1 322 ? -7.459 -13.426 -7.875 1.00 98.81 322 LEU A CA 1
ATOM 2477 C C . LEU A 1 322 ? -8.236 -13.013 -9.135 1.00 98.81 322 LEU A C 1
ATOM 2479 O O . LEU A 1 322 ? -8.008 -13.525 -10.231 1.00 98.81 322 LEU A O 1
ATOM 2483 N N . ALA A 1 323 ? -9.139 -12.045 -8.981 1.00 98.69 323 ALA A N 1
ATOM 2484 C CA . ALA A 1 323 ? -10.008 -11.540 -10.043 1.00 98.69 323 ALA A CA 1
ATOM 2485 C C . ALA A 1 323 ? -9.644 -10.114 -10.493 1.00 98.69 323 ALA A C 1
ATOM 2487 O O . ALA A 1 323 ? -9.924 -9.743 -11.635 1.00 98.69 323 ALA A O 1
ATOM 2488 N N . SER A 1 324 ? -9.007 -9.322 -9.624 1.00 98.75 324 SER A N 1
ATOM 2489 C CA . SER A 1 324 ? -8.595 -7.944 -9.910 1.00 98.75 324 SER A CA 1
ATOM 2490 C C . SER A 1 324 ? -7.223 -7.633 -9.323 1.00 98.75 324 SER A C 1
ATOM 2492 O O . SER A 1 324 ? -6.981 -7.891 -8.144 1.00 98.75 324 SER A O 1
ATOM 2494 N N . LEU A 1 325 ? -6.355 -7.021 -10.131 1.00 98.75 325 LEU A N 1
ATOM 2495 C CA . LEU A 1 325 ? -5.020 -6.590 -9.730 1.00 98.75 325 LEU A CA 1
ATOM 2496 C C . LEU A 1 325 ? -4.733 -5.169 -10.224 1.00 98.75 325 LEU A C 1
ATOM 2498 O O . LEU A 1 325 ? -4.809 -4.913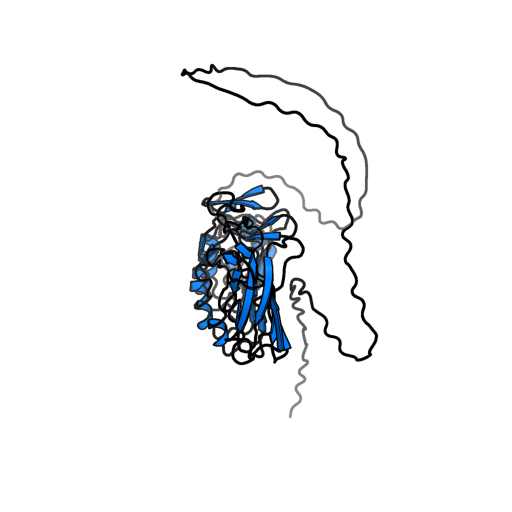 -11.427 1.00 98.75 325 LEU A O 1
ATOM 2502 N N . ASN A 1 326 ? -4.330 -4.291 -9.308 1.00 98.50 326 ASN A N 1
ATOM 2503 C CA . ASN A 1 326 ? -3.699 -3.013 -9.614 1.00 98.50 326 ASN A CA 1
ATOM 2504 C C . ASN A 1 326 ? -2.303 -2.946 -8.972 1.00 98.50 326 ASN A C 1
ATOM 2506 O O . ASN A 1 326 ? -2.159 -3.249 -7.788 1.00 98.50 326 ASN A O 1
ATOM 2510 N N . VAL A 1 327 ? -1.302 -2.565 -9.775 1.00 98.00 327 VAL A N 1
ATOM 2511 C CA . VAL A 1 327 ? 0.120 -2.438 -9.394 1.00 98.00 327 VAL A CA 1
ATOM 2512 C C . VAL A 1 327 ? 0.784 -1.190 -10.004 1.00 98.00 327 VAL A C 1
ATOM 2514 O O . VAL A 1 327 ? 1.976 -1.193 -10.325 1.00 98.00 327 VAL A O 1
ATOM 2517 N N . VAL A 1 328 ? 0.018 -0.117 -10.224 1.00 97.00 328 VAL A N 1
ATOM 2518 C CA . VAL A 1 328 ? 0.548 1.172 -10.713 1.00 97.00 328 VAL A CA 1
ATOM 2519 C C . VAL A 1 328 ? 1.527 1.808 -9.721 1.00 97.00 328 VAL A C 1
ATOM 2521 O O . VAL A 1 328 ? 1.420 1.600 -8.520 1.00 97.00 328 VAL A O 1
ATOM 2524 N N . GLU A 1 329 ? 2.460 2.612 -10.227 1.00 94.19 329 GLU A N 1
ATOM 2525 C CA . GLU A 1 329 ? 3.353 3.460 -9.422 1.00 94.19 329 GLU A CA 1
ATOM 2526 C C . GLU A 1 329 ? 4.219 2.672 -8.423 1.00 94.19 329 GLU A C 1
ATOM 2528 O O . GLU A 1 329 ? 4.394 3.052 -7.271 1.00 94.19 329 GLU A O 1
ATOM 2533 N N . ASN A 1 330 ? 4.776 1.548 -8.875 1.00 95.25 330 ASN A N 1
ATOM 2534 C CA . ASN A 1 330 ? 5.722 0.737 -8.109 1.00 95.25 330 ASN A CA 1
ATOM 2535 C C . ASN A 1 330 ? 7.107 0.709 -8.796 1.00 95.25 330 ASN A C 1
ATOM 2537 O O . ASN A 1 330 ? 7.449 1.589 -9.587 1.00 95.25 330 ASN A O 1
ATOM 2541 N N . LYS A 1 331 ? 7.932 -0.295 -8.483 1.00 93.69 331 LYS A N 1
ATOM 2542 C CA . LYS A 1 331 ? 9.284 -0.520 -9.025 1.00 93.69 331 LYS A CA 1
ATOM 2543 C C . LYS A 1 331 ? 9.359 -1.846 -9.818 1.00 93.69 331 LYS A C 1
ATOM 2545 O O . LYS A 1 331 ? 10.425 -2.458 -9.903 1.00 93.69 331 LYS A O 1
ATOM 2550 N N . ILE A 1 332 ? 8.232 -2.342 -10.350 1.00 96.38 332 ILE A N 1
ATOM 2551 C CA . ILE A 1 332 ? 8.142 -3.651 -11.025 1.00 96.38 332 ILE A CA 1
ATOM 2552 C C . ILE A 1 332 ? 8.705 -3.548 -12.443 1.00 96.38 332 ILE A C 1
ATOM 2554 O O . ILE A 1 332 ? 8.268 -2.719 -13.236 1.0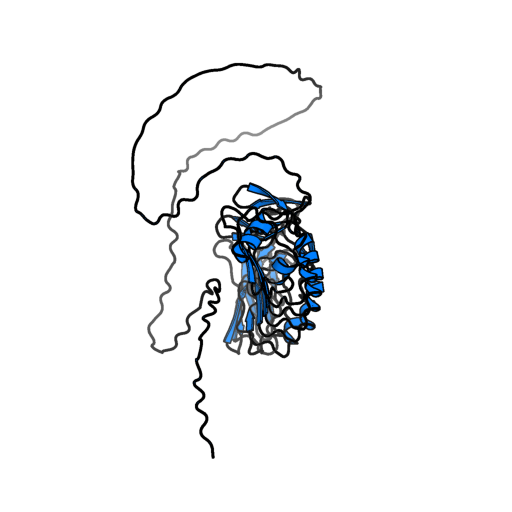0 96.38 332 ILE A O 1
ATOM 2558 N N . ARG A 1 333 ? 9.643 -4.440 -12.781 1.00 95.00 333 ARG A N 1
ATOM 2559 C CA . ARG A 1 333 ? 10.222 -4.543 -14.134 1.00 95.00 333 ARG A CA 1
ATOM 2560 C C . ARG A 1 333 ? 9.921 -5.860 -14.838 1.00 95.00 333 ARG A C 1
ATOM 2562 O O . ARG A 1 333 ? 9.973 -5.906 -16.059 1.00 95.00 333 ARG A O 1
ATOM 2569 N N . ASP A 1 334 ? 9.578 -6.922 -14.113 1.00 97.06 334 ASP A N 1
ATOM 2570 C CA . ASP A 1 334 ? 9.185 -8.195 -14.720 1.00 97.06 334 ASP A CA 1
ATOM 2571 C C . ASP A 1 334 ? 7.695 -8.467 -14.507 1.00 97.06 334 ASP A C 1
ATOM 2573 O O . ASP A 1 334 ? 7.256 -8.808 -13.411 1.00 97.06 334 ASP A O 1
ATOM 2577 N N . PHE A 1 335 ? 6.919 -8.310 -15.580 1.00 98.06 335 PHE A N 1
ATOM 2578 C CA . PHE A 1 335 ? 5.491 -8.613 -15.624 1.00 98.06 335 PHE A CA 1
ATOM 2579 C C . PHE A 1 335 ? 5.208 -9.996 -16.224 1.00 98.06 335 PHE A C 1
ATOM 2581 O O . PHE A 1 335 ? 4.045 -10.410 -16.251 1.00 98.06 335 PHE A O 1
ATOM 2588 N N . SER A 1 336 ? 6.231 -10.743 -16.665 1.00 97.69 336 SER A N 1
ATOM 2589 C CA . SER A 1 336 ? 6.068 -12.087 -17.235 1.00 97.69 336 SER A CA 1
ATOM 2590 C C . SER A 1 336 ? 5.242 -13.064 -16.377 1.00 97.69 336 SER A C 1
ATOM 2592 O O . SER A 1 336 ? 4.496 -13.838 -16.979 1.00 97.69 336 SER A O 1
ATOM 2594 N N . PRO A 1 337 ? 5.226 -13.005 -15.022 1.00 98.38 337 PRO A N 1
ATOM 2595 C CA . PRO A 1 337 ? 4.382 -13.898 -14.223 1.00 98.38 337 PRO A CA 1
ATOM 2596 C C . PRO A 1 337 ? 2.866 -13.638 -14.349 1.00 98.38 337 PRO A C 1
ATOM 2598 O O . PRO A 1 337 ? 2.066 -14.539 -14.089 1.00 98.38 337 PRO A O 1
ATOM 2601 N N . ILE A 1 338 ? 2.449 -12.416 -14.718 1.00 98.25 338 ILE A N 1
ATOM 2602 C CA . ILE A 1 338 ? 1.036 -11.976 -14.679 1.00 98.25 338 ILE A CA 1
ATOM 2603 C C . ILE A 1 338 ? 0.487 -11.436 -16.009 1.00 98.25 338 ILE A C 1
ATOM 2605 O O . ILE A 1 338 ? -0.716 -11.203 -16.143 1.00 98.25 338 ILE A O 1
ATOM 2609 N N . VAL A 1 339 ? 1.341 -11.202 -17.003 1.00 97.75 339 VAL A N 1
ATOM 2610 C CA . VAL A 1 339 ? 0.976 -10.515 -18.252 1.00 97.75 339 VAL A CA 1
ATOM 2611 C C . VAL A 1 339 ? 0.019 -11.306 -19.150 1.00 97.75 339 VAL A C 1
ATOM 2613 O O . VAL A 1 339 ? -0.776 -10.703 -19.871 1.00 97.75 339 VAL A O 1
ATOM 2616 N N . ASP A 1 340 ? -0.033 -12.631 -19.042 1.00 97.38 340 ASP A N 1
ATOM 2617 C CA . ASP A 1 340 ? -1.047 -13.489 -19.673 1.00 97.38 340 ASP A CA 1
ATOM 2618 C C . ASP A 1 340 ? -2.387 -13.516 -18.902 1.00 97.38 340 ASP A C 1
ATOM 2620 O O . ASP A 1 340 ? -3.441 -13.760 -19.489 1.00 97.38 340 ASP A O 1
ATOM 2624 N N . LYS A 1 341 ? -2.377 -13.222 -17.596 1.00 98.06 341 LYS A N 1
ATOM 2625 C CA . LYS A 1 341 ? -3.506 -13.457 -16.678 1.00 98.06 341 LYS A CA 1
ATOM 2626 C C . LYS A 1 341 ? -4.681 -12.509 -16.915 1.00 98.06 341 LYS A C 1
ATOM 2628 O O . LYS A 1 341 ? -4.507 -11.319 -17.170 1.00 98.06 341 LYS A O 1
ATOM 2633 N N . THR A 1 342 ? -5.909 -13.005 -16.781 1.00 96.88 342 THR A N 1
ATOM 2634 C CA . THR A 1 342 ? -7.133 -12.230 -17.064 1.00 96.88 342 THR A CA 1
ATOM 2635 C C . THR A 1 342 ? -7.399 -11.102 -16.062 1.00 96.88 342 THR A C 1
ATOM 2637 O O . THR A 1 342 ? -8.011 -10.101 -16.444 1.00 96.88 342 THR A O 1
ATOM 2640 N N . TYR A 1 343 ? -6.929 -11.229 -14.816 1.00 98.12 343 TYR A N 1
ATOM 2641 C CA . TYR A 1 343 ? -7.067 -10.215 -13.762 1.00 98.12 343 TYR A CA 1
ATOM 2642 C C . TYR A 1 343 ? -6.162 -8.988 -13.961 1.00 98.12 343 TYR A C 1
ATOM 2644 O O . TYR A 1 343 ? -6.499 -7.901 -13.499 1.00 98.12 343 TYR A O 1
ATOM 2652 N N . PHE A 1 344 ? -5.037 -9.132 -14.672 1.00 98.38 344 PHE A N 1
ATOM 2653 C CA . PHE A 1 344 ? -4.099 -8.040 -14.932 1.00 98.38 344 PHE A CA 1
ATOM 2654 C C . PHE A 1 344 ? -4.502 -7.273 -16.195 1.00 98.38 344 PHE A C 1
ATOM 2656 O O . PHE A 1 344 ? -4.602 -7.867 -17.273 1.00 98.38 344 PHE A O 1
ATOM 2663 N N . LYS A 1 345 ? -4.723 -5.958 -16.075 1.00 97.56 345 LYS A N 1
ATOM 2664 C CA . LYS A 1 345 ? -5.185 -5.091 -17.179 1.00 97.56 345 LYS A CA 1
ATOM 2665 C C . LYS A 1 345 ? -4.094 -4.208 -17.794 1.00 97.56 345 LYS A C 1
ATOM 2667 O O . LYS A 1 345 ? -4.328 -3.615 -18.840 1.00 97.56 345 LYS A O 1
ATOM 2672 N N . GLY A 1 346 ? -2.922 -4.152 -17.169 1.00 97.31 346 GLY A N 1
ATOM 2673 C CA . GLY A 1 346 ? -1.862 -3.193 -17.468 1.00 97.31 346 GLY A CA 1
ATOM 2674 C C . GLY A 1 346 ? -1.358 -2.524 -16.190 1.00 97.31 346 GLY A C 1
ATOM 2675 O O . GLY A 1 346 ? -1.895 -2.768 -15.108 1.00 97.31 346 GLY A O 1
ATOM 2676 N N . ALA A 1 347 ? -0.323 -1.701 -16.318 1.00 97.38 347 ALA A N 1
ATOM 2677 C CA . ALA A 1 347 ? 0.247 -0.908 -15.229 1.00 97.38 347 ALA A CA 1
ATOM 2678 C C . ALA A 1 347 ? 0.878 0.379 -15.782 1.00 97.38 347 ALA A C 1
ATOM 2680 O O . ALA A 1 347 ? 1.236 0.446 -16.955 1.00 97.38 347 ALA A O 1
ATOM 2681 N N . SER A 1 348 ? 1.037 1.392 -14.940 1.00 96.31 348 SER A N 1
ATOM 2682 C CA . SER A 1 348 ? 1.654 2.677 -15.286 1.00 96.31 348 SER A CA 1
ATOM 2683 C C . SER A 1 348 ? 2.565 3.155 -14.159 1.00 96.31 348 SER A C 1
ATOM 2685 O O . SER A 1 348 ? 2.445 2.666 -13.035 1.00 96.31 348 SER A O 1
ATOM 2687 N N . GLY A 1 349 ? 3.477 4.087 -14.445 1.00 90.12 349 GLY A N 1
ATOM 2688 C CA . GLY A 1 349 ? 4.364 4.694 -13.444 1.00 90.12 349 GLY A CA 1
ATOM 2689 C C . GLY A 1 349 ? 5.353 3.730 -12.774 1.00 90.12 349 GLY A C 1
ATOM 2690 O O . GLY A 1 349 ? 5.842 4.032 -11.690 1.00 90.12 349 GLY A O 1
ATOM 2691 N N . ASN A 1 350 ? 5.624 2.556 -13.359 1.00 89.81 350 ASN A N 1
ATOM 2692 C CA . ASN A 1 350 ? 6.543 1.571 -12.782 1.00 89.81 350 ASN A CA 1
ATOM 2693 C C . ASN A 1 350 ? 8.010 1.911 -13.089 1.00 89.81 350 ASN A C 1
ATOM 2695 O O . ASN A 1 350 ? 8.609 1.385 -14.030 1.00 89.81 350 ASN A O 1
ATOM 2699 N N . ASN A 1 351 ? 8.553 2.833 -12.295 1.00 78.56 351 ASN A N 1
ATOM 2700 C CA . ASN A 1 351 ? 9.778 3.566 -12.600 1.00 78.56 351 ASN A CA 1
ATOM 2701 C C . ASN A 1 351 ? 11.051 2.703 -12.540 1.00 78.56 351 ASN A C 1
ATOM 2703 O O . ASN A 1 351 ? 11.258 1.921 -11.607 1.00 78.56 351 ASN A O 1
ATOM 2707 N N . TYR A 1 352 ? 11.979 2.960 -13.468 1.00 80.81 352 TYR A N 1
ATOM 2708 C CA . TYR A 1 352 ? 13.366 2.493 -13.394 1.00 80.81 352 TYR A CA 1
ATOM 2709 C C . TYR A 1 352 ? 14.351 3.671 -13.353 1.00 80.81 352 TYR A C 1
ATOM 2711 O O . TYR A 1 352 ? 14.382 4.513 -14.253 1.00 80.81 352 TYR A O 1
ATOM 2719 N N . ILE A 1 353 ? 15.188 3.698 -12.311 1.00 75.00 353 ILE A N 1
ATOM 2720 C CA . ILE A 1 353 ? 16.319 4.624 -12.182 1.00 75.00 353 ILE A CA 1
ATOM 2721 C C . ILE A 1 353 ? 17.582 3.894 -12.647 1.00 75.00 353 ILE A C 1
ATOM 2723 O O . ILE A 1 353 ? 17.978 2.886 -12.059 1.00 75.00 353 ILE A O 1
ATOM 2727 N N . LEU A 1 354 ? 18.216 4.416 -13.696 1.00 73.38 354 LEU A N 1
ATOM 2728 C CA . LEU A 1 354 ? 19.511 3.947 -14.176 1.00 73.38 354 LEU A CA 1
ATOM 2729 C C . LEU A 1 354 ? 20.640 4.680 -13.446 1.00 73.38 354 LEU A C 1
ATOM 2731 O O . LEU A 1 354 ? 20.731 5.906 -13.519 1.00 73.38 354 LEU A O 1
ATOM 2735 N N . ASP A 1 355 ? 21.536 3.912 -12.830 1.00 66.88 355 ASP A N 1
ATOM 2736 C CA . ASP A 1 355 ? 22.820 4.390 -12.314 1.00 66.88 355 ASP A CA 1
ATOM 2737 C C . ASP A 1 355 ? 23.881 4.455 -13.438 1.00 66.88 355 ASP A C 1
ATOM 2739 O O . ASP A 1 355 ? 23.963 3.580 -14.305 1.00 66.88 355 ASP A O 1
ATOM 2743 N N . SER A 1 356 ? 24.698 5.509 -13.441 1.00 59.31 356 SER A N 1
ATOM 2744 C CA . SER A 1 356 ? 25.614 5.884 -14.534 1.00 59.31 356 SER A CA 1
ATOM 2745 C C . SER A 1 356 ? 26.888 5.037 -14.663 1.00 59.31 356 SER A C 1
ATOM 2747 O O . SER A 1 356 ? 27.659 5.236 -15.605 1.00 59.31 356 SER A O 1
ATOM 2749 N N . VAL A 1 357 ? 27.099 4.056 -13.779 1.00 59.28 357 VAL A N 1
ATOM 2750 C CA . VAL A 1 357 ? 28.316 3.215 -13.693 1.00 59.28 357 VAL A CA 1
ATOM 2751 C C . VAL A 1 357 ? 28.625 2.418 -14.984 1.00 59.28 357 VAL A C 1
ATOM 2753 O O . VAL A 1 357 ? 29.733 1.915 -15.153 1.00 59.28 357 VAL A O 1
ATOM 2756 N N . SER A 1 358 ? 27.685 2.331 -15.935 1.00 61.03 358 SER A N 1
ATOM 2757 C CA . SER A 1 358 ? 27.779 1.495 -17.150 1.00 61.03 358 SER A CA 1
ATOM 2758 C C . SER A 1 358 ? 27.996 2.263 -18.472 1.00 61.03 358 SER A C 1
ATOM 2760 O O . SER A 1 358 ? 27.493 1.841 -19.516 1.00 61.03 358 SER A O 1
ATOM 2762 N N . MET A 1 359 ? 28.718 3.392 -18.463 1.00 79.50 359 MET A N 1
ATOM 2763 C CA . MET A 1 359 ? 29.000 4.163 -19.689 1.00 79.50 359 MET A CA 1
ATOM 2764 C C . MET A 1 359 ? 30.154 3.599 -20.543 1.00 79.50 359 MET A C 1
ATOM 2766 O O . MET A 1 359 ? 31.228 3.292 -20.031 1.00 79.50 359 MET A O 1
ATOM 2770 N N . TYR A 1 360 ? 29.974 3.562 -21.868 1.00 81.56 360 TYR A N 1
ATOM 2771 C CA . TYR A 1 360 ? 30.995 3.176 -22.854 1.00 81.56 360 TYR A CA 1
ATOM 2772 C C . TYR A 1 360 ? 31.058 4.130 -24.065 1.00 81.56 360 TYR A C 1
ATOM 2774 O O . TYR A 1 360 ? 30.273 5.074 -24.188 1.00 81.56 360 TYR A O 1
ATOM 2782 N N . SER A 1 361 ? 32.011 3.888 -24.972 1.00 83.88 361 SER A N 1
ATOM 2783 C CA . SER A 1 361 ? 32.172 4.629 -26.231 1.00 83.88 361 SER A CA 1
ATOM 2784 C C . SER A 1 361 ? 32.164 3.683 -27.431 1.00 83.88 361 SER A C 1
ATOM 2786 O O . SER A 1 361 ? 32.770 2.614 -27.386 1.00 83.88 361 SER A O 1
ATOM 2788 N N . ASN A 1 362 ? 31.513 4.092 -28.518 1.00 87.38 362 ASN A N 1
ATOM 2789 C CA . ASN A 1 362 ? 31.423 3.364 -29.783 1.00 87.38 362 ASN A CA 1
ATOM 2790 C C . ASN A 1 362 ? 31.842 4.286 -30.952 1.00 87.38 362 ASN A C 1
ATOM 2792 O O . ASN A 1 362 ? 31.440 5.451 -30.956 1.00 87.38 362 ASN A O 1
ATOM 2796 N N . PRO A 1 363 ? 32.606 3.802 -31.952 1.00 82.06 363 PRO A N 1
ATOM 2797 C CA . PRO A 1 363 ? 33.071 4.637 -33.067 1.00 82.06 363 PRO A CA 1
ATOM 2798 C C . PRO A 1 363 ? 31.970 5.252 -33.949 1.00 82.06 363 PRO A C 1
ATOM 2800 O O . PRO A 1 363 ? 32.198 6.301 -34.541 1.00 82.06 363 PRO A O 1
ATOM 2803 N N . GLU A 1 364 ? 30.799 4.618 -34.042 1.00 87.62 364 GLU A N 1
ATOM 2804 C CA . GLU A 1 364 ? 29.676 5.041 -34.891 1.00 87.62 364 GLU A CA 1
ATOM 2805 C C . GLU A 1 364 ? 28.621 5.835 -34.101 1.00 87.62 364 GLU A C 1
ATOM 2807 O O . GLU A 1 364 ? 28.065 6.810 -34.601 1.00 87.62 364 GLU A O 1
ATOM 2812 N N . LEU A 1 365 ? 28.358 5.442 -32.847 1.00 79.88 365 LEU A N 1
ATOM 2813 C CA . LEU A 1 365 ? 27.312 6.032 -31.996 1.00 79.88 365 LEU A CA 1
ATOM 2814 C C . LEU A 1 365 ? 27.823 7.125 -31.028 1.00 79.88 365 LEU A C 1
ATOM 2816 O O . LEU A 1 365 ? 27.016 7.878 -30.472 1.00 79.88 365 LEU A O 1
ATOM 2820 N N . GLY A 1 366 ? 29.142 7.243 -30.840 1.00 84.69 366 GLY A N 1
ATOM 2821 C CA . GLY A 1 366 ? 29.801 8.233 -29.978 1.00 84.69 366 GLY A CA 1
ATOM 2822 C C . GLY A 1 366 ? 30.124 7.740 -28.558 1.00 84.69 366 GLY A C 1
ATOM 2823 O O . GLY A 1 366 ? 30.092 6.547 -28.267 1.00 84.69 366 GLY A O 1
ATOM 2824 N N . GLY A 1 367 ? 30.481 8.669 -27.665 1.00 85.00 367 GLY A N 1
ATOM 2825 C CA . GLY A 1 367 ? 30.764 8.391 -26.246 1.00 85.00 367 GLY A CA 1
ATOM 2826 C C . GLY A 1 367 ? 29.524 8.424 -25.343 1.00 85.00 367 GLY A C 1
ATOM 2827 O O . GLY A 1 367 ? 28.435 8.747 -25.812 1.00 85.00 367 GLY A O 1
ATOM 2828 N N . ARG A 1 368 ? 29.706 8.143 -24.042 1.00 86.88 368 ARG A N 1
ATOM 2829 C CA . ARG A 1 368 ? 28.659 8.177 -22.989 1.00 86.88 368 ARG A CA 1
ATOM 2830 C C . ARG A 1 368 ? 27.436 7.284 -23.276 1.00 86.88 368 ARG A C 1
ATOM 2832 O O . ARG A 1 368 ? 26.311 7.618 -22.911 1.00 86.88 368 ARG A O 1
ATOM 2839 N N . LEU A 1 369 ? 27.636 6.156 -23.951 1.00 88.00 369 LEU A N 1
ATOM 2840 C CA . LEU A 1 369 ? 26.571 5.203 -24.261 1.00 88.00 369 LEU A CA 1
ATOM 2841 C C . LEU A 1 369 ? 26.281 4.300 -23.066 1.00 88.00 369 LEU A C 1
ATOM 2843 O O . LEU A 1 369 ? 27.216 3.884 -22.393 1.00 88.00 369 LEU A O 1
ATOM 2847 N N . VAL A 1 370 ? 25.017 3.954 -22.836 1.00 88.75 370 VAL A N 1
ATOM 2848 C CA . VAL A 1 370 ? 24.608 2.948 -21.849 1.00 88.75 370 VAL A CA 1
ATOM 2849 C C . VAL A 1 370 ? 23.678 1.940 -22.514 1.00 88.75 370 VAL A C 1
ATOM 2851 O O . VAL A 1 370 ? 22.718 2.318 -23.189 1.00 88.75 370 VAL A O 1
ATOM 2854 N N . ASN A 1 371 ? 23.970 0.656 -22.303 1.00 88.56 371 ASN A N 1
ATOM 2855 C CA . ASN A 1 371 ? 23.092 -0.445 -22.686 1.00 88.56 371 ASN A CA 1
ATOM 2856 C C . ASN A 1 371 ? 22.034 -0.633 -21.599 1.00 88.56 371 ASN A C 1
ATOM 2858 O O . ASN A 1 371 ? 22.366 -0.944 -20.454 1.00 88.56 371 ASN A O 1
ATOM 2862 N N . ILE A 1 372 ? 20.770 -0.466 -21.964 1.00 89.00 372 ILE A N 1
ATOM 2863 C CA . ILE A 1 372 ? 19.631 -0.761 -21.106 1.00 89.00 372 ILE A CA 1
ATOM 2864 C C . ILE A 1 372 ? 19.207 -2.190 -21.418 1.00 89.00 372 ILE A C 1
ATOM 2866 O O . ILE A 1 372 ? 18.729 -2.463 -22.518 1.00 89.00 372 ILE A O 1
ATOM 2870 N N . ASN A 1 373 ? 19.386 -3.080 -20.444 1.00 88.56 373 ASN A N 1
ATOM 2871 C CA . ASN A 1 373 ? 18.978 -4.477 -20.539 1.00 88.56 373 ASN A CA 1
ATOM 2872 C C . ASN A 1 373 ? 17.791 -4.738 -19.600 1.00 88.56 373 ASN A C 1
ATOM 2874 O O . ASN A 1 373 ? 17.797 -4.301 -18.441 1.00 88.56 373 ASN A O 1
ATOM 2878 N N . ASN A 1 374 ? 16.807 -5.483 -20.094 1.00 90.00 374 ASN A N 1
ATOM 2879 C CA . ASN A 1 374 ? 15.571 -5.879 -19.431 1.00 90.00 374 ASN A CA 1
ATOM 2880 C C . ASN A 1 374 ? 14.822 -4.686 -18.813 1.00 90.00 374 ASN A C 1
ATOM 2882 O O . ASN A 1 374 ? 14.433 -4.764 -17.647 1.00 90.00 374 ASN A O 1
ATOM 2886 N N . LEU A 1 375 ? 14.684 -3.544 -19.512 1.00 92.62 375 LEU A N 1
ATOM 2887 C CA . LEU A 1 375 ? 14.017 -2.339 -18.972 1.00 92.62 375 LEU A CA 1
ATOM 2888 C C . LEU A 1 375 ? 12.669 -2.714 -18.355 1.00 92.62 375 LEU A C 1
ATOM 2890 O O . LEU A 1 375 ? 12.433 -2.443 -17.178 1.00 92.62 375 LEU A O 1
ATOM 2894 N N . VAL A 1 376 ? 11.883 -3.452 -19.139 1.00 94.94 376 VAL A N 1
ATOM 2895 C CA . VAL A 1 376 ? 10.702 -4.192 -18.707 1.00 94.94 376 VAL A CA 1
ATOM 2896 C C . VAL A 1 376 ? 10.628 -5.538 -19.443 1.00 94.94 376 VAL A C 1
ATOM 2898 O O . VAL A 1 376 ? 11.032 -5.636 -20.603 1.00 94.94 376 VAL A O 1
ATOM 2901 N N . THR A 1 377 ? 10.105 -6.569 -18.781 1.00 96.19 377 THR A N 1
ATOM 2902 C CA . THR A 1 377 ? 9.937 -7.935 -19.300 1.00 96.19 377 THR A CA 1
ATOM 2903 C C . THR A 1 377 ? 8.457 -8.326 -19.307 1.00 96.19 377 THR A C 1
ATOM 2905 O O . THR A 1 377 ? 7.740 -8.099 -18.334 1.00 96.19 377 THR A O 1
ATOM 2908 N N . VAL A 1 378 ? 7.995 -8.936 -20.403 1.00 96.62 378 VAL A N 1
ATOM 2909 C CA . VAL A 1 378 ? 6.602 -9.381 -20.628 1.00 96.62 378 VAL A CA 1
ATOM 2910 C C . VAL A 1 378 ? 6.490 -10.852 -21.053 1.00 96.62 378 VAL A C 1
ATOM 2912 O O . VAL A 1 378 ? 5.425 -11.304 -21.471 1.00 96.62 378 VAL A O 1
ATOM 2915 N N . GLY A 1 379 ? 7.577 -11.621 -20.949 1.00 94.06 379 GLY A N 1
ATOM 2916 C CA . GLY A 1 379 ? 7.568 -13.062 -21.218 1.00 94.06 379 GLY A CA 1
ATOM 2917 C C . GLY A 1 379 ? 7.066 -13.428 -22.620 1.00 94.06 379 GLY A C 1
ATOM 2918 O O . GLY A 1 379 ? 7.116 -12.623 -23.550 1.00 94.06 379 GLY A O 1
ATOM 2919 N N . GLU A 1 380 ? 6.564 -14.655 -22.764 1.00 94.56 380 GLU A N 1
ATOM 2920 C CA . GLU A 1 380 ? 6.145 -15.240 -24.050 1.00 94.56 380 GLU A CA 1
ATOM 2921 C C . GLU A 1 380 ? 4.961 -14.526 -24.727 1.00 94.56 380 GLU A C 1
ATOM 2923 O O . GLU A 1 380 ? 4.726 -14.735 -25.914 1.00 94.56 380 GLU A O 1
ATOM 2928 N N . VAL A 1 381 ? 4.233 -13.654 -24.014 1.00 95.69 381 VAL A N 1
ATOM 2929 C CA . VAL A 1 381 ? 3.197 -12.802 -24.627 1.00 95.69 381 VAL A CA 1
ATOM 2930 C C . VAL A 1 381 ? 3.822 -11.856 -25.656 1.00 95.69 381 VAL A C 1
ATOM 2932 O O . VAL A 1 381 ? 3.215 -11.603 -26.696 1.00 95.69 381 VAL A O 1
ATOM 2935 N N . GLY A 1 382 ? 5.035 -11.357 -25.399 1.00 96.12 382 GLY A N 1
ATOM 2936 C CA . GLY A 1 382 ? 5.744 -10.432 -26.281 1.00 96.12 382 GLY A CA 1
ATOM 2937 C C . GLY A 1 382 ? 5.076 -9.059 -26.440 1.00 96.12 382 GLY A C 1
ATOM 2938 O O . GLY A 1 382 ? 4.014 -8.761 -25.878 1.00 96.12 382 GLY A O 1
ATOM 2939 N N . MET A 1 383 ? 5.728 -8.202 -27.225 1.00 96.75 383 MET A N 1
ATOM 2940 C CA . MET A 1 383 ? 5.352 -6.799 -27.426 1.00 96.75 383 MET A CA 1
ATOM 2941 C C . MET A 1 383 ? 4.872 -6.555 -28.861 1.00 96.75 383 MET A C 1
ATOM 2943 O O . MET A 1 383 ? 5.530 -6.971 -29.812 1.00 96.75 383 MET A O 1
ATOM 2947 N N . SER A 1 384 ? 3.746 -5.855 -29.015 1.00 96.00 384 SER A N 1
ATOM 2948 C CA . SER A 1 384 ? 3.245 -5.364 -30.307 1.00 96.00 384 SER A CA 1
ATOM 2949 C C . SER A 1 384 ? 3.813 -3.982 -30.642 1.00 96.00 384 SER A C 1
ATOM 2951 O O . SER A 1 384 ? 4.018 -3.653 -31.810 1.00 96.00 384 SER A O 1
ATOM 2953 N N . SER A 1 385 ? 4.124 -3.184 -29.618 1.00 96.25 385 SER A N 1
ATOM 2954 C CA . SER A 1 385 ? 4.939 -1.976 -29.730 1.00 96.25 385 SER A CA 1
ATOM 2955 C C . SER A 1 385 ? 5.667 -1.691 -28.421 1.00 96.25 385 SER A C 1
ATOM 2957 O O . SER A 1 385 ? 5.158 -1.978 -27.338 1.00 96.25 385 SER A O 1
ATOM 2959 N N . ALA A 1 386 ? 6.855 -1.094 -28.505 1.00 96.50 386 ALA A N 1
ATOM 2960 C CA . ALA A 1 386 ? 7.565 -0.603 -27.334 1.00 96.50 386 ALA A CA 1
ATOM 2961 C C . ALA A 1 386 ? 8.392 0.645 -27.654 1.00 96.50 386 ALA A C 1
ATOM 2963 O O . ALA A 1 386 ? 8.863 0.835 -28.777 1.00 96.50 386 ALA A O 1
ATOM 2964 N N . SER A 1 387 ? 8.571 1.504 -26.653 1.00 95.19 387 SER A N 1
ATOM 2965 C CA . SER A 1 387 ? 9.355 2.733 -26.755 1.00 95.19 387 SER A CA 1
ATOM 2966 C C . SER A 1 387 ? 10.076 3.030 -25.447 1.00 95.19 387 SER A C 1
ATOM 2968 O O . SER A 1 387 ? 9.461 3.024 -24.381 1.00 95.19 387 SER A O 1
ATOM 2970 N N . ILE A 1 388 ? 11.367 3.344 -25.549 1.00 94.50 388 ILE A N 1
ATOM 2971 C CA . ILE A 1 388 ? 12.078 4.124 -24.535 1.00 94.50 388 ILE A CA 1
ATOM 2972 C C . ILE A 1 388 ? 11.761 5.593 -24.822 1.00 94.50 388 ILE A C 1
ATOM 2974 O O . ILE A 1 388 ? 11.918 6.060 -25.953 1.00 94.50 388 ILE A O 1
ATOM 2978 N N . GLN A 1 389 ? 11.274 6.306 -23.815 1.00 91.81 389 GLN A N 1
ATOM 2979 C CA . GLN A 1 389 ? 10.827 7.692 -23.906 1.00 91.81 389 GLN A CA 1
ATOM 2980 C C . GLN A 1 389 ? 11.834 8.632 -23.231 1.00 91.81 389 GLN A C 1
ATOM 2982 O O . GLN A 1 389 ? 12.887 8.212 -22.757 1.00 91.81 389 GLN A O 1
ATOM 2987 N N . ARG A 1 390 ? 11.539 9.935 -23.230 1.00 88.12 390 ARG A N 1
ATOM 2988 C CA . ARG A 1 390 ? 12.358 10.989 -22.613 1.00 88.12 390 ARG A CA 1
ATOM 2989 C C . ARG A 1 390 ? 11.424 11.984 -21.934 1.00 88.12 390 ARG A C 1
ATOM 2991 O O . ARG A 1 390 ? 10.411 12.354 -22.525 1.00 88.12 390 ARG A O 1
ATOM 2998 N N . PHE A 1 391 ? 11.775 12.459 -20.743 1.00 81.62 391 PHE A N 1
ATOM 2999 C CA . PHE A 1 391 ? 11.058 13.573 -20.125 1.00 81.62 391 PHE A CA 1
ATOM 3000 C C . PHE A 1 391 ? 11.321 14.862 -20.910 1.00 81.62 391 PHE A C 1
ATOM 3002 O O . PHE A 1 391 ? 12.471 15.210 -21.183 1.00 81.62 391 PHE A O 1
ATOM 3009 N N . THR A 1 392 ? 10.262 15.598 -21.248 1.00 80.25 392 THR A N 1
ATOM 3010 C CA . THR A 1 392 ? 10.367 16.893 -21.944 1.00 80.25 392 THR A CA 1
ATOM 3011 C C . THR A 1 392 ? 11.054 17.953 -21.082 1.00 80.25 392 THR A C 1
ATOM 3013 O O . THR A 1 392 ? 11.820 18.761 -21.599 1.00 80.25 392 THR A O 1
ATOM 3016 N N . SER A 1 393 ? 10.836 17.907 -19.765 1.00 78.50 393 SER A N 1
ATOM 3017 C CA . SER A 1 393 ? 11.451 18.782 -18.760 1.00 78.50 393 SER A CA 1
ATOM 3018 C C . SER A 1 393 ? 12.904 18.431 -18.414 1.00 78.50 393 SER A C 1
ATOM 3020 O O . SER A 1 393 ? 13.643 19.307 -17.969 1.00 78.50 393 SER A O 1
ATOM 3022 N N . TYR A 1 394 ? 13.335 17.181 -18.623 1.00 76.62 394 TYR A N 1
ATOM 3023 C CA . TYR A 1 394 ? 14.655 16.679 -18.214 1.00 76.62 394 TYR A CA 1
ATOM 3024 C C . TYR A 1 394 ? 15.296 15.853 -19.330 1.00 76.62 394 TYR A C 1
ATOM 3026 O O . TYR A 1 394 ? 15.359 14.625 -19.290 1.00 76.62 394 TYR A O 1
ATOM 3034 N N . ASN A 1 395 ? 15.780 16.543 -20.360 1.00 79.31 395 ASN A N 1
ATOM 3035 C CA . ASN A 1 395 ? 16.260 15.907 -21.581 1.00 79.31 395 ASN A CA 1
ATOM 3036 C C . ASN A 1 395 ? 17.760 15.532 -21.535 1.00 79.31 395 ASN A C 1
ATOM 3038 O O . ASN A 1 395 ? 18.548 15.974 -22.372 1.00 79.31 395 ASN A O 1
ATOM 3042 N N . ASN A 1 396 ? 18.169 14.738 -20.540 1.00 84.19 396 ASN A N 1
ATOM 3043 C CA . ASN A 1 396 ? 19.581 14.448 -20.247 1.00 84.19 396 ASN A CA 1
ATOM 3044 C C . ASN A 1 396 ? 20.173 13.210 -20.956 1.00 84.19 396 ASN A C 1
ATOM 3046 O O . ASN A 1 396 ? 21.331 12.874 -20.724 1.00 84.19 396 ASN A O 1
ATOM 3050 N N . PHE A 1 397 ? 19.429 12.536 -21.836 1.00 89.31 397 PHE A N 1
ATOM 3051 C CA . PHE A 1 397 ? 19.944 11.461 -22.696 1.00 89.31 397 PHE A CA 1
ATOM 3052 C C . PHE A 1 397 ? 19.229 11.439 -24.049 1.00 89.31 397 PHE A C 1
ATOM 3054 O O . PHE A 1 397 ? 18.105 11.917 -24.165 1.00 89.31 397 PHE A O 1
ATOM 3061 N N . THR A 1 398 ? 19.856 10.858 -25.076 1.00 91.62 398 THR A N 1
ATOM 3062 C CA . THR A 1 398 ? 19.219 10.531 -26.366 1.00 91.62 398 THR A CA 1
ATOM 3063 C C . THR A 1 398 ? 19.038 9.024 -26.508 1.00 91.62 398 THR A C 1
ATOM 3065 O O . THR A 1 398 ? 19.941 8.266 -26.170 1.00 91.62 398 THR A O 1
ATOM 3068 N N . VAL A 1 399 ? 17.900 8.578 -27.043 1.00 93.56 399 VAL A N 1
ATOM 3069 C CA . VAL A 1 399 ? 17.711 7.177 -27.453 1.00 93.56 399 VAL A CA 1
ATOM 3070 C C . VAL A 1 399 ? 18.423 6.968 -28.790 1.00 93.56 399 VAL A C 1
ATOM 3072 O O . VAL A 1 399 ? 18.186 7.721 -29.735 1.00 93.56 399 VAL A O 1
ATOM 3075 N N . LYS A 1 400 ? 19.321 5.981 -28.857 1.00 94.62 400 LYS A N 1
ATOM 3076 C CA . LYS A 1 400 ? 20.040 5.571 -30.077 1.00 94.62 400 LYS A CA 1
ATOM 3077 C C . LYS A 1 400 ? 19.394 4.361 -30.732 1.00 94.62 400 LYS A C 1
ATOM 3079 O O . LYS A 1 400 ? 19.326 4.301 -31.955 1.00 94.62 400 LYS A O 1
ATOM 3084 N N . SER A 1 401 ? 18.904 3.428 -29.926 1.00 92.81 401 SER A N 1
ATOM 3085 C CA . SER A 1 401 ? 18.119 2.287 -30.383 1.00 92.81 401 SER A CA 1
ATOM 3086 C C . SER A 1 401 ? 17.143 1.836 -29.303 1.00 92.81 401 SER A C 1
ATOM 3088 O O . SER A 1 401 ? 17.389 2.010 -28.109 1.00 92.81 401 SER A O 1
ATOM 3090 N N . THR A 1 402 ? 16.062 1.212 -29.757 1.00 94.06 402 THR A N 1
ATOM 3091 C CA . THR A 1 402 ? 15.118 0.454 -28.939 1.00 94.06 402 THR A CA 1
ATOM 3092 C C . THR A 1 402 ? 14.987 -0.915 -29.595 1.00 94.06 402 THR A C 1
ATOM 3094 O O . THR A 1 402 ? 14.833 -0.989 -30.813 1.00 94.06 402 THR A O 1
ATOM 3097 N N . SER A 1 403 ? 15.063 -1.982 -28.809 1.00 93.62 403 SER A N 1
ATOM 3098 C CA . SER A 1 403 ? 14.906 -3.366 -29.249 1.00 93.62 403 SER A CA 1
ATOM 3099 C C . SER A 1 403 ? 13.826 -4.027 -28.405 1.00 93.62 403 SER A C 1
ATOM 3101 O O . SER A 1 403 ? 13.856 -3.935 -27.182 1.00 93.62 403 SER A O 1
ATOM 3103 N N . PHE A 1 404 ? 12.866 -4.675 -29.057 1.00 91.56 404 PHE A N 1
ATOM 3104 C CA . PHE A 1 404 ? 11.802 -5.432 -28.391 1.00 91.56 404 PHE A CA 1
ATOM 3105 C C . PHE A 1 404 ? 11.435 -6.712 -29.155 1.00 91.56 404 PHE A C 1
ATOM 3107 O O . PHE A 1 404 ? 10.325 -7.231 -29.037 1.00 91.56 404 PHE A O 1
ATOM 3114 N N . GLU A 1 405 ? 12.367 -7.232 -29.962 1.00 77.12 405 GLU A N 1
ATOM 3115 C CA . GLU A 1 405 ? 12.212 -8.500 -30.682 1.00 77.12 405 GLU A CA 1
ATOM 3116 C C . GLU A 1 405 ? 12.291 -9.689 -29.705 1.00 77.12 405 GLU A C 1
ATOM 3118 O O . GLU A 1 405 ? 13.290 -10.401 -29.632 1.00 77.12 405 GLU A O 1
ATOM 3123 N N . GLY A 1 406 ? 11.232 -9.889 -28.916 1.00 78.00 406 GLY A N 1
ATOM 3124 C CA . GLY A 1 406 ? 11.137 -10.974 -27.945 1.00 78.00 406 GLY A CA 1
ATOM 3125 C C . GLY A 1 406 ? 10.308 -10.620 -26.713 1.00 78.00 406 GLY A C 1
ATOM 3126 O O . GLY A 1 406 ? 9.183 -10.126 -26.811 1.00 78.00 406 GLY A O 1
ATOM 3127 N N . THR A 1 407 ? 10.859 -10.943 -25.544 1.00 92.38 407 THR A N 1
ATOM 3128 C CA . THR A 1 407 ? 10.174 -10.896 -24.244 1.00 92.38 407 THR A CA 1
ATOM 3129 C C . THR A 1 407 ? 10.538 -9.666 -23.404 1.00 92.38 407 THR A C 1
ATOM 3131 O O . THR A 1 407 ? 9.940 -9.463 -22.346 1.00 92.38 407 THR A O 1
ATOM 3134 N N . THR A 1 408 ? 11.496 -8.853 -23.855 1.00 94.75 408 THR A N 1
ATOM 3135 C CA . THR A 1 408 ? 12.125 -7.741 -23.125 1.00 94.75 408 THR A CA 1
ATOM 3136 C C . THR A 1 408 ? 12.081 -6.448 -23.933 1.00 94.75 408 THR A C 1
ATOM 3138 O O . THR A 1 408 ? 12.048 -6.472 -25.162 1.00 94.75 408 THR A O 1
ATOM 3141 N N . LEU A 1 409 ? 12.081 -5.311 -23.235 1.00 95.31 409 LEU A N 1
ATOM 3142 C CA . LEU A 1 409 ? 12.388 -4.003 -23.805 1.00 95.31 409 LEU A CA 1
ATOM 3143 C C . LEU A 1 409 ? 13.835 -3.660 -23.461 1.00 95.31 409 LEU A C 1
ATOM 3145 O O . LEU A 1 409 ? 14.175 -3.472 -22.294 1.00 95.31 409 LEU A O 1
ATOM 3149 N N . ASP A 1 410 ? 14.656 -3.542 -24.491 1.00 93.69 410 ASP A N 1
ATOM 3150 C CA . ASP A 1 410 ? 16.076 -3.233 -24.415 1.00 93.69 410 ASP A CA 1
ATOM 3151 C C . ASP A 1 410 ? 16.389 -1.993 -25.261 1.00 93.69 410 ASP A C 1
ATOM 3153 O O . ASP A 1 410 ? 15.583 -1.542 -26.083 1.00 93.69 410 ASP A O 1
ATOM 3157 N N . GLY A 1 411 ? 17.580 -1.424 -25.105 1.00 93.06 411 GLY A N 1
ATOM 3158 C CA . GLY A 1 411 ? 18.009 -0.335 -25.975 1.00 93.06 411 GLY A CA 1
ATOM 3159 C C . GLY A 1 411 ? 19.371 0.237 -25.641 1.00 93.06 411 GLY A C 1
ATOM 3160 O O . GLY A 1 411 ? 20.013 -0.136 -24.660 1.00 93.06 411 GLY A O 1
ATOM 3161 N N . VAL A 1 412 ? 19.802 1.184 -26.466 1.00 92.25 412 VAL A N 1
ATOM 3162 C CA . VAL A 1 412 ? 21.013 1.970 -26.231 1.00 92.25 412 VAL A CA 1
ATOM 3163 C C . VAL A 1 412 ? 20.613 3.428 -26.103 1.00 92.25 412 VAL A C 1
ATOM 3165 O O . VAL A 1 412 ? 19.978 3.989 -27.001 1.00 92.25 412 VAL A O 1
ATOM 3168 N N . ILE A 1 413 ? 21.023 4.062 -25.008 1.00 91.19 413 ILE A N 1
ATOM 3169 C CA . ILE A 1 413 ? 20.952 5.515 -24.844 1.00 91.19 413 ILE A CA 1
ATOM 3170 C C . ILE A 1 413 ? 22.353 6.119 -24.873 1.00 91.19 413 ILE A C 1
ATOM 3172 O O . ILE A 1 413 ? 23.328 5.468 -24.516 1.00 91.19 413 ILE A O 1
ATOM 3176 N N . GLN A 1 414 ? 22.459 7.377 -25.286 1.00 90.50 414 GLN A N 1
ATOM 3177 C CA . GLN A 1 414 ? 23.641 8.210 -25.088 1.00 90.50 414 GLN A CA 1
ATOM 3178 C C . GLN A 1 414 ? 23.307 9.271 -24.052 1.00 90.50 414 GLN A C 1
ATOM 3180 O O . GLN A 1 414 ? 22.465 10.135 -24.316 1.00 90.50 414 GLN A O 1
ATOM 3185 N N . MET A 1 415 ? 23.970 9.217 -22.902 1.00 87.81 415 MET A N 1
ATOM 3186 C CA . MET A 1 415 ? 23.856 10.240 -21.872 1.00 87.81 415 MET A CA 1
ATOM 3187 C C . MET A 1 415 ? 24.434 11.562 -22.392 1.00 87.81 415 MET A C 1
ATOM 3189 O O . MET A 1 415 ? 25.522 11.603 -22.973 1.00 87.81 415 MET A O 1
ATOM 3193 N N . GLY A 1 416 ? 23.688 12.641 -22.173 1.00 84.88 416 GLY A N 1
ATOM 3194 C CA . GLY A 1 416 ? 24.188 14.008 -22.224 1.00 84.88 416 GLY A CA 1
ATOM 3195 C C . GLY A 1 416 ? 24.982 14.299 -20.955 1.00 84.88 416 GLY A C 1
ATOM 3196 O O . GLY A 1 416 ? 25.770 13.462 -20.506 1.00 84.88 416 GLY A O 1
ATOM 3197 N N . ASP A 1 417 ? 24.796 15.476 -20.368 1.00 78.00 417 ASP A N 1
ATOM 3198 C CA . ASP A 1 417 ? 25.386 15.778 -19.066 1.00 78.00 417 ASP A CA 1
ATOM 3199 C C . ASP A 1 417 ? 24.614 15.089 -17.936 1.00 78.00 417 ASP A C 1
ATOM 3201 O O . ASP A 1 417 ? 23.382 15.035 -17.925 1.00 78.00 417 ASP A O 1
ATOM 3205 N N . LEU A 1 418 ? 25.368 14.512 -16.999 1.00 71.56 418 LEU A N 1
ATOM 3206 C CA . LEU A 1 418 ? 24.809 13.831 -15.840 1.00 71.56 418 LEU A CA 1
ATOM 3207 C C . LEU A 1 418 ? 24.204 14.874 -14.904 1.00 71.56 418 LEU A C 1
ATOM 3209 O O . LEU A 1 418 ? 24.867 15.838 -14.525 1.00 71.56 418 LEU A O 1
ATOM 3213 N N . ILE A 1 419 ? 22.951 14.655 -14.517 1.00 70.50 419 ILE A N 1
ATOM 3214 C CA . ILE A 1 419 ? 22.273 15.463 -13.506 1.00 70.50 419 ILE A CA 1
ATOM 3215 C C . ILE A 1 419 ? 22.307 14.700 -12.184 1.00 70.50 419 ILE A C 1
ATOM 3217 O O . ILE A 1 419 ? 22.119 13.481 -12.163 1.00 70.50 419 ILE A O 1
ATOM 3221 N N . SER A 1 420 ? 22.538 15.406 -11.079 1.00 72.06 420 SER A N 1
ATOM 3222 C CA . SER A 1 420 ? 22.306 14.839 -9.751 1.00 72.06 420 SER A CA 1
ATOM 3223 C C . SER A 1 420 ? 20.807 14.641 -9.570 1.00 72.06 420 SER A C 1
ATOM 3225 O O . SER A 1 420 ? 20.050 15.613 -9.518 1.00 72.06 420 SER A O 1
ATOM 3227 N N . LEU A 1 421 ? 20.374 13.385 -9.478 1.00 70.75 421 LEU A N 1
ATOM 3228 C CA . LEU A 1 421 ? 19.010 13.077 -9.083 1.00 70.75 421 LEU A CA 1
ATOM 3229 C C . LEU A 1 421 ? 18.904 13.170 -7.561 1.00 70.75 421 LEU A C 1
ATOM 3231 O O . LEU A 1 421 ? 19.560 12.439 -6.820 1.00 70.75 421 LEU A O 1
ATOM 3235 N N . ASN A 1 422 ? 18.050 14.084 -7.114 1.00 72.69 422 ASN A N 1
ATOM 3236 C CA . ASN A 1 422 ? 17.600 14.175 -5.735 1.00 72.69 422 ASN A CA 1
ATOM 3237 C C . ASN A 1 422 ? 16.765 12.927 -5.413 1.00 72.69 422 ASN A C 1
ATOM 3239 O O . ASN A 1 422 ? 15.604 12.848 -5.819 1.00 72.69 422 ASN A O 1
ATOM 3243 N N . ASN A 1 423 ? 17.332 11.960 -4.689 1.00 76.06 423 ASN A N 1
ATOM 3244 C CA . ASN A 1 423 ? 16.549 10.843 -4.165 1.00 76.06 423 ASN A CA 1
ATOM 3245 C C . ASN A 1 423 ? 15.740 11.313 -2.950 1.00 76.06 423 ASN A C 1
ATOM 3247 O O . ASN A 1 423 ? 16.253 12.073 -2.127 1.00 76.06 423 ASN A O 1
ATOM 3251 N N . TYR A 1 424 ? 14.478 10.898 -2.839 1.00 83.12 424 TYR A N 1
ATOM 3252 C CA . TYR A 1 424 ? 13.680 11.209 -1.656 1.00 83.12 424 TYR A CA 1
ATOM 3253 C C . TYR A 1 424 ? 14.070 10.268 -0.515 1.00 83.12 424 TYR A C 1
ATOM 3255 O O . TYR A 1 424 ? 13.969 9.048 -0.641 1.00 83.12 424 TYR A O 1
ATOM 3263 N N . ASN A 1 425 ? 14.494 10.842 0.605 1.00 86.50 425 ASN A N 1
ATOM 3264 C CA . ASN A 1 425 ? 14.875 10.106 1.792 1.00 86.50 425 ASN A CA 1
ATOM 3265 C C . ASN A 1 425 ? 13.709 10.117 2.787 1.00 86.50 425 ASN A C 1
ATOM 3267 O O . ASN A 1 425 ? 13.448 11.110 3.471 1.00 86.50 425 ASN A O 1
ATOM 3271 N N . TRP A 1 426 ? 13.005 8.986 2.868 1.00 88.44 426 TRP A N 1
ATOM 3272 C CA . TRP A 1 426 ? 11.875 8.783 3.778 1.00 88.44 426 TRP A CA 1
ATOM 3273 C C . TRP A 1 426 ? 12.258 9.002 5.249 1.00 88.44 426 TRP A C 1
ATOM 3275 O O . TRP A 1 426 ? 11.437 9.504 6.021 1.00 88.44 426 TRP A O 1
ATOM 3285 N N . GLN A 1 427 ? 13.509 8.707 5.632 1.00 89.50 427 GLN A N 1
ATOM 3286 C CA . GLN A 1 427 ? 13.995 8.890 7.000 1.00 89.50 427 GLN A CA 1
ATOM 3287 C C . GLN A 1 427 ? 14.027 10.381 7.355 1.00 89.50 427 GLN A C 1
ATOM 3289 O O . GLN A 1 427 ? 13.328 10.846 8.254 1.00 89.50 427 GLN A O 1
ATOM 3294 N N . THR A 1 428 ? 14.753 11.183 6.574 1.00 88.00 428 THR A N 1
ATOM 3295 C CA . THR A 1 428 ? 14.904 12.625 6.845 1.00 88.00 428 THR A CA 1
ATOM 3296 C C . THR A 1 428 ? 13.686 13.459 6.434 1.00 88.00 428 THR A C 1
ATOM 3298 O O . THR A 1 428 ? 13.529 14.592 6.893 1.00 88.00 428 THR A O 1
ATOM 3301 N N . GLY A 1 429 ? 12.815 12.931 5.568 1.00 86.31 429 GLY A N 1
ATOM 3302 C CA . GLY A 1 429 ? 11.706 13.673 4.958 1.00 86.31 429 GLY A CA 1
ATOM 3303 C C . GLY A 1 429 ? 12.148 14.713 3.925 1.00 86.31 429 GLY A C 1
ATOM 3304 O O . GLY A 1 429 ? 11.330 15.513 3.455 1.00 86.31 429 GLY A O 1
ATOM 3305 N N . GLN A 1 430 ? 13.438 14.717 3.590 1.00 85.12 430 GLN A N 1
ATOM 3306 C CA . GLN A 1 430 ? 14.071 15.608 2.631 1.00 85.12 430 GLN A CA 1
ATOM 3307 C C . GLN A 1 430 ? 14.533 14.818 1.412 1.00 85.12 430 GLN A C 1
ATOM 3309 O O . GLN A 1 430 ? 14.581 13.592 1.409 1.00 85.12 430 GLN A O 1
ATOM 3314 N N . TYR A 1 431 ? 14.899 15.539 0.362 1.00 80.88 431 TYR A N 1
ATOM 3315 C CA . TYR A 1 431 ? 15.704 14.950 -0.695 1.00 80.88 431 TYR A CA 1
ATOM 3316 C C . TYR A 1 431 ? 17.173 14.969 -0.279 1.00 80.88 431 TYR A C 1
ATOM 3318 O O . TYR A 1 431 ? 17.642 16.003 0.205 1.00 80.88 431 TYR A O 1
ATOM 3326 N N . ASP A 1 432 ? 17.887 13.864 -0.493 1.00 71.19 432 ASP A N 1
ATOM 3327 C CA . ASP A 1 432 ? 19.318 13.781 -0.203 1.00 71.19 432 ASP A CA 1
ATOM 3328 C C . ASP A 1 432 ? 20.076 14.798 -1.062 1.00 71.19 432 ASP A C 1
ATOM 3330 O O . ASP A 1 432 ? 20.110 14.712 -2.293 1.00 71.19 432 ASP A O 1
ATOM 3334 N N . LYS A 1 433 ? 20.675 15.788 -0.397 1.00 58.00 433 LYS A N 1
ATOM 3335 C CA . LYS A 1 433 ? 21.560 16.772 -1.014 1.00 58.00 433 LYS A CA 1
ATOM 3336 C C . LYS A 1 433 ? 22.982 16.505 -0.530 1.00 58.00 433 LYS A C 1
ATOM 3338 O O . LYS A 1 433 ? 23.225 16.564 0.671 1.00 58.00 433 LYS A O 1
ATOM 3343 N N . TRP A 1 434 ? 23.884 16.351 -1.501 1.00 44.44 434 TRP A N 1
ATOM 3344 C CA . TRP A 1 434 ? 25.345 16.226 -1.381 1.00 44.44 434 TRP A CA 1
ATOM 3345 C C . TRP A 1 434 ? 25.915 14.813 -1.133 1.00 44.44 434 TRP A C 1
ATOM 3347 O O . TRP A 1 434 ? 25.310 13.957 -0.500 1.00 44.44 434 TRP A O 1
ATOM 3357 N N . GLU A 1 435 ? 27.097 14.601 -1.721 1.00 46.34 435 GLU A N 1
ATOM 3358 C CA . GLU A 1 435 ? 27.995 13.427 -1.702 1.00 46.34 435 GLU A CA 1
ATOM 3359 C C . GLU A 1 435 ? 27.485 12.068 -2.228 1.00 46.34 435 GLU A C 1
ATOM 3361 O O . GLU A 1 435 ? 28.251 11.395 -2.915 1.00 46.34 435 GLU A O 1
ATOM 3366 N N . THR A 1 436 ? 26.227 11.669 -2.021 1.00 48.72 436 THR A N 1
ATOM 3367 C CA . THR A 1 436 ? 25.709 10.347 -2.459 1.00 48.72 436 THR A CA 1
ATOM 3368 C C . THR A 1 436 ? 24.723 10.395 -3.632 1.00 48.72 436 THR A C 1
ATOM 3370 O O . THR A 1 436 ? 24.086 9.387 -3.942 1.00 48.72 436 THR A O 1
ATOM 3373 N N . SER A 1 437 ? 24.578 11.541 -4.311 1.00 55.19 437 SER A N 1
ATOM 3374 C CA . SER A 1 437 ? 23.613 11.680 -5.412 1.00 55.19 437 SER A CA 1
ATOM 3375 C C . SER A 1 437 ? 23.876 10.653 -6.515 1.00 55.19 437 SER A C 1
ATOM 3377 O O . SER A 1 437 ? 24.947 10.683 -7.129 1.00 55.19 437 SER A O 1
ATOM 3379 N N . ILE A 1 438 ? 22.884 9.811 -6.818 1.00 58.25 438 ILE A N 1
ATOM 3380 C CA . ILE A 1 438 ? 22.937 8.912 -7.974 1.00 58.25 438 ILE A CA 1
ATOM 3381 C C . ILE A 1 438 ? 23.033 9.793 -9.222 1.00 58.25 438 ILE A C 1
ATOM 3383 O O . ILE A 1 438 ? 22.079 10.480 -9.600 1.00 58.25 438 ILE A O 1
ATOM 3387 N N . GLN A 1 439 ? 24.206 9.794 -9.852 1.00 66.31 439 GLN A N 1
ATOM 3388 C CA . GLN A 1 439 ? 24.353 10.326 -11.197 1.00 66.31 439 GLN A CA 1
ATOM 3389 C C . GLN A 1 439 ? 23.688 9.329 -12.137 1.00 66.31 439 GLN A C 1
ATOM 3391 O O . GLN A 1 439 ? 24.087 8.167 -12.199 1.00 66.31 439 GLN A O 1
ATOM 3396 N N . GLY A 1 440 ? 22.647 9.763 -12.838 1.00 72.12 440 GLY A N 1
ATOM 3397 C CA . GLY A 1 440 ? 21.788 8.828 -13.545 1.00 72.12 440 GLY A CA 1
ATOM 3398 C C . GLY A 1 440 ? 20.669 9.499 -14.319 1.00 72.12 440 GLY A C 1
ATOM 3399 O O . GLY A 1 440 ? 20.683 10.705 -14.582 1.00 72.12 440 GLY A O 1
ATOM 3400 N N . THR A 1 441 ? 19.686 8.695 -14.700 1.00 79.44 441 THR A N 1
ATOM 3401 C CA . THR A 1 441 ? 18.434 9.188 -15.272 1.00 79.44 441 THR A CA 1
ATOM 3402 C C . THR A 1 441 ? 17.290 8.227 -14.965 1.00 79.44 441 THR A C 1
ATOM 3404 O O . THR A 1 441 ? 17.499 7.019 -14.837 1.00 79.44 441 THR A O 1
ATOM 3407 N N . ALA A 1 442 ? 16.081 8.765 -14.836 1.00 82.38 442 ALA A N 1
ATOM 3408 C CA . ALA A 1 442 ? 14.872 7.958 -14.894 1.00 82.38 442 ALA A CA 1
ATOM 3409 C C . ALA A 1 442 ? 14.570 7.681 -16.372 1.00 82.38 442 ALA A C 1
ATOM 3411 O O . ALA A 1 442 ? 14.609 8.599 -17.194 1.00 82.38 442 ALA A O 1
ATOM 3412 N N . ILE A 1 443 ? 14.314 6.419 -16.715 1.00 87.62 443 ILE A N 1
ATOM 3413 C CA . ILE A 1 443 ? 14.117 5.989 -18.104 1.00 87.62 443 ILE A CA 1
ATOM 3414 C C . ILE A 1 443 ? 12.638 5.673 -18.300 1.00 87.62 443 ILE A C 1
ATOM 3416 O O . ILE A 1 443 ? 12.248 4.530 -18.058 1.00 87.62 443 ILE A O 1
ATOM 3420 N N . PRO A 1 444 ? 11.819 6.649 -18.734 1.00 91.38 444 PRO A N 1
ATOM 3421 C CA . PRO A 1 444 ? 10.415 6.389 -18.949 1.00 91.38 444 PRO A CA 1
ATOM 3422 C C . PRO A 1 444 ? 10.236 5.486 -20.167 1.00 91.38 444 PRO A C 1
ATOM 3424 O O . PRO A 1 444 ? 11.011 5.541 -21.130 1.00 91.38 444 PRO A O 1
ATOM 3427 N N . TYR A 1 445 ? 9.204 4.657 -20.149 1.00 94.38 445 TYR A N 1
ATOM 3428 C CA . TYR A 1 445 ? 8.923 3.710 -21.219 1.00 94.38 445 TYR A CA 1
ATOM 3429 C C . TYR A 1 445 ? 7.430 3.468 -21.401 1.00 94.38 445 TYR A C 1
ATOM 3431 O O . TYR A 1 445 ? 6.589 3.741 -20.547 1.00 94.38 445 TYR A O 1
ATOM 3439 N N . THR A 1 446 ? 7.076 2.922 -22.558 1.00 96.12 446 THR A N 1
ATOM 3440 C CA . THR A 1 446 ? 5.741 2.368 -22.788 1.00 96.12 446 THR A CA 1
ATOM 3441 C C . THR A 1 446 ? 5.854 1.133 -23.659 1.00 96.12 446 THR A C 1
ATOM 3443 O O . THR A 1 446 ? 6.520 1.159 -24.694 1.00 96.12 446 THR A O 1
ATOM 3446 N N . VAL A 1 447 ? 5.172 0.073 -23.238 1.00 96.75 447 VAL A N 1
ATOM 3447 C CA . VAL A 1 447 ? 5.010 -1.198 -23.938 1.00 96.75 447 VAL A CA 1
ATOM 3448 C C . VAL A 1 447 ? 3.524 -1.453 -24.149 1.00 96.75 447 VAL A C 1
ATOM 3450 O O . VAL A 1 447 ? 2.746 -1.412 -23.197 1.00 96.75 447 VAL A O 1
ATOM 3453 N N . THR A 1 448 ? 3.145 -1.786 -25.380 1.00 97.56 448 THR A N 1
ATOM 3454 C CA . THR A 1 448 ? 1.895 -2.487 -25.676 1.00 97.56 448 THR A CA 1
ATOM 3455 C C . THR A 1 448 ? 2.233 -3.948 -25.939 1.00 97.56 448 THR A C 1
ATOM 3457 O O . THR A 1 448 ? 3.084 -4.276 -26.764 1.00 97.56 448 THR A O 1
ATOM 3460 N N . THR A 1 449 ? 1.579 -4.845 -25.216 1.00 97.44 449 THR A N 1
ATOM 3461 C CA . THR A 1 449 ? 1.744 -6.300 -25.360 1.00 97.44 449 THR A CA 1
ATOM 3462 C C . THR A 1 449 ? 0.866 -6.857 -26.483 1.00 97.44 449 THR A C 1
ATOM 3464 O O . THR A 1 449 ? -0.130 -6.240 -26.868 1.00 97.44 449 THR A O 1
ATOM 3467 N N . ASN A 1 450 ? 1.178 -8.051 -26.999 1.00 96.75 450 ASN A N 1
ATOM 3468 C CA . ASN A 1 450 ? 0.366 -8.675 -28.061 1.00 96.75 450 ASN A CA 1
ATOM 3469 C C . ASN A 1 450 ? -1.067 -9.045 -27.625 1.00 96.75 450 ASN A C 1
ATOM 3471 O O . ASN A 1 450 ? -1.916 -9.296 -28.477 1.00 96.75 450 ASN A O 1
ATOM 3475 N N . ASN A 1 451 ? -1.363 -9.059 -26.318 1.00 96.31 451 ASN A N 1
ATOM 3476 C CA . ASN A 1 451 ? -2.723 -9.203 -25.783 1.00 96.31 451 ASN A CA 1
ATOM 3477 C C . ASN A 1 451 ? -3.369 -7.855 -25.384 1.00 96.31 451 ASN A C 1
ATOM 3479 O O . ASN A 1 451 ? -4.314 -7.835 -24.595 1.00 96.31 451 ASN A O 1
ATOM 3483 N N . ASN A 1 452 ? -2.894 -6.747 -25.970 1.00 97.00 452 ASN A N 1
ATOM 3484 C CA . ASN A 1 452 ? -3.422 -5.382 -25.844 1.00 97.00 452 ASN A CA 1
ATOM 3485 C C . ASN A 1 452 ? -3.421 -4.804 -24.416 1.00 97.00 452 ASN A C 1
ATOM 3487 O O . ASN A 1 452 ? -4.260 -3.965 -24.087 1.00 97.00 452 ASN A O 1
ATOM 3491 N N . LYS A 1 453 ? -2.476 -5.218 -23.564 1.00 97.50 453 LYS A N 1
ATOM 3492 C CA . LYS A 1 453 ? -2.226 -4.571 -22.265 1.00 97.50 453 LYS A CA 1
ATOM 3493 C C . LYS A 1 453 ? -1.095 -3.559 -22.385 1.00 97.50 453 LYS A C 1
ATOM 3495 O O . LYS A 1 453 ? -0.044 -3.883 -22.948 1.00 97.50 453 LYS A O 1
ATOM 3500 N N . THR A 1 454 ? -1.297 -2.384 -21.801 1.00 97.75 454 THR A N 1
ATOM 3501 C CA . THR A 1 454 ? -0.288 -1.322 -21.721 1.00 97.75 454 THR A CA 1
ATOM 3502 C C . THR A 1 454 ? 0.487 -1.421 -20.412 1.00 97.75 454 THR A C 1
ATOM 3504 O O . THR A 1 454 ? -0.107 -1.596 -19.347 1.00 97.75 454 THR A O 1
ATOM 3507 N N . ILE A 1 455 ? 1.809 -1.301 -20.491 1.00 97.69 455 ILE A N 1
ATOM 3508 C CA . ILE A 1 455 ? 2.710 -1.215 -19.341 1.00 97.69 455 ILE A CA 1
ATOM 3509 C C . ILE A 1 455 ? 3.598 0.017 -19.537 1.00 97.69 455 ILE A C 1
ATOM 3511 O O . ILE A 1 455 ? 4.241 0.145 -20.580 1.00 97.69 455 ILE A O 1
ATOM 3515 N N . SER A 1 456 ? 3.632 0.923 -18.563 1.00 96.06 456 SER A N 1
ATOM 3516 C CA . SER A 1 456 ? 4.507 2.101 -18.574 1.00 96.06 456 SER A CA 1
ATOM 3517 C C . SER A 1 456 ? 5.137 2.394 -17.213 1.00 96.06 456 SER A C 1
ATOM 3519 O O . SER A 1 456 ? 4.677 1.924 -16.166 1.00 96.06 456 SER A O 1
ATOM 3521 N N . GLY A 1 457 ? 6.190 3.204 -17.248 1.00 90.12 457 GLY A N 1
ATOM 3522 C CA . GLY A 1 457 ? 6.984 3.684 -16.119 1.00 90.12 457 GLY A CA 1
ATOM 3523 C C . GLY A 1 457 ? 8.071 4.619 -16.608 1.00 90.12 457 GLY A C 1
ATOM 3524 O O . GLY A 1 457 ? 7.868 5.165 -17.718 1.00 90.12 457 GLY A O 1
#

Foldseek 3Di:
DDDDDDDDDDDDDDDDDPDDDDPDPDDDDDDDDDDDDDDDDDDDDDDDDDDDDDDDDDDDDDDDDDDYDDDDDDDDDDDDDDDDDDDDDDDDDDDDDDDDDDDDDDDDDDDDDLDPAQQSWLLLQQQLCVQLVHDSPDRDDLVSLCPRAEEREQDDDLQGARETEDDGNVLSNQRYQEYEYERHEYALCVLLSVLSRQNHAYYADYQYFHADALAWADRNNDIGHGDAEHENLSVLSNQNYAEYHAENYCWHDDPNDTQALHEYACLSVLSNLNHQEDHHYSHEHYPDLCPQSLLSNQNHQEYHHALYARAHCQSVLNRPNHQADADEQYQHAECQSPLPPNRDQEYENNWDWDFQPAWAADPVQGGQKHKFWSSHFRAQQFFPDKDFDADPVHRQKAWPDWDGPHGGIIGMIHGHDFDFDFDQDSSHRGGDDDDPGRRTDITWMWTQTNVGGIYID

Organism: NCBI:txid1380772

Secondary structure (DSSP, 8-state):
-------------------------------------PPP-------------------------------------------------------------------------TTS-SS--HHHHHHHHHHTT--TT----HHHHHT--EEEEEE--SSS-EEE---TTGGG-TTEEEEEEEEEEE-THHHHHHTT-TT--EEEEEEEEEEEEEEEEEETTEEEEE-SEEE-GGGGG-TT--EEEEEEESEEEETTEEEE--EEE-GGGGG-TT--EEEEES--EES-TT-GGGGG-TT-SEEEEESS-----TGGGG-TT--EEE--SS---B-TTTTT-TTB-EE-----EEEGGG-EEETTTEEEEEEEEEEEE-GGG-EEEEEE---SS---EEEEEEE-SSSEEEEEEEE-SPEEE--EETTTTEE--SS--EEEEE--EEEEETTS-EEE-

InterPro domains:
  IPR032675 Leucine-rich repeat domain superfamily [G3DSA:3.80.10.10] (105-422)